Protein AF-A0A1G9J6H7-F1 (afdb_monomer)

Foldseek 3Di:
DQVLLVLLLLLLLLLLQQLQVLVVLLDDPLLAFDFDDDLVSNLVSLVSNLVSLCVVLLVQLVVPCVPPHSVVSSVCSLPPPLSNVLSVQSVVLSVVLVVLSPPPCCSPDNVSSVVNNVSSLSNLLSSLCNAPLCVQVPPVSSVLSSLLSVLLSNLLSNLVRRLPGGPDCRSVLSNLVPNVVSNVVSVVSNVVSVLVNLCSLQCAPLDNPDDSVQSLLLCCQALLSVLVLLLVLLVVLLVVLSCCLNPVCSVVVVDPPDDSSLSSNVSSVSSSVSSSSVSSNSPTRRCRPVLVCLLVPNTDPVLVVQDPDCPSVCSNPDPDDDDDTKDFAADPQLVVLQVLLVVLVVQLVVCVVVVPDPVSNVVSSVSSSVSNSSSGSNRID

Radius of gyration: 22.46 Å; Cα contacts (8 Å, |Δi|>4): 518; chains: 1; bounding box: 62×38×65 Å

Mean predicted aligned error: 4.46 Å

Secondary structure (DSSP, 8-state):
-HHHHHHHHHHHHHHHHHHHHHHHHHS-GGGS--B---HHHHHHHHHHHHHHHHHHHHHHHHHT-TTT-HHHHHHHHHHHSHHHHHHHHHHHHHHHHHHHHH-TTTTT-HHHHHHHHHHHHHHHHHHHHTSHHHHHHTHHHHHHHHHHHHHHHHHHHHHHHHHHHBSS-TTHHHHHHHHHHHHHHHHHHHHHHHHHHHHHHH--SS-TT--HHHHHHHHTTSHHHHHHHHHHHHHHHHHHHHHIIIIIGGGTTTSTT--THHHHHHHHHHHHHHHHHHHHHTTSPPGGGHHHHHHHH-S-HHHHHH--SSHHHHHHH-SS-------B---HHHHHHHHHHHHHHHHHHHHHHTT--HHHHHHHHHHHHHHHHHHHHTTB-

Structure (mmCIF, N/CA/C/O backbone):
data_AF-A0A1G9J6H7-F1
#
_entry.id   AF-A0A1G9J6H7-F1
#
loop_
_atom_site.group_PDB
_atom_site.id
_atom_site.type_symbol
_atom_site.label_atom_id
_atom_site.label_alt_id
_atom_site.label_comp_id
_atom_site.label_asym_id
_atom_site.label_entity_id
_atom_site.label_seq_id
_atom_site.pdbx_PDB_ins_code
_atom_site.Cartn_x
_atom_site.Cartn_y
_atom_site.Cartn_z
_atom_site.occupancy
_atom_site.B_iso_or_equiv
_atom_site.auth_seq_id
_atom_site.auth_comp_id
_atom_site.auth_asym_id
_atom_site.auth_atom_id
_atom_site.pdbx_PDB_model_num
ATOM 1 N N . MET A 1 1 ? 8.218 -14.814 -7.486 1.00 83.25 1 MET A N 1
ATOM 2 C CA . MET A 1 1 ? 7.610 -13.469 -7.375 1.00 83.25 1 MET A CA 1
ATOM 3 C C . MET A 1 1 ? 6.305 -13.495 -6.580 1.00 83.25 1 MET A C 1
ATOM 5 O O . MET A 1 1 ? 6.303 -12.977 -5.475 1.00 83.25 1 MET A O 1
ATOM 9 N N . ILE A 1 2 ? 5.256 -14.191 -7.048 1.00 89.44 2 ILE A N 1
ATOM 10 C CA . ILE A 1 2 ? 3.910 -14.205 -6.421 1.00 89.44 2 ILE A CA 1
ATOM 11 C C . ILE A 1 2 ? 3.928 -14.518 -4.916 1.00 89.44 2 ILE A C 1
ATOM 13 O O . ILE A 1 2 ? 3.296 -13.810 -4.139 1.00 89.44 2 ILE A O 1
ATOM 17 N N . LEU A 1 3 ? 4.666 -15.550 -4.490 1.00 92.38 3 LEU A N 1
ATOM 18 C CA . LEU A 1 3 ? 4.752 -15.912 -3.070 1.00 92.38 3 LEU A CA 1
ATOM 19 C C . LEU A 1 3 ? 5.314 -14.768 -2.215 1.00 92.38 3 LEU A C 1
ATOM 21 O O . LEU A 1 3 ? 4.769 -14.475 -1.158 1.00 92.38 3 LEU A O 1
ATOM 25 N N . VAL A 1 4 ? 6.366 -14.097 -2.690 1.00 92.38 4 VAL A N 1
ATOM 26 C CA . VAL A 1 4 ? 6.992 -12.989 -1.956 1.00 92.38 4 VAL A CA 1
ATOM 27 C C . VAL A 1 4 ? 6.050 -11.783 -1.911 1.00 92.38 4 VAL A C 1
ATOM 29 O O . VAL A 1 4 ? 5.866 -11.193 -0.849 1.00 92.38 4 VAL A O 1
ATOM 32 N N . SER A 1 5 ? 5.348 -11.493 -3.010 1.00 95.19 5 SER A N 1
ATOM 33 C CA . SER A 1 5 ? 4.308 -10.456 -3.045 1.00 95.19 5 SER A CA 1
ATOM 34 C C . SER A 1 5 ? 3.161 -10.757 -2.079 1.00 95.19 5 SER A C 1
ATOM 36 O O . SER A 1 5 ? 2.678 -9.865 -1.390 1.00 95.19 5 SER A O 1
ATOM 38 N N . LEU A 1 6 ? 2.743 -12.022 -1.955 1.00 96.88 6 LEU A N 1
ATOM 39 C CA . LEU A 1 6 ? 1.738 -12.419 -0.969 1.00 96.88 6 LEU A CA 1
ATOM 40 C C . LEU A 1 6 ? 2.239 -12.191 0.462 1.00 96.88 6 LEU A C 1
ATOM 42 O O . LEU A 1 6 ? 1.489 -11.698 1.304 1.00 96.88 6 LEU A O 1
ATOM 46 N N . THR A 1 7 ? 3.500 -12.521 0.750 1.00 96.75 7 THR A N 1
ATOM 47 C CA . THR A 1 7 ? 4.070 -12.264 2.079 1.00 96.75 7 THR A CA 1
ATOM 48 C C . THR A 1 7 ? 4.175 -10.774 2.382 1.00 96.75 7 THR A C 1
ATOM 50 O O . THR A 1 7 ? 3.839 -10.362 3.488 1.00 96.75 7 THR A O 1
ATOM 53 N N . GLU A 1 8 ? 4.533 -9.949 1.403 1.00 95.81 8 GLU A N 1
ATOM 54 C CA . GLU A 1 8 ? 4.592 -8.496 1.561 1.00 95.81 8 GLU A CA 1
ATOM 55 C C . GLU A 1 8 ? 3.195 -7.872 1.732 1.00 95.81 8 GLU A C 1
ATOM 57 O O . GLU A 1 8 ? 2.989 -7.017 2.592 1.00 95.81 8 GLU A O 1
ATOM 62 N N . PHE A 1 9 ? 2.179 -8.394 1.044 1.00 98.06 9 PHE A N 1
ATOM 63 C CA . PHE A 1 9 ? 0.788 -8.024 1.301 1.00 98.06 9 PHE A CA 1
ATOM 64 C C . PHE A 1 9 ? 0.375 -8.330 2.752 1.00 98.06 9 PHE A C 1
ATOM 66 O O . PHE A 1 9 ? -0.180 -7.472 3.444 1.00 98.06 9 PHE A O 1
ATOM 73 N N . ILE A 1 10 ? 0.681 -9.536 3.247 1.00 98.44 10 ILE A N 1
ATOM 74 C CA . ILE A 1 10 ? 0.394 -9.934 4.635 1.00 98.44 10 ILE A CA 1
ATOM 75 C C . ILE A 1 10 ? 1.153 -9.042 5.629 1.00 98.44 10 ILE A C 1
ATOM 77 O O . ILE A 1 10 ? 0.602 -8.692 6.679 1.00 98.44 10 ILE A O 1
ATOM 81 N N . LEU A 1 11 ? 2.382 -8.637 5.304 1.00 98.12 11 LEU A N 1
ATOM 82 C CA . LEU A 1 11 ? 3.183 -7.710 6.100 1.00 98.12 11 LEU A CA 1
ATOM 83 C C . LEU A 1 11 ? 2.480 -6.350 6.246 1.00 98.12 11 LEU A C 1
ATOM 85 O O . LEU A 1 11 ? 2.283 -5.880 7.370 1.00 98.12 11 LEU A O 1
ATOM 89 N N . TYR A 1 12 ? 2.024 -5.752 5.139 1.00 98.19 12 TYR A N 1
ATOM 90 C CA . TYR A 1 12 ? 1.306 -4.467 5.139 1.00 98.19 12 TYR A CA 1
ATOM 91 C C . TYR A 1 12 ? 0.005 -4.524 5.939 1.00 98.19 12 TYR A C 1
ATOM 93 O O . TYR A 1 12 ? -0.302 -3.623 6.732 1.00 98.19 12 TYR A O 1
ATOM 101 N N . VAL A 1 13 ? -0.746 -5.617 5.783 1.00 98.56 13 VAL A N 1
ATOM 102 C CA . VAL A 1 13 ? -1.965 -5.869 6.557 1.00 98.56 13 VAL A CA 1
ATOM 103 C C . VAL A 1 13 ? -1.643 -6.016 8.045 1.00 98.56 13 VAL A C 1
ATOM 105 O O . VAL A 1 13 ? -2.344 -5.443 8.879 1.00 98.56 13 VAL A O 1
ATOM 108 N N . SER A 1 14 ? -0.565 -6.716 8.399 1.00 98.69 14 SER A N 1
ATOM 109 C CA . SER A 1 14 ? -0.150 -6.919 9.793 1.00 98.69 14 SER A CA 1
ATOM 110 C C . SER A 1 14 ? 0.237 -5.604 10.478 1.00 98.69 14 SER A C 1
ATOM 112 O O . SER A 1 14 ? -0.233 -5.335 11.587 1.00 98.69 14 S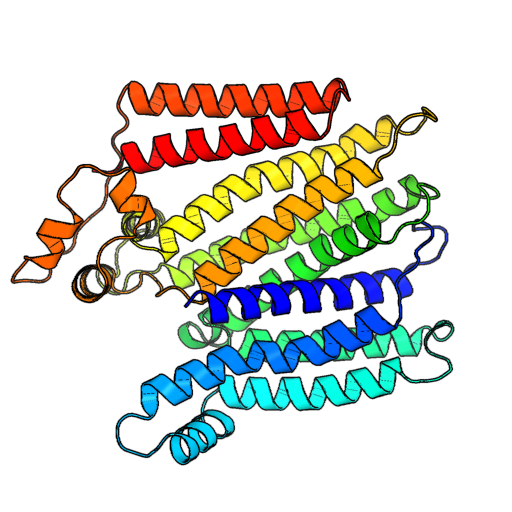ER A O 1
ATOM 114 N N . PHE A 1 15 ? 1.005 -4.739 9.806 1.00 98.75 15 PHE A N 1
ATOM 115 C CA . PHE A 1 15 ? 1.299 -3.391 10.307 1.00 98.75 15 PHE A CA 1
ATOM 116 C C . PHE A 1 15 ? 0.031 -2.552 10.482 1.00 98.75 15 PHE A C 1
ATOM 118 O O . PHE A 1 15 ? -0.168 -1.950 11.540 1.00 98.75 15 PHE A O 1
ATOM 125 N N . SER A 1 16 ? -0.865 -2.570 9.494 1.00 98.56 16 SER A N 1
ATOM 126 C CA . SER A 1 16 ? -2.135 -1.833 9.543 1.00 98.56 16 SER A CA 1
ATOM 127 C C . SER A 1 16 ? -3.035 -2.303 10.690 1.00 98.56 16 SER A C 1
ATOM 129 O O . SER A 1 16 ? -3.629 -1.487 11.395 1.00 98.56 16 SER A O 1
ATOM 131 N N . ILE A 1 17 ? -3.095 -3.615 10.940 1.00 98.69 17 ILE A N 1
ATOM 132 C CA . ILE A 1 17 ? -3.823 -4.192 12.075 1.00 98.69 17 ILE A CA 1
ATOM 133 C C . ILE A 1 17 ? -3.247 -3.695 13.400 1.00 98.69 17 ILE A C 1
ATOM 135 O O . ILE A 1 17 ? -4.017 -3.271 14.267 1.00 98.69 17 ILE A O 1
ATOM 139 N N . LEU A 1 18 ? -1.923 -3.753 13.582 1.00 98.69 18 LEU A N 1
ATOM 140 C CA . LEU A 1 18 ? -1.284 -3.342 14.833 1.00 98.69 18 LEU A CA 1
ATOM 141 C C . LEU A 1 18 ? -1.461 -1.846 15.083 1.00 98.69 18 LEU A C 1
ATOM 143 O O . LEU A 1 18 ? -1.993 -1.470 16.127 1.00 98.69 18 LEU A O 1
ATOM 147 N N . ILE A 1 19 ? -1.075 -1.003 14.125 1.00 98.75 19 ILE A N 1
ATOM 148 C CA . ILE A 1 19 ? -1.137 0.457 14.253 1.00 98.75 19 ILE A CA 1
ATOM 149 C C . ILE A 1 19 ? -2.587 0.907 14.455 1.00 98.75 19 ILE A C 1
ATOM 151 O O . ILE A 1 19 ? -2.886 1.596 15.433 1.00 98.75 19 ILE A O 1
ATOM 155 N N . GLY A 1 20 ? -3.512 0.435 13.613 1.00 98.38 20 GLY A N 1
ATOM 156 C CA . GLY A 1 20 ? -4.934 0.755 13.725 1.00 98.38 20 GLY A CA 1
ATOM 157 C C . GLY A 1 20 ? -5.534 0.355 15.072 1.00 98.38 20 GLY A C 1
ATOM 158 O O . GLY A 1 20 ? -6.202 1.158 15.727 1.00 98.38 20 GLY A O 1
ATOM 159 N N . SER A 1 21 ? -5.254 -0.868 15.535 1.00 98.19 21 SER A N 1
ATOM 160 C CA . SER A 1 21 ? -5.779 -1.367 16.812 1.00 98.19 21 SER A CA 1
ATOM 161 C C . SER A 1 21 ? -5.215 -0.603 18.006 1.00 98.19 21 SER A C 1
ATOM 163 O O . SER A 1 21 ? -5.956 -0.255 18.924 1.00 98.19 21 SER A O 1
ATOM 165 N N . LEU A 1 22 ? -3.905 -0.350 18.014 1.00 98.31 22 LEU A N 1
ATOM 166 C CA . LEU A 1 22 ? -3.221 0.302 19.128 1.00 98.31 22 LEU A CA 1
ATOM 167 C C . LEU A 1 22 ? -3.633 1.769 19.260 1.00 98.31 22 LEU A C 1
ATOM 169 O O . LEU A 1 22 ? -3.910 2.210 20.377 1.00 98.31 22 LEU A O 1
ATOM 173 N N . ILE A 1 23 ? -3.784 2.487 18.141 1.00 98.44 23 ILE A N 1
ATOM 174 C CA . ILE A 1 23 ? -4.355 3.839 18.142 1.00 98.44 23 ILE A CA 1
ATOM 175 C C . ILE A 1 23 ? -5.781 3.801 18.699 1.00 98.44 23 ILE A C 1
ATOM 177 O O . ILE A 1 23 ? -6.098 4.534 19.636 1.00 98.44 23 ILE A O 1
ATOM 181 N N . LEU A 1 24 ? -6.638 2.900 18.209 1.00 97.75 24 LEU A N 1
ATOM 182 C CA . LEU A 1 24 ? -8.020 2.807 18.688 1.00 97.75 24 LEU A CA 1
ATOM 183 C C . LEU A 1 24 ? -8.123 2.409 20.167 1.00 97.75 24 LEU A C 1
ATOM 185 O O . LEU A 1 24 ? -9.075 2.811 20.832 1.00 97.75 24 LEU A O 1
ATOM 189 N N . TYR A 1 25 ? -7.159 1.679 20.734 1.00 96.12 25 TYR A N 1
ATOM 190 C CA . TYR A 1 25 ? -7.122 1.415 22.177 1.00 96.12 25 TYR A CA 1
ATOM 191 C C . TYR A 1 25 ? -6.742 2.627 23.033 1.00 96.12 25 TYR A C 1
ATOM 193 O O . TYR A 1 25 ? -7.062 2.630 24.228 1.00 96.12 25 TYR A O 1
ATOM 201 N N . ILE A 1 26 ? -6.046 3.606 22.455 1.00 96.94 26 ILE A N 1
ATOM 202 C CA . ILE A 1 26 ? -5.661 4.867 23.102 1.00 96.94 26 ILE A CA 1
ATOM 203 C C . ILE A 1 26 ? -6.821 5.872 23.049 1.00 96.94 26 ILE A C 1
ATOM 205 O O . ILE A 1 26 ? -7.030 6.617 24.005 1.00 96.94 26 ILE A O 1
ATOM 209 N N . ILE A 1 27 ? -7.609 5.863 21.970 1.00 96.69 27 ILE A N 1
ATOM 210 C CA . ILE A 1 27 ? -8.767 6.749 21.809 1.00 96.69 27 ILE A CA 1
ATOM 211 C C . ILE A 1 27 ? -9.861 6.441 22.860 1.00 96.69 27 ILE A C 1
ATOM 213 O O . ILE A 1 27 ? -10.206 5.268 23.051 1.00 96.69 27 ILE A O 1
ATOM 217 N N . PRO A 1 28 ? -10.447 7.466 23.518 1.00 95.31 28 PRO A N 1
ATOM 218 C CA . PRO A 1 28 ? -11.553 7.297 24.467 1.00 95.31 28 PRO A CA 1
ATOM 219 C C . PRO A 1 28 ? -12.775 6.571 23.881 1.00 95.31 28 PRO A C 1
ATOM 221 O O . PRO A 1 28 ? -13.112 6.758 22.713 1.00 95.31 28 PRO A O 1
ATOM 224 N N . GLU A 1 29 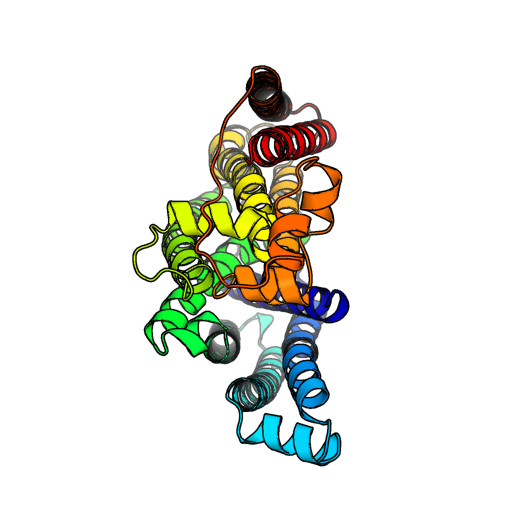? -13.486 5.795 24.707 1.00 93.38 29 GLU A N 1
ATOM 225 C CA . GLU A 1 29 ? -14.647 4.988 24.276 1.00 93.38 29 GLU A CA 1
ATOM 226 C C . GLU A 1 29 ? -15.805 5.830 23.709 1.00 93.38 29 GLU A C 1
ATOM 228 O O . GLU A 1 29 ? -16.482 5.406 22.783 1.00 93.38 29 GLU A O 1
ATOM 233 N N . ASN A 1 30 ? -15.991 7.071 24.170 1.00 94.81 30 ASN A N 1
ATOM 234 C CA . ASN A 1 30 ? -17.018 7.980 23.641 1.00 94.81 30 ASN A CA 1
ATOM 235 C C . ASN A 1 30 ? -16.660 8.616 22.281 1.00 94.81 30 ASN A C 1
ATOM 237 O O . ASN A 1 30 ? -17.448 9.387 21.733 1.00 94.81 30 ASN A O 1
ATOM 241 N N . LYS A 1 31 ? -15.466 8.341 21.744 1.00 95.75 31 LYS A N 1
ATOM 242 C CA . LYS A 1 31 ? -14.992 8.847 20.446 1.00 95.75 31 LYS A CA 1
ATOM 243 C C . LYS A 1 31 ? -14.855 7.751 19.391 1.00 95.75 31 LYS A C 1
ATOM 245 O O . LYS A 1 31 ? -14.321 8.014 18.317 1.00 95.75 31 LYS A O 1
ATOM 250 N N . LYS A 1 32 ? -15.298 6.529 19.670 1.00 94.19 32 LYS A N 1
ATOM 251 C CA . LYS A 1 32 ? -15.226 5.395 18.744 1.00 94.19 32 LYS A CA 1
ATOM 252 C C . LYS A 1 32 ? -16.425 4.474 18.948 1.00 94.19 32 LYS A C 1
ATOM 254 O O . LYS A 1 32 ? -17.097 4.550 19.972 1.00 94.19 32 LYS A O 1
ATOM 259 N N . THR A 1 33 ? -16.689 3.628 17.964 1.00 93.19 33 THR A N 1
ATOM 260 C CA . THR A 1 33 ? -17.697 2.564 18.061 1.00 93.19 33 THR A CA 1
ATOM 261 C C . THR A 1 33 ? -17.279 1.506 19.082 1.00 93.19 33 THR A C 1
ATOM 263 O O . THR A 1 33 ? -16.103 1.403 19.448 1.00 93.19 33 THR A O 1
ATOM 266 N N . THR A 1 34 ? -18.219 0.663 19.513 1.00 93.94 34 THR A N 1
ATOM 267 C CA . THR A 1 34 ? -17.870 -0.469 20.378 1.00 93.94 34 THR A CA 1
ATOM 268 C C . THR A 1 34 ? -17.050 -1.495 19.594 1.00 93.94 34 THR A C 1
ATOM 270 O O . THR A 1 34 ? -17.551 -2.154 18.677 1.00 93.94 34 THR A O 1
ATOM 273 N N . LEU A 1 35 ? -15.787 -1.680 19.981 1.00 94.44 35 LEU A N 1
ATOM 274 C CA . LEU A 1 35 ? -14.847 -2.571 19.297 1.00 94.44 35 LEU A CA 1
ATOM 275 C C . LEU A 1 35 ? -14.690 -3.924 19.998 1.00 94.44 35 LEU A C 1
ATOM 277 O O . LEU A 1 35 ? -14.591 -4.019 21.222 1.00 94.44 35 LEU A O 1
ATOM 281 N N . LYS A 1 36 ? -14.580 -4.999 19.207 1.00 92.81 36 LYS A N 1
ATOM 282 C CA . LYS A 1 36 ? -14.174 -6.334 19.677 1.00 92.81 36 LYS A CA 1
ATOM 283 C C . LYS A 1 36 ? -12.973 -6.830 18.889 1.00 92.81 36 LYS A C 1
ATOM 285 O O . LYS A 1 36 ? -13.091 -7.722 18.055 1.00 92.81 36 LYS A O 1
ATOM 290 N N . ILE A 1 37 ? -11.810 -6.273 19.197 1.00 95.00 37 ILE A N 1
ATOM 291 C CA . ILE A 1 37 ? -10.545 -6.706 18.606 1.00 95.00 37 ILE A CA 1
ATOM 292 C C . ILE A 1 37 ? -10.012 -7.890 19.431 1.00 95.00 37 ILE A C 1
ATOM 294 O O . ILE A 1 37 ? -9.702 -7.731 20.616 1.00 95.00 37 ILE A O 1
ATOM 298 N N . PRO A 1 38 ? -9.920 -9.105 18.865 1.00 94.44 38 PRO A N 1
ATOM 299 C CA . PRO A 1 38 ? -9.402 -10.246 19.603 1.00 94.44 38 PRO A CA 1
ATOM 300 C C . PRO A 1 38 ? -7.894 -10.089 19.830 1.00 94.44 38 PRO A C 1
ATOM 302 O O . PRO A 1 38 ? -7.144 -9.854 18.890 1.00 94.44 38 PRO A O 1
ATOM 305 N N . LYS A 1 39 ? -7.409 -10.306 21.062 1.00 93.00 39 LYS A N 1
ATOM 306 C CA . LYS A 1 39 ? -5.962 -10.240 21.371 1.00 93.00 39 LYS A CA 1
ATOM 307 C C . LYS A 1 39 ? -5.113 -11.158 20.487 1.00 93.00 39 LYS A C 1
ATOM 309 O O . LYS A 1 39 ? -3.992 -10.805 20.143 1.00 93.00 39 LYS A O 1
ATOM 314 N N . LYS A 1 40 ? -5.669 -12.311 20.095 1.00 96.12 40 LYS A N 1
ATOM 315 C CA . LYS A 1 40 ? -5.028 -13.258 19.171 1.00 96.12 40 LYS A CA 1
ATOM 316 C C . LYS A 1 40 ? -4.641 -12.606 17.843 1.00 96.12 40 LYS A C 1
ATOM 318 O O . LYS A 1 40 ? -3.605 -12.960 17.307 1.00 96.12 40 LYS A O 1
ATOM 323 N N . LEU A 1 41 ? -5.427 -11.646 17.354 1.00 97.56 41 LEU A N 1
ATOM 324 C CA . LEU A 1 41 ? -5.130 -10.929 16.116 1.00 97.56 41 LEU A CA 1
ATOM 325 C C . LEU A 1 41 ? -3.872 -10.064 16.245 1.00 97.56 41 LEU A C 1
ATOM 327 O O . LEU A 1 41 ? -3.071 -10.039 15.323 1.00 97.56 41 LEU A O 1
ATOM 331 N N . LEU A 1 42 ? -3.667 -9.414 17.396 1.00 98.06 42 LEU A N 1
ATOM 332 C CA . LEU A 1 42 ? -2.453 -8.630 17.650 1.00 98.06 42 LEU A CA 1
ATOM 333 C C . LEU A 1 42 ? -1.228 -9.537 17.722 1.00 98.06 42 LEU A C 1
ATOM 335 O O . LEU A 1 42 ? -0.236 -9.261 17.068 1.00 98.06 42 LEU A O 1
ATOM 339 N N . TYR A 1 43 ? -1.315 -10.650 18.462 1.00 98.25 43 TYR A N 1
ATOM 340 C CA . TYR A 1 43 ? -0.218 -11.618 18.518 1.00 98.25 43 TYR A CA 1
ATOM 341 C C . TYR A 1 43 ? 0.100 -12.192 17.139 1.00 98.25 43 TYR A C 1
ATOM 343 O O . TYR A 1 43 ? 1.266 -12.276 16.774 1.00 98.25 43 TYR A O 1
ATOM 351 N N . LEU A 1 44 ? -0.930 -12.550 16.367 1.00 98.38 44 LEU A N 1
ATOM 352 C CA . LEU A 1 44 ? -0.765 -13.067 15.016 1.00 98.38 44 LEU A CA 1
ATOM 353 C C . LEU A 1 44 ? -0.090 -12.035 14.108 1.00 98.38 44 LEU A C 1
ATOM 355 O O . LEU A 1 44 ? 0.890 -12.376 13.463 1.00 98.38 44 LEU A O 1
ATOM 359 N N . ALA A 1 45 ? -0.552 -10.783 14.104 1.00 98.50 45 ALA A N 1
ATOM 360 C CA . ALA A 1 45 ? 0.062 -9.718 13.314 1.00 98.50 45 ALA A CA 1
ATOM 361 C C . ALA A 1 45 ? 1.523 -9.465 13.728 1.00 98.50 45 ALA A C 1
ATOM 363 O O . ALA A 1 45 ? 2.393 -9.363 12.870 1.00 98.50 45 ALA A O 1
ATOM 364 N N . THR A 1 46 ? 1.823 -9.439 15.032 1.00 98.69 46 THR A N 1
ATOM 365 C CA . THR A 1 46 ? 3.200 -9.291 15.528 1.00 98.69 46 THR A CA 1
ATOM 366 C C . THR A 1 46 ? 4.104 -10.452 15.114 1.00 98.69 46 THR A C 1
ATOM 368 O O . THR A 1 46 ? 5.257 -10.212 14.783 1.00 98.69 46 THR A O 1
ATOM 371 N N . ILE A 1 47 ? 3.604 -11.692 15.121 1.00 98.56 47 ILE A N 1
ATOM 372 C CA . ILE A 1 47 ? 4.370 -12.881 14.713 1.00 98.56 47 ILE A CA 1
ATOM 373 C C . ILE A 1 47 ? 4.545 -12.933 13.192 1.00 98.56 47 ILE A C 1
ATOM 375 O O . ILE A 1 47 ? 5.608 -13.313 12.711 1.00 98.56 47 ILE A O 1
ATOM 379 N N . LEU A 1 48 ? 3.517 -12.554 12.431 1.00 98.56 48 LEU A N 1
ATOM 380 C CA . LEU A 1 48 ? 3.566 -12.590 10.975 1.00 98.56 48 LEU A CA 1
ATOM 381 C C . LEU A 1 48 ? 4.588 -11.605 10.417 1.00 98.56 48 LEU A C 1
ATOM 383 O O . LEU A 1 48 ? 5.291 -11.992 9.497 1.00 98.56 48 LEU A O 1
ATOM 387 N N . ILE A 1 49 ? 4.737 -10.407 10.996 1.00 98.56 49 ILE A N 1
ATOM 388 C CA . ILE A 1 49 ? 5.686 -9.386 10.516 1.00 98.56 49 ILE A CA 1
ATOM 389 C C . ILE A 1 49 ? 7.100 -9.949 10.253 1.00 98.56 49 ILE A C 1
ATOM 391 O O . ILE A 1 49 ? 7.525 -9.922 9.095 1.00 98.56 49 ILE A O 1
ATOM 395 N N . PRO A 1 50 ? 7.834 -10.500 11.242 1.00 98.19 50 PRO A N 1
ATOM 396 C CA . PRO A 1 50 ? 9.170 -11.046 11.002 1.00 98.19 50 PRO A CA 1
ATOM 397 C C . PRO A 1 50 ? 9.153 -12.284 10.096 1.00 98.19 50 PRO A C 1
ATOM 399 O O . PRO A 1 50 ? 10.090 -12.474 9.325 1.00 98.19 50 PRO A O 1
ATOM 402 N N . ILE A 1 51 ? 8.101 -13.112 10.130 1.00 98.31 51 ILE A N 1
ATOM 403 C CA . ILE A 1 51 ? 7.989 -14.280 9.240 1.00 98.31 51 ILE A CA 1
ATOM 404 C C . ILE A 1 51 ? 7.898 -13.830 7.781 1.00 98.31 51 ILE A C 1
ATOM 406 O O . ILE A 1 51 ? 8.627 -14.329 6.931 1.00 98.31 51 ILE A O 1
ATOM 410 N N . THR A 1 52 ? 7.025 -12.872 7.479 1.00 97.44 52 THR A N 1
ATOM 411 C CA . THR A 1 52 ? 6.818 -12.383 6.115 1.00 97.44 52 THR A CA 1
ATOM 412 C C .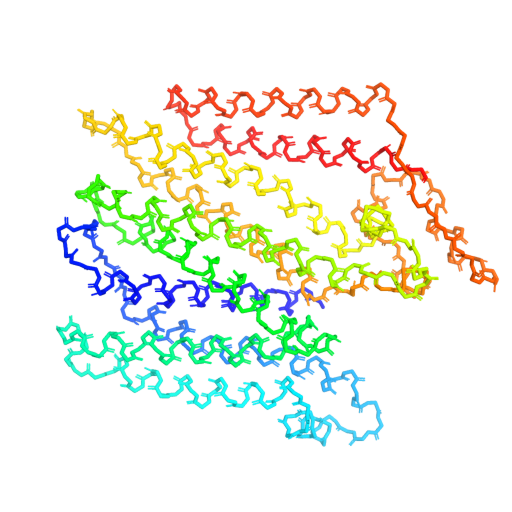 THR A 1 52 ? 7.975 -11.520 5.629 1.00 97.44 52 THR A C 1
ATOM 414 O O . THR A 1 52 ? 8.369 -11.637 4.474 1.00 97.44 52 THR A O 1
ATOM 417 N N . ALA A 1 53 ? 8.584 -10.720 6.511 1.00 96.31 53 ALA A N 1
ATOM 418 C CA . ALA A 1 53 ? 9.761 -9.918 6.178 1.00 96.31 53 ALA A CA 1
ATOM 419 C C . ALA A 1 53 ? 11.013 -10.773 5.891 1.00 96.31 53 ALA A C 1
ATOM 421 O O . ALA A 1 53 ? 11.964 -10.281 5.293 1.00 96.31 53 ALA A O 1
ATOM 422 N N . PHE A 1 54 ? 11.025 -12.056 6.279 1.00 96.81 54 PHE A N 1
ATOM 423 C CA . PHE A 1 54 ? 12.120 -12.974 5.955 1.00 96.81 54 PHE A CA 1
ATOM 424 C C . PHE A 1 54 ? 12.147 -13.383 4.475 1.00 96.81 54 PHE A C 1
ATOM 426 O O . PHE A 1 54 ? 13.201 -13.731 3.952 1.00 96.81 54 PHE A O 1
ATOM 433 N N . PHE A 1 55 ? 11.011 -13.369 3.774 1.00 95.12 55 PHE A N 1
ATOM 434 C CA . PHE A 1 55 ? 10.938 -13.892 2.404 1.00 95.12 55 PHE A CA 1
ATOM 435 C C . PHE A 1 55 ? 11.803 -13.115 1.399 1.00 95.12 55 PHE A C 1
ATOM 437 O O . PHE A 1 55 ? 12.495 -13.764 0.611 1.00 95.12 55 PHE A O 1
ATOM 444 N N . PRO A 1 56 ? 11.845 -11.769 1.428 1.00 91.88 56 PRO A N 1
ATOM 445 C CA . PRO A 1 56 ? 12.821 -11.004 0.655 1.00 91.88 56 PRO A CA 1
ATOM 446 C C . PRO A 1 56 ? 14.278 -11.377 0.977 1.00 91.88 56 PRO A C 1
ATOM 448 O O . PRO A 1 56 ? 15.065 -11.588 0.060 1.00 91.88 56 PRO A O 1
ATOM 451 N N . VAL A 1 57 ? 14.623 -11.565 2.259 1.00 94.12 57 VAL A N 1
ATOM 452 C CA . VAL A 1 57 ? 15.966 -12.008 2.691 1.00 94.12 57 VAL A CA 1
ATOM 453 C C . VAL A 1 57 ? 16.306 -13.378 2.101 1.00 94.12 57 VAL A C 1
ATOM 455 O O . VAL A 1 57 ? 17.383 -13.572 1.539 1.00 94.12 57 VAL A O 1
ATOM 458 N N . TYR A 1 58 ? 15.367 -14.322 2.189 1.00 94.19 58 TYR A N 1
ATOM 459 C CA . TYR A 1 58 ? 15.498 -15.657 1.613 1.00 94.19 58 TYR A CA 1
ATOM 460 C C . TYR A 1 58 ? 15.690 -15.604 0.093 1.00 94.19 58 TYR A C 1
ATOM 462 O O . TYR A 1 58 ? 16.577 -16.275 -0.431 1.00 94.19 58 TYR A O 1
ATOM 470 N N . ARG A 1 59 ? 14.900 -14.783 -0.617 1.00 91.75 59 ARG A N 1
ATOM 471 C CA . ARG A 1 59 ? 15.018 -14.593 -2.072 1.00 91.75 59 ARG A CA 1
ATOM 472 C C . ARG A 1 59 ? 16.410 -14.081 -2.440 1.00 91.75 59 ARG A C 1
ATOM 474 O O . ARG A 1 59 ? 17.035 -14.662 -3.320 1.00 91.75 59 ARG A O 1
ATOM 481 N N . THR A 1 60 ? 16.907 -13.058 -1.747 1.00 90.50 60 THR A N 1
ATOM 482 C CA . THR A 1 60 ? 18.254 -12.508 -1.967 1.00 90.50 60 THR A CA 1
ATOM 483 C C . THR A 1 60 ? 19.336 -13.556 -1.726 1.00 90.50 60 THR A C 1
ATOM 485 O O . THR A 1 60 ? 20.220 -13.731 -2.560 1.00 90.50 60 THR A O 1
ATOM 488 N N . ALA A 1 61 ? 19.242 -14.313 -0.630 1.00 93.44 61 ALA A N 1
ATOM 489 C CA . ALA A 1 61 ? 20.188 -15.388 -0.346 1.00 93.44 61 ALA A CA 1
ATOM 490 C C . ALA A 1 61 ? 20.168 -16.482 -1.421 1.00 93.44 61 ALA A C 1
ATOM 492 O O . ALA A 1 61 ? 21.226 -16.938 -1.835 1.00 93.44 61 ALA A O 1
ATOM 493 N N . ASN A 1 62 ? 18.985 -16.874 -1.902 1.00 92.12 62 ASN A N 1
ATOM 494 C CA . ASN A 1 62 ? 18.846 -17.890 -2.943 1.00 92.12 62 ASN A CA 1
ATOM 495 C C . ASN A 1 62 ? 19.419 -17.429 -4.293 1.00 92.12 62 ASN A C 1
ATOM 497 O O . ASN A 1 62 ? 20.053 -18.222 -4.980 1.00 92.12 62 ASN A O 1
ATOM 501 N N . LEU A 1 63 ? 19.237 -16.153 -4.655 1.00 89.12 63 LEU A N 1
ATOM 502 C CA . LEU A 1 63 ? 19.803 -15.577 -5.881 1.00 89.12 63 LEU A CA 1
ATOM 503 C C . LEU A 1 63 ? 21.338 -15.527 -5.852 1.00 89.12 63 LEU A C 1
ATOM 505 O O . LEU A 1 63 ? 21.974 -15.740 -6.876 1.00 89.12 63 LEU A O 1
ATOM 509 N N . LEU A 1 64 ? 21.934 -15.281 -4.683 1.00 90.38 64 LEU A N 1
ATOM 510 C CA . LEU A 1 64 ? 23.387 -15.168 -4.509 1.00 90.38 64 LEU A CA 1
ATOM 511 C C . LEU A 1 64 ? 24.078 -16.496 -4.140 1.00 90.38 64 LEU A C 1
ATOM 513 O O . LEU A 1 64 ? 25.289 -16.530 -3.935 1.00 90.38 64 LEU A O 1
ATOM 517 N N . ALA A 1 65 ? 23.334 -17.595 -3.990 1.00 90.88 65 ALA A N 1
ATOM 518 C CA . ALA A 1 65 ? 23.867 -18.863 -3.481 1.00 90.88 65 ALA A CA 1
ATOM 519 C C . ALA A 1 65 ? 24.673 -19.684 -4.504 1.00 90.88 65 ALA A C 1
ATOM 521 O O . ALA A 1 65 ? 25.169 -20.746 -4.128 1.00 90.88 65 ALA A O 1
ATOM 522 N N . VAL A 1 66 ? 24.793 -19.208 -5.751 1.00 76.94 66 VAL A N 1
ATOM 523 C CA . VAL A 1 66 ? 25.217 -19.982 -6.934 1.00 76.94 66 VAL A CA 1
ATOM 524 C C . VAL A 1 66 ? 26.526 -20.760 -6.720 1.00 76.94 66 VAL A C 1
ATOM 526 O O . VAL A 1 66 ? 26.577 -21.922 -7.109 1.00 76.94 66 VAL A O 1
ATOM 529 N N . ASP A 1 67 ? 27.508 -20.202 -5.996 1.00 74.50 67 ASP A N 1
ATOM 530 C CA . ASP A 1 67 ? 28.841 -20.826 -5.863 1.00 74.50 67 ASP A CA 1
ATOM 531 C C . ASP A 1 67 ? 29.281 -21.168 -4.422 1.00 74.50 67 ASP A C 1
ATOM 533 O O . ASP A 1 67 ? 30.159 -22.004 -4.219 1.00 74.50 67 ASP A O 1
ATOM 537 N N . LEU A 1 68 ? 28.690 -20.542 -3.394 1.00 79.50 68 LEU A N 1
ATOM 538 C CA . LEU A 1 68 ? 29.187 -20.600 -2.001 1.00 79.50 68 LEU A CA 1
ATOM 539 C C . LEU A 1 68 ? 28.340 -21.480 -1.062 1.00 79.50 68 LEU A C 1
ATOM 541 O O . LEU A 1 68 ? 28.689 -21.672 0.105 1.00 79.50 68 LEU A O 1
ATOM 545 N N . GLY A 1 69 ? 27.229 -22.023 -1.566 1.00 89.50 69 GLY A N 1
ATOM 546 C CA . GLY A 1 69 ? 26.272 -22.811 -0.795 1.00 89.50 69 GLY A CA 1
ATOM 547 C C . GLY A 1 69 ? 25.272 -21.952 -0.012 1.00 89.50 69 GLY A C 1
ATOM 548 O O . GLY A 1 69 ? 25.613 -20.960 0.633 1.00 89.50 69 GLY A O 1
ATOM 549 N N . PHE A 1 70 ? 24.005 -22.377 -0.024 1.00 91.94 70 PHE A N 1
ATOM 550 C CA . PHE A 1 70 ? 22.880 -21.587 0.489 1.00 91.94 70 PHE A CA 1
ATOM 551 C C . PHE A 1 70 ? 23.049 -21.121 1.943 1.00 91.94 70 PHE A C 1
ATOM 553 O O . PHE A 1 70 ? 22.779 -19.964 2.251 1.00 91.94 70 PHE A O 1
ATOM 560 N N . TRP A 1 71 ? 23.518 -21.985 2.849 1.00 92.88 71 TRP A N 1
ATOM 561 C CA . TRP A 1 71 ? 23.634 -21.630 4.269 1.00 92.88 71 TRP A CA 1
ATOM 562 C C . TRP A 1 71 ? 24.705 -20.580 4.550 1.00 92.88 71 TRP A C 1
ATOM 564 O O . TRP A 1 71 ? 24.501 -19.709 5.399 1.00 92.88 71 TRP A O 1
ATOM 574 N N . PHE A 1 72 ? 25.827 -20.645 3.833 1.00 93.38 72 PHE A N 1
ATOM 575 C CA . PHE A 1 72 ? 26.873 -19.636 3.937 1.00 93.38 72 PHE A CA 1
ATOM 576 C C . PHE A 1 72 ? 26.356 -18.291 3.424 1.00 93.38 72 PHE A C 1
ATOM 578 O O . PHE A 1 72 ? 26.445 -17.287 4.134 1.00 93.38 72 PHE A O 1
ATOM 585 N N . THR A 1 73 ? 25.727 -18.287 2.245 1.00 94.31 73 THR A N 1
ATOM 586 C CA . THR A 1 73 ? 25.147 -17.079 1.654 1.00 94.31 73 THR A CA 1
ATOM 587 C C . THR A 1 73 ? 24.033 -16.496 2.519 1.00 94.31 73 THR A C 1
ATOM 589 O O . THR A 1 73 ? 24.042 -15.297 2.775 1.00 94.31 73 THR A O 1
ATOM 592 N N . LEU A 1 74 ? 23.119 -17.310 3.057 1.00 95.25 74 LEU A N 1
ATOM 593 C CA . LEU A 1 74 ? 22.056 -16.839 3.947 1.00 95.25 74 LEU A CA 1
ATOM 594 C C . LEU A 1 74 ? 22.625 -16.191 5.213 1.00 95.25 74 LEU A C 1
ATOM 596 O O . LEU A 1 74 ? 22.175 -15.116 5.602 1.00 95.25 74 LEU A O 1
ATOM 600 N N . LYS A 1 75 ? 23.630 -16.813 5.844 1.00 95.19 75 LYS A N 1
ATOM 601 C CA . LYS A 1 75 ? 24.311 -16.229 7.008 1.00 95.19 75 LYS A CA 1
ATOM 602 C C . LYS A 1 75 ? 24.966 -14.896 6.651 1.00 95.19 75 LYS A C 1
ATOM 604 O O . LYS A 1 75 ? 24.884 -13.958 7.440 1.00 95.19 75 LYS A O 1
ATOM 609 N N . ASN A 1 76 ? 25.599 -14.815 5.483 1.00 94.38 76 ASN A N 1
ATOM 610 C CA . ASN A 1 76 ? 26.211 -13.583 5.009 1.00 94.38 76 ASN A CA 1
ATOM 611 C C . ASN A 1 76 ? 25.144 -12.494 4.811 1.00 94.38 76 ASN A C 1
ATOM 613 O O . ASN A 1 76 ? 25.212 -11.465 5.472 1.00 94.38 76 ASN A O 1
ATOM 617 N N . VAL A 1 77 ? 24.093 -12.768 4.030 1.00 95.06 77 VAL A N 1
ATOM 618 C CA . VAL A 1 77 ? 22.973 -11.839 3.801 1.00 95.06 77 VAL A CA 1
ATOM 619 C C . VAL A 1 77 ? 22.362 -11.362 5.120 1.00 95.06 77 VAL A C 1
ATOM 621 O O . VAL A 1 77 ? 22.154 -10.167 5.298 1.00 95.06 77 VAL A O 1
ATOM 624 N N . LEU A 1 78 ? 22.136 -12.258 6.084 1.00 95.88 78 LEU A N 1
ATOM 625 C CA . LEU A 1 78 ? 21.577 -11.901 7.391 1.00 95.88 78 LEU A CA 1
ATOM 626 C C . LEU A 1 78 ? 22.443 -10.917 8.190 1.00 95.88 78 LEU A C 1
ATOM 628 O O . LEU A 1 78 ? 21.902 -10.064 8.890 1.00 95.88 78 LEU A O 1
ATOM 632 N N . LEU A 1 79 ? 23.769 -11.044 8.123 1.00 95.50 79 LEU A N 1
ATOM 633 C CA . LEU A 1 79 ? 24.688 -10.306 8.994 1.00 95.50 79 LEU A CA 1
ATOM 634 C C . LEU A 1 79 ? 25.323 -9.082 8.321 1.00 95.50 79 LEU A C 1
ATOM 636 O O . LEU A 1 79 ? 25.728 -8.144 9.017 1.00 95.50 79 LEU A O 1
ATOM 640 N N . THR A 1 80 ? 25.424 -9.068 6.991 1.00 93.38 80 THR A N 1
ATOM 641 C CA . THR A 1 80 ? 26.141 -8.023 6.246 1.00 93.38 80 THR A CA 1
ATOM 642 C C . THR A 1 80 ? 25.230 -7.150 5.391 1.00 93.38 80 THR A C 1
ATOM 644 O O . THR A 1 80 ? 25.508 -5.959 5.291 1.00 93.38 80 THR A O 1
ATOM 647 N N . PHE A 1 81 ? 24.120 -7.675 4.861 1.00 92.25 81 PHE A N 1
ATOM 648 C CA . PHE A 1 81 ? 23.203 -6.896 4.024 1.00 92.25 81 PHE A CA 1
ATOM 649 C C . PHE A 1 81 ? 22.206 -6.123 4.895 1.00 92.25 81 PHE A C 1
ATOM 651 O O . PHE A 1 81 ? 21.740 -6.613 5.929 1.00 92.25 81 PHE A O 1
ATOM 658 N N . GLU A 1 82 ? 21.819 -4.929 4.445 1.00 91.81 82 GLU A N 1
ATOM 659 C CA . GLU A 1 82 ? 20.863 -4.061 5.148 1.00 91.81 82 GLU A CA 1
ATOM 660 C C . GLU A 1 82 ? 19.512 -4.744 5.371 1.00 91.81 82 GLU A C 1
ATOM 662 O O . GLU A 1 82 ? 18.952 -4.666 6.465 1.00 91.81 82 GLU A O 1
ATOM 667 N N . ILE A 1 83 ? 19.029 -5.495 4.376 1.00 92.94 83 ILE A N 1
ATOM 668 C CA . ILE A 1 83 ? 17.778 -6.257 4.469 1.00 92.94 83 ILE A CA 1
ATOM 669 C C . ILE A 1 83 ? 17.832 -7.347 5.551 1.00 92.94 83 ILE A C 1
ATOM 671 O O . ILE A 1 83 ? 16.864 -7.554 6.282 1.00 92.94 83 ILE A O 1
ATOM 675 N N . GLY A 1 84 ? 18.985 -8.003 5.716 1.00 96.19 84 GLY A N 1
ATOM 676 C CA . GLY A 1 84 ? 19.202 -9.019 6.743 1.00 96.19 84 GLY A CA 1
ATOM 677 C C . GLY A 1 84 ? 19.282 -8.427 8.148 1.00 96.19 84 GLY A C 1
ATOM 678 O O . GLY A 1 84 ? 18.599 -8.894 9.063 1.00 96.19 84 GLY A O 1
ATOM 679 N N . ARG A 1 85 ? 20.048 -7.341 8.311 1.00 95.25 85 ARG A N 1
ATOM 680 C CA . ARG A 1 85 ? 20.160 -6.605 9.582 1.00 95.25 85 ARG A CA 1
ATOM 681 C C . ARG A 1 85 ? 18.818 -6.024 10.022 1.00 95.25 85 ARG A C 1
ATOM 683 O O . ARG A 1 85 ? 18.462 -6.119 11.196 1.00 95.25 85 ARG A O 1
ATOM 690 N N . SER A 1 86 ? 18.052 -5.491 9.074 1.00 95.88 86 SER A N 1
ATOM 691 C CA . SER A 1 86 ? 16.705 -4.967 9.306 1.00 95.88 86 SER A CA 1
ATOM 692 C C . SER A 1 86 ? 15.746 -6.067 9.743 1.00 95.88 86 SER A C 1
ATOM 694 O O . SER A 1 86 ? 15.030 -5.908 10.731 1.00 95.88 86 SER A O 1
ATOM 696 N N . TRP A 1 87 ? 15.793 -7.235 9.097 1.00 97.69 87 TRP A N 1
ATOM 697 C CA . TRP A 1 87 ? 15.014 -8.395 9.523 1.00 97.69 87 TRP A CA 1
ATOM 698 C C . TRP A 1 87 ? 15.372 -8.876 10.940 1.00 97.69 87 TRP A C 1
ATOM 700 O O . TRP A 1 87 ? 14.470 -9.158 11.736 1.00 97.69 87 TRP A O 1
ATOM 710 N N . LEU A 1 88 ? 16.664 -8.935 11.293 1.00 98.00 88 LEU A N 1
ATOM 711 C CA . LEU A 1 88 ? 17.109 -9.284 12.650 1.00 98.00 88 LEU A CA 1
ATOM 712 C C . LEU A 1 88 ? 16.569 -8.292 13.683 1.00 98.00 88 LEU A C 1
ATOM 714 O O . LEU A 1 88 ? 16.023 -8.699 14.712 1.00 98.00 88 LEU A O 1
ATOM 718 N N . PHE A 1 89 ? 16.667 -6.996 13.389 1.00 97.88 89 PHE A N 1
ATOM 719 C CA . PHE A 1 89 ? 16.132 -5.941 14.240 1.00 97.88 89 PHE A CA 1
ATOM 720 C C . PHE A 1 89 ? 14.614 -6.078 14.427 1.00 97.88 89 PHE A C 1
ATOM 722 O O . PHE A 1 89 ? 14.143 -6.148 15.563 1.00 97.88 89 PHE A O 1
ATOM 729 N N . ILE A 1 90 ? 13.847 -6.215 13.340 1.00 98.12 90 ILE A N 1
ATOM 730 C CA . ILE A 1 90 ? 12.391 -6.424 13.383 1.00 98.12 90 ILE A CA 1
ATOM 731 C C . ILE A 1 90 ? 12.043 -7.661 14.216 1.00 98.12 90 ILE A C 1
ATOM 733 O O . ILE A 1 90 ? 11.135 -7.612 15.044 1.00 98.12 90 ILE A O 1
ATOM 737 N N . SER A 1 91 ? 12.783 -8.757 14.044 1.00 98.31 91 SER A N 1
ATOM 738 C CA . SER A 1 91 ? 12.572 -10.000 14.788 1.00 98.31 91 SER A CA 1
ATOM 739 C C . SER A 1 91 ? 12.753 -9.793 16.292 1.00 98.31 91 SER A C 1
ATOM 741 O O . SER A 1 91 ? 11.870 -10.156 17.071 1.00 98.31 91 SER A O 1
ATOM 743 N N . ILE A 1 92 ? 13.832 -9.130 16.716 1.00 98.38 92 ILE A N 1
ATOM 744 C CA . ILE A 1 92 ? 14.087 -8.818 18.131 1.00 98.38 92 ILE A CA 1
ATOM 745 C C . ILE A 1 92 ? 12.995 -7.895 18.693 1.00 98.38 92 ILE A C 1
ATOM 747 O O . ILE A 1 92 ? 12.427 -8.166 19.754 1.00 98.38 92 ILE A O 1
ATOM 751 N N . VAL A 1 93 ? 12.649 -6.828 17.973 1.00 98.44 93 VAL A N 1
ATOM 752 C CA . VAL A 1 93 ? 11.633 -5.856 18.405 1.00 98.44 93 VAL A CA 1
ATOM 753 C C . VAL A 1 93 ? 10.238 -6.497 18.470 1.00 98.44 93 VAL A C 1
ATOM 755 O O . VAL A 1 93 ? 9.465 -6.203 19.385 1.00 98.44 93 VAL A O 1
ATOM 758 N N . SER A 1 94 ? 9.922 -7.442 17.580 1.00 98.38 94 SER A N 1
ATOM 759 C CA . SER A 1 94 ? 8.658 -8.189 17.614 1.00 98.38 94 SER A CA 1
ATOM 760 C C . SER A 1 94 ? 8.511 -9.025 18.891 1.00 98.38 94 SER A C 1
ATOM 762 O O . SER A 1 94 ? 7.434 -9.057 19.491 1.00 98.38 94 SER A O 1
ATOM 764 N N . ILE A 1 95 ? 9.603 -9.628 19.379 1.00 98.38 95 ILE A N 1
ATOM 765 C CA . ILE A 1 95 ? 9.623 -10.379 20.641 1.00 98.38 95 ILE A CA 1
ATOM 766 C C . ILE A 1 95 ? 9.307 -9.440 21.809 1.00 98.38 95 ILE A C 1
ATOM 768 O O . ILE A 1 95 ? 8.464 -9.760 22.654 1.00 98.38 95 ILE A O 1
ATOM 772 N N . VAL A 1 96 ? 9.918 -8.250 21.831 1.00 98.19 96 VAL A N 1
ATOM 773 C CA . VAL A 1 96 ? 9.620 -7.211 22.830 1.00 98.19 96 VAL A CA 1
ATOM 774 C C . VAL A 1 96 ? 8.139 -6.826 22.782 1.00 98.19 96 VAL A C 1
ATOM 776 O O . VAL A 1 96 ? 7.484 -6.773 23.828 1.00 98.19 96 VAL A O 1
ATOM 779 N N . LEU A 1 97 ? 7.568 -6.634 21.588 1.00 98.31 97 LEU A N 1
ATOM 780 C CA . LEU A 1 97 ? 6.148 -6.316 21.440 1.00 98.31 97 LEU A CA 1
ATOM 781 C C . LEU A 1 97 ? 5.248 -7.425 22.001 1.00 98.31 97 LEU A C 1
ATOM 783 O O . LEU A 1 97 ? 4.293 -7.125 22.722 1.00 98.31 97 LEU A O 1
ATOM 787 N N . ILE A 1 98 ? 5.559 -8.700 21.744 1.00 98.06 98 ILE A N 1
ATOM 788 C CA . ILE A 1 98 ? 4.815 -9.830 22.322 1.00 98.06 98 ILE A CA 1
ATOM 789 C C . ILE A 1 98 ? 4.822 -9.766 23.853 1.00 98.06 98 ILE A C 1
ATOM 791 O O . ILE A 1 98 ? 3.769 -9.951 24.472 1.00 98.06 98 ILE A O 1
ATOM 795 N N . PHE A 1 99 ? 5.963 -9.464 24.480 1.00 97.12 99 PHE A N 1
ATOM 796 C CA . PHE A 1 99 ? 6.030 -9.309 25.935 1.00 97.12 99 PHE A CA 1
ATOM 797 C C . PHE A 1 99 ? 5.136 -8.171 26.440 1.00 97.12 99 PHE A C 1
ATOM 799 O O . PHE A 1 99 ? 4.363 -8.383 27.379 1.00 97.12 99 PHE A O 1
ATOM 806 N N . VAL A 1 100 ? 5.164 -7.004 25.787 1.00 96.88 100 VAL A N 1
ATOM 807 C CA . VAL A 1 100 ? 4.294 -5.866 26.134 1.00 96.88 100 VAL A CA 1
ATOM 808 C C . VAL A 1 100 ? 2.814 -6.247 26.006 1.00 96.88 100 VAL A C 1
ATOM 810 O O . VAL A 1 100 ? 2.030 -6.029 26.935 1.00 96.88 100 VAL A O 1
ATOM 813 N N . LEU A 1 101 ? 2.424 -6.890 24.901 1.00 96.31 101 LEU A N 1
ATOM 814 C CA . LEU A 1 101 ? 1.044 -7.319 24.644 1.00 96.31 101 LEU A CA 1
ATOM 815 C C . LEU A 1 101 ? 0.557 -8.415 25.614 1.00 96.31 101 LEU A C 1
ATOM 817 O O . LEU A 1 101 ? -0.652 -8.576 25.812 1.00 96.31 101 LEU A O 1
ATOM 821 N N . ARG A 1 102 ? 1.456 -9.203 26.220 1.00 95.94 102 ARG A N 1
ATOM 822 C CA . ARG A 1 102 ? 1.115 -10.254 27.203 1.00 95.94 102 ARG A CA 1
ATOM 823 C C . ARG A 1 102 ? 0.946 -9.735 28.630 1.00 95.94 102 ARG A C 1
ATOM 825 O O . ARG A 1 102 ? 0.426 -10.466 29.475 1.00 95.94 102 ARG A O 1
ATOM 832 N N . MET A 1 103 ? 1.331 -8.493 28.923 1.00 95.06 103 MET A N 1
ATOM 833 C CA . MET A 1 103 ? 1.216 -7.944 30.274 1.00 95.06 103 MET A CA 1
ATOM 834 C C . MET A 1 103 ? -0.245 -7.947 30.763 1.00 95.06 103 MET A C 1
ATOM 836 O O . MET A 1 103 ? -1.142 -7.414 30.106 1.00 95.06 103 MET A O 1
ATOM 840 N N . LYS A 1 104 ? -0.496 -8.505 31.961 1.00 87.44 104 LYS A N 1
ATOM 841 C CA . LYS A 1 104 ? -1.853 -8.720 32.523 1.00 87.44 104 LYS A CA 1
ATOM 842 C C . LYS A 1 104 ? -2.744 -7.470 32.478 1.00 87.44 104 LYS A C 1
ATOM 844 O O . LYS A 1 104 ? -3.942 -7.568 32.234 1.00 87.44 104 LYS A O 1
ATOM 849 N N . LYS A 1 105 ? -2.155 -6.288 32.685 1.00 89.25 105 LYS A N 1
ATOM 850 C CA . LYS A 1 105 ? -2.863 -5.001 32.768 1.00 89.25 105 LYS A CA 1
ATOM 851 C C . LYS A 1 105 ? -2.922 -4.226 31.440 1.00 89.25 105 LYS A C 1
ATOM 853 O O . LYS A 1 105 ? -3.353 -3.076 31.454 1.00 89.25 105 LYS A O 1
ATOM 858 N N . PHE A 1 106 ? -2.541 -4.832 30.309 1.00 90.19 106 PHE A N 1
ATOM 859 C CA . PHE A 1 106 ? -2.530 -4.186 28.985 1.00 90.19 106 PHE A CA 1
ATOM 860 C C . PHE A 1 106 ? -3.879 -3.553 28.606 1.00 90.19 106 PHE A C 1
ATOM 862 O O . PHE A 1 106 ? -3.928 -2.431 28.113 1.00 90.19 106 PHE A O 1
ATOM 869 N N . ALA A 1 107 ? -4.990 -4.236 28.901 1.00 85.19 107 ALA A N 1
ATOM 870 C CA . ALA A 1 107 ? -6.328 -3.745 28.559 1.00 85.19 107 ALA A CA 1
ATOM 871 C C . ALA A 1 107 ? -6.689 -2.425 29.271 1.00 85.19 107 ALA A C 1
ATOM 873 O O . ALA A 1 107 ? -7.436 -1.614 28.729 1.00 85.19 107 ALA A O 1
ATOM 874 N N . ILE A 1 108 ? -6.131 -2.206 30.465 1.00 87.81 108 ILE A N 1
ATOM 875 C CA . ILE A 1 108 ? -6.512 -1.112 31.366 1.00 87.81 108 ILE A CA 1
ATOM 876 C C . ILE A 1 108 ? -5.491 0.034 31.301 1.00 87.81 108 ILE A C 1
ATOM 878 O O . ILE A 1 108 ? -5.861 1.203 31.290 1.00 87.81 108 ILE A O 1
ATOM 882 N N . ARG A 1 109 ? -4.191 -0.278 31.257 1.00 93.56 109 ARG A N 1
ATOM 883 C CA . ARG A 1 109 ? -3.117 0.715 31.410 1.00 93.56 109 ARG A CA 1
ATOM 884 C C . ARG A 1 109 ? -2.779 1.414 30.095 1.00 93.56 109 ARG A C 1
ATOM 886 O O . ARG A 1 109 ? -2.223 0.796 29.192 1.00 93.56 109 ARG A O 1
ATOM 893 N N . LEU A 1 110 ? -3.020 2.726 30.038 1.00 94.06 110 LEU A N 1
ATOM 894 C CA . LEU A 1 110 ? -2.725 3.563 28.870 1.00 94.06 110 LEU A CA 1
ATOM 895 C C . LEU A 1 110 ? -1.248 3.518 28.448 1.00 94.06 110 LEU A C 1
ATOM 897 O O . LEU A 1 110 ? -0.966 3.321 27.271 1.00 94.06 110 LEU A O 1
ATOM 901 N N . HIS A 1 111 ? -0.310 3.618 29.397 1.00 95.50 111 HIS A N 1
ATOM 902 C CA . HIS A 1 111 ? 1.124 3.590 29.077 1.00 95.50 111 HIS A CA 1
ATOM 903 C C . HIS A 1 111 ? 1.544 2.309 28.346 1.00 95.50 111 HIS A C 1
ATOM 905 O O . HIS A 1 111 ? 2.380 2.378 27.458 1.00 95.50 111 HIS A O 1
ATOM 911 N N . LEU A 1 112 ? 0.943 1.150 28.650 1.00 96.44 112 LEU A N 1
ATOM 912 C CA . LEU A 1 112 ? 1.267 -0.103 27.955 1.00 96.44 112 LEU A CA 1
ATOM 913 C C . LEU A 1 112 ? 0.812 -0.089 26.491 1.00 96.44 112 LEU A C 1
ATOM 915 O O . LEU A 1 112 ? 1.488 -0.654 25.636 1.00 96.44 112 LEU A O 1
ATOM 919 N N . LYS A 1 113 ? -0.306 0.581 26.192 1.00 96.56 113 LYS A N 1
ATOM 920 C CA . LYS A 1 113 ? -0.804 0.763 24.821 1.00 96.56 113 LYS A CA 1
ATOM 921 C C . LYS A 1 113 ? 0.110 1.700 24.029 1.00 96.56 113 LYS A C 1
ATOM 923 O O . LYS A 1 113 ? 0.425 1.406 22.882 1.00 96.56 113 LYS A O 1
ATOM 928 N N . ILE A 1 114 ? 0.576 2.777 24.668 1.00 97.44 114 ILE A N 1
ATOM 929 C CA . ILE A 1 114 ? 1.548 3.717 24.089 1.00 97.44 114 ILE A CA 1
ATOM 930 C C . ILE A 1 114 ? 2.882 3.012 23.822 1.00 97.44 114 ILE A C 1
ATOM 932 O O . ILE A 1 114 ? 3.403 3.118 22.719 1.00 97.44 114 ILE A O 1
ATOM 936 N N . TRP A 1 115 ? 3.398 2.232 24.778 1.00 97.25 115 TRP A N 1
ATOM 937 C CA . TRP A 1 115 ? 4.613 1.437 24.581 1.00 97.25 115 TRP A CA 1
ATOM 938 C C . TRP A 1 115 ? 4.466 0.429 23.444 1.00 97.25 115 TRP A C 1
ATOM 940 O O . TRP A 1 115 ? 5.351 0.334 22.604 1.00 97.25 115 TRP A O 1
ATOM 950 N N . ALA A 1 116 ? 3.343 -0.288 23.365 1.00 98.25 116 ALA A N 1
ATOM 951 C CA . ALA A 1 116 ? 3.096 -1.205 22.256 1.00 98.25 116 ALA A CA 1
ATOM 952 C C . ALA A 1 116 ? 3.065 -0.479 20.901 1.00 98.25 116 ALA A C 1
ATOM 954 O O . ALA A 1 116 ? 3.613 -0.992 19.925 1.00 98.25 116 ALA A O 1
ATOM 955 N N . LEU A 1 117 ? 2.469 0.718 20.836 1.00 98.56 117 LEU A N 1
ATOM 956 C CA . LEU A 1 117 ? 2.480 1.538 19.624 1.00 98.56 117 LEU A CA 1
ATOM 957 C C . LEU A 1 117 ? 3.903 1.984 19.277 1.00 98.56 117 LEU A C 1
ATOM 959 O O . LEU A 1 117 ? 4.327 1.783 18.147 1.00 98.56 117 LEU A O 1
ATOM 963 N N . ALA A 1 118 ? 4.665 2.497 20.244 1.00 98.44 118 ALA A N 1
ATOM 964 C CA . ALA A 1 118 ? 6.052 2.913 20.042 1.00 98.44 118 ALA A CA 1
ATOM 965 C C . ALA A 1 118 ? 6.935 1.760 19.535 1.00 98.44 118 ALA A C 1
ATOM 967 O O . ALA A 1 118 ? 7.658 1.920 18.559 1.00 98.44 118 ALA A O 1
ATOM 968 N N . VAL A 1 119 ? 6.821 0.571 20.132 1.00 98.38 119 VAL A N 1
ATOM 969 C CA . VAL A 1 119 ? 7.547 -0.630 19.687 1.00 98.38 119 VAL A CA 1
ATOM 970 C C . VAL A 1 119 ? 7.097 -1.067 18.285 1.00 98.38 119 VAL A C 1
ATOM 972 O O . VAL A 1 119 ? 7.920 -1.491 17.479 1.00 98.38 119 VAL A O 1
ATOM 975 N N . THR A 1 120 ? 5.813 -0.910 17.947 1.00 98.62 120 THR A N 1
ATOM 976 C CA . THR A 1 120 ? 5.317 -1.159 16.580 1.00 98.62 120 THR A CA 1
ATOM 977 C C . THR A 1 120 ? 5.915 -0.178 15.571 1.00 98.62 120 THR A C 1
ATOM 979 O O . THR A 1 120 ? 6.304 -0.594 14.483 1.00 98.62 120 THR A O 1
ATOM 982 N N . LEU A 1 121 ? 6.041 1.100 15.934 1.00 98.50 121 LEU A N 1
ATOM 983 C CA . LEU A 1 121 ? 6.688 2.112 15.096 1.00 98.50 121 LEU A CA 1
ATOM 984 C C . LEU A 1 121 ? 8.188 1.840 14.921 1.00 98.50 121 LEU A C 1
ATOM 986 O O . LEU A 1 121 ? 8.704 2.031 13.828 1.00 98.50 121 LEU A O 1
ATOM 990 N N . LEU A 1 122 ? 8.872 1.312 15.943 1.00 98.12 122 LEU A N 1
ATOM 991 C CA . LEU A 1 122 ? 10.255 0.850 15.790 1.00 98.12 122 LEU A CA 1
ATOM 992 C C . LEU A 1 122 ? 10.360 -0.272 14.751 1.00 98.12 122 LEU A C 1
ATOM 994 O O . LEU A 1 122 ? 11.222 -0.197 13.884 1.00 98.12 122 LEU A O 1
ATOM 998 N N . MET A 1 123 ? 9.468 -1.271 14.773 1.00 98.06 123 MET A N 1
ATOM 999 C CA . MET A 1 123 ? 9.447 -2.297 13.716 1.00 98.06 123 MET A CA 1
ATOM 1000 C C . MET A 1 123 ? 9.193 -1.692 12.332 1.00 98.06 123 MET A C 1
ATOM 1002 O O . MET A 1 123 ? 9.792 -2.144 11.361 1.00 98.06 123 MET A O 1
ATOM 1006 N N . LEU A 1 124 ? 8.322 -0.681 12.242 1.00 98.12 124 LEU A N 1
ATOM 1007 C CA . LEU A 1 124 ? 8.044 0.020 10.990 1.00 98.12 124 LEU A CA 1
ATOM 1008 C C . LEU A 1 124 ? 9.309 0.695 10.454 1.00 98.12 124 LEU A C 1
ATOM 1010 O O . LEU A 1 124 ? 9.63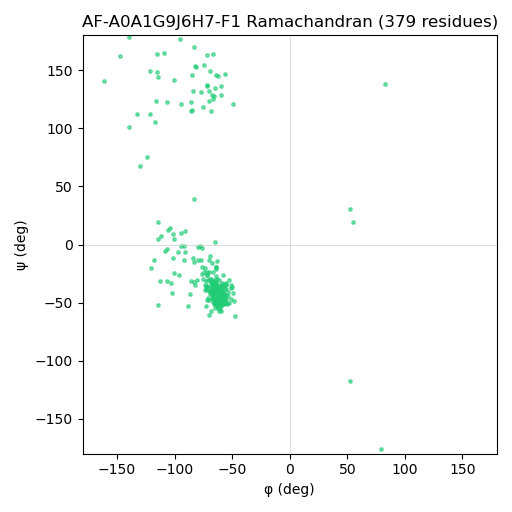2 0.487 9.293 1.00 98.12 124 LEU A O 1
ATOM 1014 N N . PHE A 1 125 ? 10.056 1.417 11.297 1.00 96.81 125 PHE A N 1
ATOM 1015 C CA . PHE A 1 125 ? 11.336 2.016 10.902 1.00 96.81 125 PHE A CA 1
ATOM 1016 C C . PHE A 1 125 ? 12.359 0.967 10.477 1.00 96.81 125 PHE A C 1
ATOM 1018 O O . PHE A 1 125 ? 13.061 1.167 9.495 1.00 96.81 125 PHE A O 1
ATOM 1025 N N . GLY A 1 126 ? 12.413 -0.171 11.175 1.00 95.69 126 GLY A N 1
ATOM 1026 C CA . GLY A 1 126 ? 13.253 -1.294 10.766 1.00 95.69 126 GLY A CA 1
ATOM 1027 C C . GLY A 1 126 ? 12.909 -1.793 9.364 1.00 95.69 126 GLY A C 1
ATOM 1028 O O . GLY A 1 126 ? 13.802 -2.032 8.564 1.00 95.69 126 GLY A O 1
ATOM 1029 N N . TYR A 1 127 ? 11.619 -1.914 9.046 1.00 95.75 127 TYR A N 1
ATOM 1030 C CA . TYR A 1 127 ? 11.174 -2.351 7.723 1.00 95.75 127 TYR A CA 1
ATOM 1031 C C . TYR A 1 127 ? 11.521 -1.332 6.632 1.00 95.75 127 TYR A C 1
ATOM 1033 O O . TYR A 1 127 ? 12.116 -1.698 5.618 1.00 95.75 127 TYR A O 1
ATOM 1041 N N . THR A 1 128 ? 11.194 -0.057 6.854 1.00 95.00 128 THR A N 1
ATOM 1042 C CA . THR A 1 128 ? 11.385 0.996 5.850 1.00 95.00 128 THR A CA 1
ATOM 1043 C C . THR A 1 128 ? 12.847 1.392 5.661 1.00 95.00 128 THR A C 1
ATOM 1045 O O . THR A 1 128 ? 13.192 1.910 4.605 1.00 95.00 128 THR A O 1
ATOM 1048 N N . TYR A 1 129 ? 13.720 1.102 6.630 1.00 92.75 129 TYR A N 1
ATOM 1049 C CA . TYR A 1 129 ? 15.168 1.286 6.500 1.00 92.75 129 TYR A CA 1
ATOM 1050 C C . TYR A 1 129 ? 15.784 0.396 5.415 1.00 92.75 129 TYR A C 1
ATOM 1052 O O . TYR A 1 129 ? 16.662 0.841 4.692 1.00 92.75 129 TYR A O 1
ATOM 1060 N N . SER A 1 130 ? 15.282 -0.830 5.246 1.00 89.44 130 SER A N 1
ATOM 1061 C CA . SER A 1 130 ? 15.711 -1.737 4.169 1.00 89.44 130 SER A CA 1
ATOM 1062 C C . SER A 1 130 ? 14.886 -1.634 2.884 1.00 89.44 130 SER A C 1
ATOM 1064 O O . SER A 1 130 ? 14.947 -2.532 2.043 1.00 89.44 130 SER A O 1
ATOM 1066 N N . ALA A 1 131 ? 14.043 -0.609 2.751 1.00 85.50 131 ALA A N 1
ATOM 1067 C CA . ALA A 1 131 ? 13.194 -0.469 1.579 1.00 85.50 131 ALA A CA 1
ATOM 1068 C C . ALA A 1 131 ? 13.989 -0.012 0.350 1.00 85.50 131 ALA A C 1
ATOM 1070 O O . ALA A 1 131 ? 14.996 0.679 0.468 1.00 85.50 131 ALA A O 1
ATOM 1071 N N . HIS A 1 132 ? 13.483 -0.339 -0.838 1.00 80.00 132 HIS A N 1
ATOM 1072 C CA . HIS A 1 132 ? 14.161 -0.066 -2.104 1.00 80.00 132 HIS A CA 1
ATOM 1073 C C . HIS A 1 132 ? 14.582 1.406 -2.278 1.00 80.00 132 HIS A C 1
ATOM 1075 O O . HIS A 1 132 ? 15.761 1.688 -2.473 1.00 80.00 132 HIS A O 1
ATOM 1081 N N . ALA A 1 133 ? 13.665 2.352 -2.064 1.00 77.19 133 ALA A N 1
ATOM 1082 C CA . ALA A 1 133 ? 13.983 3.780 -2.107 1.00 77.19 133 ALA A CA 1
ATOM 1083 C C . ALA A 1 133 ? 15.123 4.180 -1.147 1.00 77.19 133 ALA A C 1
ATOM 1085 O O . ALA A 1 133 ? 15.964 5.000 -1.509 1.00 77.19 133 ALA A O 1
ATOM 1086 N N . ALA A 1 134 ? 15.187 3.589 0.054 1.00 81.44 134 ALA A N 1
ATOM 1087 C CA . ALA A 1 134 ? 16.259 3.850 1.017 1.00 81.44 134 ALA A CA 1
ATOM 1088 C C . ALA A 1 134 ? 17.611 3.291 0.550 1.00 81.44 134 ALA A C 1
ATOM 1090 O O . ALA A 1 134 ? 18.643 3.876 0.847 1.00 81.44 134 ALA A O 1
ATOM 1091 N N . THR A 1 135 ? 17.616 2.206 -0.226 1.00 84.38 135 THR A N 1
ATOM 1092 C CA . THR A 1 135 ? 18.854 1.677 -0.820 1.00 84.38 135 THR A CA 1
ATOM 1093 C C . THR A 1 135 ? 19.368 2.520 -1.992 1.00 84.38 135 THR A C 1
ATOM 1095 O O . THR A 1 135 ? 20.560 2.477 -2.275 1.00 84.38 135 THR A O 1
ATOM 1098 N N . ILE A 1 136 ? 18.495 3.291 -2.659 1.00 84.06 136 ILE A N 1
ATOM 1099 C CA . ILE A 1 136 ? 18.863 4.149 -3.800 1.00 84.06 136 ILE A CA 1
ATOM 1100 C C . ILE A 1 136 ? 19.314 5.536 -3.330 1.00 84.06 136 ILE A C 1
ATOM 1102 O O . ILE A 1 136 ? 20.388 5.993 -3.701 1.00 84.06 136 ILE A O 1
ATOM 1106 N N . THR A 1 137 ? 18.496 6.217 -2.521 1.00 87.44 137 THR A N 1
ATOM 1107 C CA . THR A 1 137 ? 18.720 7.624 -2.121 1.00 87.44 137 THR A CA 1
ATOM 1108 C C . THR A 1 137 ? 19.008 7.785 -0.626 1.00 87.44 137 THR A C 1
ATOM 1110 O O . THR A 1 137 ? 18.853 8.870 -0.053 1.00 87.44 137 THR A O 1
ATOM 1113 N N . GLU A 1 138 ? 19.419 6.697 0.029 1.00 89.56 138 GLU A N 1
ATOM 1114 C CA . GLU A 1 138 ? 19.803 6.650 1.440 1.00 89.56 138 GLU A CA 1
ATOM 1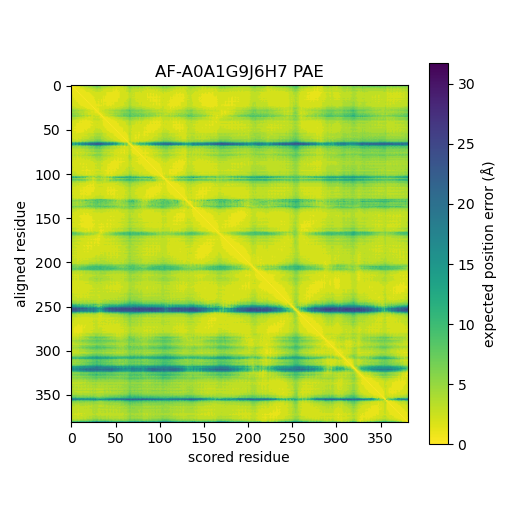115 C C . GLU A 1 138 ? 18.721 7.255 2.362 1.00 89.56 138 GLU A C 1
ATOM 1117 O O . GLU A 1 138 ? 17.583 6.778 2.455 1.00 89.56 138 GLU A O 1
ATOM 1122 N N . TRP A 1 139 ? 19.065 8.338 3.067 1.00 89.75 139 TRP A N 1
ATOM 1123 C CA . TRP A 1 139 ? 18.207 8.977 4.058 1.00 89.75 139 TRP A CA 1
ATOM 1124 C C . TRP A 1 139 ? 16.931 9.574 3.458 1.00 89.75 139 TRP A C 1
ATOM 1126 O O . TRP A 1 139 ? 15.880 9.540 4.102 1.00 89.75 139 TRP A O 1
ATOM 1136 N N . GLN A 1 140 ? 16.995 10.114 2.237 1.00 91.38 140 GLN A N 1
ATOM 1137 C CA . GLN A 1 140 ? 15.824 10.718 1.598 1.00 91.38 140 GLN A CA 1
ATOM 1138 C C . GLN A 1 140 ? 14.771 9.649 1.304 1.00 91.38 140 GLN A C 1
ATOM 1140 O O . GLN A 1 140 ? 13.629 9.769 1.758 1.00 91.38 140 GLN A O 1
ATOM 1145 N N . GLY A 1 141 ? 15.177 8.559 0.652 1.00 92.56 141 GLY A N 1
ATOM 1146 C CA . GLY A 1 141 ? 14.317 7.414 0.382 1.00 92.56 141 GLY A CA 1
ATOM 1147 C C . GLY A 1 141 ? 13.758 6.785 1.655 1.00 92.56 141 GLY A C 1
ATOM 1148 O O . GLY A 1 141 ? 12.561 6.500 1.720 1.00 92.56 141 GLY A O 1
ATOM 1149 N N . PHE A 1 142 ? 14.573 6.662 2.709 1.00 94.62 142 PHE A N 1
ATOM 1150 C CA . PHE A 1 142 ? 14.107 6.196 4.017 1.00 94.62 142 PHE A CA 1
ATOM 1151 C C . PHE A 1 142 ? 12.986 7.073 4.587 1.00 94.62 142 PHE A C 1
ATOM 1153 O O . PHE A 1 142 ? 11.942 6.554 4.994 1.00 94.62 142 PHE A O 1
ATOM 1160 N N . VAL A 1 143 ? 13.174 8.395 4.629 1.00 96.56 143 VAL A N 1
ATOM 1161 C CA . VAL A 1 143 ? 12.186 9.325 5.196 1.00 96.56 143 VAL A CA 1
ATOM 1162 C C . VAL A 1 143 ? 10.902 9.318 4.376 1.00 96.56 143 VAL A C 1
ATOM 1164 O O . VAL A 1 143 ? 9.816 9.197 4.949 1.00 96.56 143 VAL A O 1
ATOM 1167 N N . VAL A 1 144 ? 11.010 9.405 3.049 1.00 96.44 144 VAL A N 1
ATOM 1168 C CA . VAL A 1 144 ? 9.852 9.421 2.149 1.00 96.44 144 VAL A CA 1
ATOM 1169 C C . VAL A 1 144 ? 9.058 8.122 2.281 1.00 96.44 144 VAL A C 1
ATOM 1171 O O . VAL A 1 144 ? 7.850 8.175 2.529 1.00 96.44 144 VAL A O 1
ATOM 1174 N N . HIS A 1 145 ? 9.721 6.963 2.218 1.00 95.50 145 HIS A N 1
ATOM 1175 C CA . HIS A 1 145 ? 9.053 5.669 2.358 1.00 95.50 145 HIS A CA 1
ATOM 1176 C C . HIS A 1 145 ? 8.417 5.521 3.746 1.00 95.50 145 HIS A C 1
ATOM 1178 O O . HIS A 1 145 ? 7.266 5.100 3.871 1.00 95.50 145 HIS A O 1
ATOM 1184 N N . THR A 1 146 ? 9.128 5.917 4.804 1.00 97.69 146 THR A N 1
ATOM 1185 C CA . THR A 1 146 ? 8.617 5.872 6.180 1.00 97.69 146 THR A CA 1
ATOM 1186 C C . THR A 1 146 ? 7.353 6.704 6.341 1.00 97.69 146 THR A C 1
ATOM 1188 O O . THR A 1 146 ? 6.360 6.208 6.874 1.00 97.69 146 THR A O 1
ATOM 1191 N N . LEU A 1 147 ? 7.356 7.950 5.865 1.00 98.31 147 LEU A N 1
ATOM 1192 C CA . LEU A 1 147 ? 6.192 8.830 5.934 1.00 98.31 147 LEU A CA 1
ATOM 1193 C C . LEU A 1 147 ? 5.025 8.293 5.100 1.00 98.31 147 LEU A C 1
ATOM 1195 O O . LEU A 1 147 ? 3.885 8.329 5.575 1.00 98.31 147 LEU A O 1
ATOM 1199 N N . HIS A 1 148 ? 5.298 7.753 3.909 1.00 97.94 148 HIS A N 1
ATOM 1200 C CA . HIS A 1 148 ? 4.288 7.114 3.069 1.00 97.94 148 HIS A CA 1
ATOM 1201 C C . HIS A 1 148 ? 3.630 5.936 3.796 1.00 97.94 148 HIS A C 1
ATOM 1203 O O . HIS A 1 148 ? 2.417 5.924 4.026 1.00 97.94 148 HIS A O 1
ATOM 1209 N N . PHE A 1 149 ? 4.439 4.964 4.223 1.00 97.94 149 PHE A N 1
ATOM 1210 C CA . PHE A 1 149 ? 3.960 3.731 4.834 1.00 97.94 149 PHE A CA 1
ATOM 1211 C C . PHE A 1 149 ? 3.291 3.979 6.192 1.00 97.94 149 PHE A C 1
ATOM 1213 O O . PHE A 1 149 ? 2.246 3.394 6.486 1.00 97.94 149 PHE A O 1
ATOM 1220 N N . LEU A 1 150 ? 3.812 4.906 7.002 1.00 98.56 150 LEU A N 1
ATOM 1221 C CA . LEU A 1 150 ? 3.185 5.314 8.260 1.00 98.56 150 LEU A CA 1
ATOM 1222 C C . LEU A 1 150 ? 1.813 5.960 8.027 1.00 98.56 150 LEU A C 1
ATOM 1224 O O . LEU A 1 150 ? 0.839 5.593 8.683 1.00 98.56 150 LEU A O 1
ATOM 1228 N N . SER A 1 151 ? 1.708 6.889 7.075 1.00 98.62 151 SER A N 1
ATOM 1229 C CA . SER A 1 151 ? 0.444 7.576 6.774 1.00 98.62 151 SER A CA 1
ATOM 1230 C C . SER A 1 151 ? -0.631 6.595 6.313 1.00 98.62 151 SER A C 1
ATOM 1232 O O . SER A 1 151 ? -1.764 6.617 6.799 1.00 98.62 151 SER A O 1
ATOM 1234 N N . ILE A 1 152 ? -0.258 5.678 5.420 1.00 98.00 152 ILE A N 1
ATOM 1235 C CA . ILE A 1 152 ? -1.151 4.644 4.905 1.00 98.00 152 ILE A CA 1
ATOM 1236 C C . ILE A 1 152 ? -1.565 3.654 6.003 1.00 98.00 152 ILE A C 1
ATOM 1238 O O . ILE A 1 152 ? -2.754 3.376 6.152 1.00 98.00 152 ILE A O 1
ATOM 1242 N N . THR A 1 153 ? -0.632 3.152 6.816 1.00 98.44 153 THR A N 1
ATOM 1243 C CA . THR A 1 153 ? -0.952 2.195 7.893 1.00 98.44 153 THR A CA 1
ATOM 1244 C C . THR A 1 153 ? -1.774 2.820 9.023 1.00 98.44 153 THR A C 1
ATOM 1246 O O . THR A 1 153 ? -2.599 2.127 9.617 1.00 98.44 153 THR A O 1
ATOM 1249 N N . ILE A 1 154 ? -1.637 4.124 9.292 1.00 98.75 154 ILE A N 1
ATOM 1250 C CA . ILE A 1 154 ? -2.531 4.856 10.203 1.00 98.75 154 ILE A CA 1
ATOM 1251 C C . ILE A 1 154 ? -3.932 4.973 9.597 1.00 98.75 154 ILE A C 1
ATOM 1253 O O . ILE A 1 154 ? -4.905 4.536 10.218 1.00 98.75 154 ILE A O 1
ATOM 1257 N N . TRP A 1 155 ? -4.053 5.549 8.397 1.00 98.38 155 TRP A N 1
ATOM 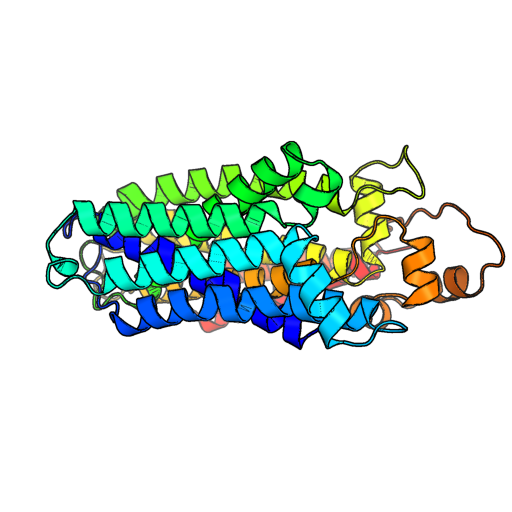1258 C CA . TRP A 1 155 ? -5.352 5.800 7.768 1.00 98.38 155 TRP A CA 1
ATOM 1259 C C . TRP A 1 155 ? -6.116 4.499 7.516 1.00 98.38 155 TRP A C 1
ATOM 1261 O O . TRP A 1 155 ? -7.220 4.308 8.038 1.00 98.38 155 TRP A O 1
ATOM 1271 N N . ILE A 1 156 ? -5.508 3.582 6.766 1.00 97.88 156 ILE A N 1
ATOM 1272 C CA . ILE A 1 156 ? -6.129 2.319 6.376 1.00 97.88 156 ILE A CA 1
ATOM 1273 C C . ILE A 1 156 ? -6.230 1.372 7.566 1.00 97.88 156 ILE A C 1
ATOM 1275 O O . ILE A 1 156 ? -7.237 0.682 7.697 1.00 97.88 156 ILE A O 1
ATOM 1279 N N . GLY A 1 157 ? -5.258 1.363 8.481 1.00 98.44 157 GLY A N 1
ATOM 1280 C CA . GLY A 1 157 ? -5.314 0.523 9.676 1.00 98.44 157 GLY A CA 1
ATOM 1281 C C . GLY A 1 157 ? -6.483 0.869 10.590 1.00 98.44 157 GLY A C 1
ATOM 1282 O O . GLY A 1 157 ? -7.237 -0.021 10.991 1.00 98.44 157 GLY A O 1
ATOM 1283 N N . ILE A 1 158 ? -6.695 2.154 10.892 1.00 98.44 158 ILE A N 1
ATOM 1284 C CA . ILE A 1 158 ? -7.847 2.587 11.697 1.00 98.44 158 ILE A CA 1
ATOM 1285 C C . ILE A 1 158 ? -9.157 2.250 10.973 1.00 98.44 158 ILE A C 1
ATOM 1287 O O . ILE A 1 158 ? -10.062 1.683 11.590 1.00 98.44 158 ILE A O 1
ATOM 1291 N N . LEU A 1 159 ? -9.249 2.546 9.669 1.00 97.69 159 LEU A N 1
ATOM 1292 C CA . LEU A 1 159 ? -10.427 2.241 8.854 1.00 97.69 159 LEU A CA 1
ATOM 1293 C C . LEU A 1 159 ? -10.732 0.736 8.819 1.00 97.69 159 LEU A C 1
ATOM 1295 O O . LEU A 1 159 ? -11.884 0.320 8.952 1.00 97.69 159 LEU A O 1
ATOM 1299 N N . PHE A 1 160 ? -9.714 -0.098 8.643 1.00 98.00 160 PHE A N 1
ATOM 1300 C CA . PHE A 1 160 ? -9.854 -1.546 8.604 1.00 98.00 160 PHE A CA 1
ATOM 1301 C C . PHE A 1 160 ? -10.347 -2.071 9.956 1.00 98.00 160 PHE A C 1
ATOM 1303 O O . PHE A 1 160 ? -11.343 -2.789 10.032 1.00 98.00 160 PHE A O 1
ATOM 1310 N N . ILE A 1 161 ? -9.730 -1.646 11.058 1.00 98.19 161 ILE A N 1
ATOM 1311 C CA . ILE A 1 161 ? -10.143 -2.118 12.379 1.00 98.19 161 ILE A CA 1
ATOM 1312 C C . ILE A 1 161 ? -11.563 -1.657 12.731 1.00 98.19 161 ILE A C 1
ATOM 1314 O O . ILE A 1 161 ? -12.375 -2.472 13.177 1.00 98.19 161 ILE A O 1
ATOM 1318 N N . ILE A 1 162 ? -11.905 -0.387 12.488 1.00 96.56 162 ILE A N 1
ATOM 1319 C CA . ILE A 1 162 ? -13.248 0.123 12.790 1.00 96.56 162 ILE A CA 1
ATOM 1320 C C . ILE A 1 162 ? -14.308 -0.559 11.914 1.00 96.56 162 ILE A C 1
ATOM 1322 O O . ILE A 1 162 ? -15.371 -0.929 12.405 1.00 96.56 162 ILE A O 1
ATOM 1326 N N . SER A 1 163 ? -14.043 -0.786 10.627 1.00 95.50 163 SER A N 1
ATOM 1327 C CA . SER A 1 163 ? -15.050 -1.331 9.711 1.00 95.50 163 SER A CA 1
ATOM 1328 C C . SER A 1 163 ? -15.328 -2.817 9.943 1.00 95.50 163 SER A C 1
ATOM 1330 O O . SER A 1 163 ? -16.480 -3.244 9.829 1.00 95.50 163 SER A O 1
ATOM 1332 N N . TRP A 1 164 ? -14.315 -3.604 10.315 1.00 96.81 164 TRP A N 1
ATOM 1333 C CA . TRP A 1 164 ? -14.440 -5.057 10.463 1.00 96.81 164 TRP A CA 1
ATOM 1334 C C . TRP A 1 164 ? -14.716 -5.526 11.896 1.00 96.81 164 TRP A C 1
ATOM 1336 O O . TRP A 1 164 ? -15.356 -6.565 12.061 1.00 96.81 164 TRP A O 1
ATOM 1346 N N . PHE A 1 165 ? -14.306 -4.769 12.921 1.00 96.81 165 PHE A N 1
ATOM 1347 C CA . PHE A 1 165 ? -14.390 -5.197 14.329 1.00 96.81 165 PHE A CA 1
ATOM 1348 C C . PHE A 1 165 ? -15.357 -4.380 15.202 1.00 96.81 165 PHE A C 1
ATOM 1350 O O . PHE A 1 165 ? -15.446 -4.640 16.409 1.00 96.81 165 PHE A O 1
ATOM 1357 N N . SER A 1 166 ? -16.100 -3.430 14.625 1.00 95.19 166 SER A N 1
ATOM 1358 C CA . SER A 1 166 ? -17.209 -2.755 15.320 1.00 95.19 166 SER A CA 1
ATOM 1359 C C . SER A 1 166 ? -18.408 -3.681 15.502 1.00 95.19 166 SER A C 1
ATOM 1361 O O . SER A 1 166 ? -18.797 -4.390 14.572 1.00 95.19 166 SER A O 1
ATOM 1363 N N . ARG A 1 167 ? -19.019 -3.658 16.691 1.00 91.12 167 ARG A N 1
ATOM 1364 C CA . ARG A 1 167 ? -20.259 -4.402 16.986 1.00 91.12 167 ARG A CA 1
ATOM 1365 C C . ARG A 1 167 ? -21.520 -3.642 16.599 1.00 91.12 167 ARG A C 1
ATOM 1367 O O . ARG A 1 167 ? -22.519 -4.256 16.242 1.00 91.12 167 ARG A O 1
ATOM 1374 N N . ASP A 1 168 ? -21.453 -2.325 16.684 1.00 90.19 168 ASP A N 1
ATOM 1375 C CA . ASP A 1 168 ? -22.559 -1.406 16.475 1.00 90.19 168 ASP A CA 1
ATOM 1376 C C . ASP A 1 168 ? -22.082 -0.182 15.683 1.00 90.19 168 ASP A C 1
ATOM 1378 O O . ASP A 1 168 ? -20.919 -0.071 15.281 1.00 90.19 168 ASP A O 1
ATOM 1382 N N . LYS A 1 169 ? -23.024 0.718 15.411 1.00 89.12 169 LYS A N 1
ATOM 1383 C CA . LYS A 1 169 ? -22.785 2.007 14.753 1.00 89.12 169 LYS A CA 1
ATOM 1384 C C . LYS A 1 169 ? -22.829 3.170 15.751 1.00 89.12 169 LYS A C 1
ATOM 1386 O O . LYS A 1 169 ? -22.941 4.323 15.320 1.00 89.12 169 LYS A O 1
ATOM 1391 N N . ASP A 1 170 ? -22.771 2.878 17.049 1.00 89.94 170 ASP A N 1
ATOM 1392 C CA . ASP A 1 170 ? -22.847 3.893 18.093 1.00 89.94 170 ASP A CA 1
ATOM 1393 C C . ASP A 1 170 ? -21.574 4.737 18.064 1.00 89.94 170 ASP A C 1
ATOM 1395 O O . ASP A 1 170 ? -20.512 4.285 17.642 1.00 89.94 170 ASP A O 1
ATOM 1399 N N . ASN A 1 171 ? -21.673 6.012 18.440 1.00 91.69 171 ASN A N 1
ATOM 1400 C CA . ASN A 1 171 ? -20.552 6.959 18.392 1.00 91.69 171 ASN A CA 1
ATOM 1401 C C . ASN A 1 171 ? -19.856 7.101 17.018 1.00 91.69 171 ASN A C 1
ATOM 1403 O O . ASN A 1 171 ? -18.757 7.654 16.940 1.00 91.69 171 ASN A O 1
ATOM 1407 N N . TRP A 1 172 ? -20.496 6.700 15.914 1.00 92.25 172 TRP A N 1
ATOM 1408 C CA . TRP A 1 172 ? -19.925 6.860 14.572 1.00 92.25 172 TRP A CA 1
ATOM 1409 C C . TRP A 1 172 ? -19.644 8.329 14.215 1.00 92.25 172 TRP A C 1
ATOM 1411 O O . TRP A 1 172 ? -18.601 8.643 13.648 1.00 92.25 172 TRP A O 1
ATOM 1421 N N . ILE A 1 173 ? -20.531 9.262 14.588 1.00 91.00 173 ILE A N 1
ATOM 1422 C CA . ILE A 1 173 ? -20.291 10.700 14.374 1.00 91.00 173 ILE A CA 1
ATOM 1423 C C . ILE A 1 173 ? -19.097 11.193 15.211 1.00 91.00 173 ILE A C 1
ATOM 1425 O O . ILE A 1 173 ? -18.212 11.830 14.634 1.00 91.00 173 ILE A O 1
ATOM 1429 N N . PRO A 1 174 ? -19.026 10.933 16.536 1.00 93.81 174 PRO A N 1
ATOM 1430 C CA . PRO A 1 174 ? -17.817 11.182 17.319 1.00 93.81 174 PRO A CA 1
ATOM 1431 C C . PRO A 1 174 ? -16.540 10.618 16.691 1.00 93.81 174 PRO A C 1
ATOM 1433 O O . PRO A 1 174 ? -15.540 11.331 16.663 1.00 93.81 174 PRO A O 1
ATOM 1436 N N . PHE A 1 175 ? -16.586 9.400 16.145 1.00 95.19 175 PHE A N 1
ATOM 1437 C CA . PHE A 1 175 ? -15.468 8.789 15.427 1.00 95.19 175 PHE A CA 1
ATOM 1438 C C . PHE A 1 175 ? -15.052 9.608 14.202 1.00 95.19 175 PHE A C 1
ATOM 1440 O O . PHE A 1 175 ? -13.909 10.058 14.120 1.00 95.19 175 PHE A O 1
ATOM 1447 N N . LEU A 1 176 ? -15.987 9.897 13.292 1.00 94.50 176 LEU A N 1
ATOM 1448 C CA . LEU A 1 176 ? -15.697 10.675 12.085 1.00 94.50 176 LEU A CA 1
ATOM 1449 C C . LEU A 1 176 ? -15.152 12.077 12.397 1.00 94.50 176 LEU A C 1
ATOM 1451 O O . LEU A 1 176 ? -14.311 12.583 11.659 1.00 94.50 176 LEU A O 1
ATOM 1455 N N . LYS A 1 177 ? -15.582 12.714 13.496 1.00 94.31 177 LYS A N 1
ATOM 1456 C CA . LYS A 1 177 ? -15.122 14.066 13.868 1.00 94.31 177 LYS A CA 1
ATOM 1457 C C . LYS A 1 177 ? -13.605 14.170 14.034 1.00 94.31 177 LYS A C 1
ATOM 1459 O O . LYS A 1 177 ? -13.062 15.221 13.712 1.00 94.31 177 LYS A O 1
ATOM 1464 N N . TRP A 1 178 ? -12.941 13.131 14.538 1.00 96.69 178 TRP A N 1
ATOM 1465 C CA . TRP A 1 178 ? -11.481 13.129 14.683 1.00 96.69 178 TRP A CA 1
ATOM 1466 C C . TRP A 1 178 ? -10.792 12.297 13.600 1.00 96.69 178 TRP A C 1
ATOM 1468 O O . TRP A 1 178 ? -9.705 12.665 13.165 1.00 96.69 178 TRP A O 1
ATOM 1478 N N . PHE A 1 179 ? -11.420 11.214 13.132 1.00 96.81 179 PHE A N 1
ATOM 1479 C CA . PHE A 1 179 ? -10.808 10.343 12.136 1.00 96.81 179 PHE A CA 1
ATOM 1480 C C . PHE A 1 179 ? -10.755 10.991 10.753 1.00 96.81 179 PHE A C 1
ATOM 1482 O O . PHE A 1 179 ? -9.744 10.861 10.077 1.00 96.81 179 PHE A O 1
ATOM 1489 N N . THR A 1 180 ? -11.785 11.732 10.329 1.00 95.88 180 THR A N 1
ATOM 1490 C CA . THR A 1 180 ? -11.788 12.370 9.003 1.00 95.88 180 THR A CA 1
ATOM 1491 C C . THR A 1 180 ? -10.634 13.372 8.826 1.00 95.88 180 THR A C 1
ATOM 1493 O O . THR A 1 180 ? -9.937 13.258 7.823 1.00 95.88 180 THR A O 1
ATOM 1496 N N . PRO A 1 181 ? -10.343 14.290 9.773 1.00 96.94 181 PRO A N 1
ATOM 1497 C CA . PRO A 1 181 ? -9.136 15.118 9.700 1.00 96.94 181 PRO A CA 1
ATOM 1498 C C . PRO A 1 181 ? -7.836 14.305 9.640 1.00 96.94 181 PRO A C 1
ATOM 1500 O O . PRO A 1 181 ? -6.970 14.612 8.826 1.00 96.94 181 PRO A O 1
ATOM 1503 N N . VAL A 1 182 ? -7.709 13.247 10.452 1.00 98.25 182 VAL A N 1
ATOM 1504 C CA . VAL A 1 182 ? -6.529 12.363 10.436 1.00 98.25 182 VAL A CA 1
ATOM 1505 C C . VAL A 1 182 ? -6.370 11.688 9.074 1.00 98.25 182 VAL A C 1
ATOM 1507 O O . VAL A 1 182 ? -5.276 11.699 8.519 1.00 98.25 182 VAL A O 1
ATOM 1510 N N . ALA A 1 183 ? -7.452 11.152 8.509 1.00 97.75 183 ALA A N 1
ATOM 1511 C CA . ALA A 1 183 ? -7.461 10.512 7.199 1.00 97.75 183 ALA A CA 1
ATOM 1512 C C . ALA A 1 183 ? -7.065 11.487 6.080 1.00 97.75 183 ALA A C 1
ATOM 1514 O O . ALA A 1 183 ? -6.279 11.118 5.217 1.00 97.75 183 ALA A O 1
ATOM 1515 N N . ILE A 1 184 ? -7.539 12.739 6.118 1.00 97.62 184 ILE A N 1
ATOM 1516 C CA . ILE A 1 184 ? -7.159 13.776 5.143 1.00 97.62 184 ILE A CA 1
ATOM 1517 C C . ILE A 1 184 ? -5.667 14.101 5.244 1.00 97.62 184 ILE A C 1
ATOM 1519 O O . ILE A 1 184 ? -4.988 14.132 4.224 1.00 97.62 184 ILE A O 1
ATOM 1523 N N . ILE A 1 185 ? -5.143 14.301 6.459 1.00 98.56 185 ILE A N 1
ATOM 1524 C CA . ILE A 1 185 ? -3.709 14.552 6.670 1.00 98.56 185 ILE A CA 1
ATOM 1525 C C . ILE A 1 185 ? -2.885 13.372 6.142 1.00 98.56 185 ILE A C 1
ATOM 1527 O O . ILE A 1 185 ? -1.933 13.576 5.394 1.00 98.56 185 ILE A O 1
ATOM 1531 N N . CYS A 1 186 ? -3.280 12.139 6.471 1.00 98.56 186 CYS A N 1
ATOM 1532 C CA . CYS A 1 186 ? -2.602 10.940 5.985 1.00 98.56 186 CYS A CA 1
ATOM 1533 C C . CYS A 1 186 ? -2.669 10.820 4.460 1.00 98.56 186 CYS A C 1
ATOM 1535 O O . CYS A 1 186 ? -1.669 10.469 3.848 1.00 98.56 186 CYS A O 1
ATOM 1537 N N . LEU A 1 187 ? -3.812 11.122 3.838 1.00 97.75 187 LEU A N 1
ATOM 1538 C CA . LEU A 1 187 ? -3.968 11.104 2.384 1.00 97.75 187 LEU A CA 1
ATOM 1539 C C . LEU A 1 187 ? -3.052 12.136 1.716 1.00 97.75 187 LEU A C 1
ATOM 1541 O O . LEU A 1 187 ? -2.403 11.808 0.728 1.00 97.75 187 LEU A O 1
ATOM 1545 N N . ILE A 1 188 ? -2.963 13.354 2.259 1.00 98.44 188 ILE A N 1
ATOM 1546 C CA . ILE A 1 188 ? -2.075 14.404 1.740 1.00 98.44 188 ILE A CA 1
ATOM 1547 C C . ILE A 1 188 ? -0.615 13.952 1.834 1.00 98.44 188 ILE A C 1
ATOM 1549 O O . ILE A 1 188 ? 0.089 13.959 0.825 1.00 98.44 188 ILE A O 1
ATOM 1553 N N . ILE A 1 189 ? -0.173 13.497 3.013 1.00 98.69 189 ILE A N 1
ATOM 1554 C CA . ILE A 1 189 ? 1.203 13.022 3.209 1.00 98.69 189 ILE A CA 1
ATOM 1555 C C . ILE A 1 189 ? 1.485 11.833 2.289 1.00 98.69 189 ILE A C 1
ATOM 1557 O O . ILE A 1 189 ? 2.503 11.831 1.603 1.00 98.69 189 ILE A O 1
ATOM 1561 N N . ALA A 1 190 ? 0.586 10.849 2.224 1.00 98.00 190 ALA A N 1
ATOM 1562 C CA . ALA A 1 190 ? 0.744 9.669 1.380 1.00 98.00 190 ALA A CA 1
ATOM 1563 C C . ALA A 1 190 ? 0.767 10.009 -0.116 1.00 98.00 190 ALA A C 1
ATOM 1565 O O . ALA A 1 190 ? 1.482 9.348 -0.861 1.00 98.00 190 ALA A O 1
ATOM 1566 N N . SER A 1 191 ? 0.030 11.032 -0.556 1.00 97.62 191 SER A N 1
ATOM 1567 C CA . SER A 1 191 ? 0.038 11.473 -1.957 1.00 97.62 191 SER A CA 1
ATOM 1568 C C . SER A 1 191 ? 1.371 12.125 -2.318 1.00 97.62 191 SER A C 1
ATOM 1570 O O . SER A 1 191 ? 1.985 11.741 -3.306 1.00 97.62 191 SER A O 1
ATOM 1572 N N . ILE A 1 192 ? 1.857 13.051 -1.481 1.00 98.31 192 ILE A N 1
ATOM 1573 C CA . ILE A 1 192 ? 3.145 13.732 -1.697 1.00 98.31 192 ILE A CA 1
ATOM 1574 C C . ILE A 1 192 ? 4.292 12.721 -1.656 1.00 98.31 192 ILE A C 1
ATOM 1576 O O . ILE A 1 192 ? 5.082 12.623 -2.585 1.00 98.31 192 ILE A O 1
ATOM 1580 N N . THR A 1 193 ? 4.363 11.926 -0.592 1.00 98.00 193 THR A N 1
ATOM 1581 C CA . THR A 1 193 ? 5.430 10.928 -0.431 1.00 98.00 193 THR A CA 1
ATOM 1582 C C . THR A 1 193 ? 5.319 9.796 -1.443 1.00 98.00 193 THR A C 1
ATOM 1584 O O . THR A 1 193 ? 6.337 9.276 -1.872 1.00 98.00 193 THR A O 1
ATOM 1587 N N . GLY A 1 194 ? 4.105 9.441 -1.872 1.00 96.62 194 GLY A N 1
ATOM 1588 C CA . GLY A 1 194 ? 3.881 8.445 -2.915 1.00 96.62 194 GLY A CA 1
ATOM 1589 C C . GLY A 1 194 ? 4.392 8.905 -4.275 1.00 96.62 194 GLY A C 1
ATOM 1590 O O . GLY A 1 194 ? 5.010 8.107 -4.969 1.00 96.62 194 GLY A O 1
ATOM 1591 N N . TYR A 1 195 ? 4.193 10.181 -4.620 1.00 97.12 195 TYR A N 1
ATOM 1592 C CA . TYR A 1 195 ? 4.798 10.786 -5.807 1.00 97.12 195 TYR A CA 1
ATOM 1593 C C . TYR A 1 195 ? 6.330 10.760 -5.722 1.00 97.12 195 TYR A C 1
ATOM 1595 O O . TYR A 1 195 ? 6.972 10.291 -6.649 1.00 97.12 195 TYR A O 1
ATOM 1603 N N . LEU A 1 196 ? 6.909 11.168 -4.588 1.00 96.62 196 LEU A N 1
ATOM 1604 C CA . LEU A 1 196 ? 8.367 11.172 -4.404 1.00 96.62 196 LEU A CA 1
ATOM 1605 C C . LEU A 1 196 ? 8.974 9.758 -4.438 1.00 96.62 196 LEU A C 1
ATOM 1607 O O . LEU A 1 196 ? 10.047 9.563 -4.989 1.00 96.62 196 LEU A O 1
ATOM 1611 N N . THR A 1 197 ? 8.306 8.752 -3.859 1.00 94.31 197 THR A N 1
ATOM 1612 C CA . THR A 1 197 ? 8.756 7.351 -3.978 1.00 94.31 197 THR A CA 1
ATOM 1613 C C . THR A 1 197 ? 8.644 6.856 -5.414 1.00 94.31 197 THR A C 1
ATOM 1615 O O . THR A 1 197 ? 9.543 6.174 -5.881 1.00 94.31 197 THR A O 1
ATOM 1618 N N . MET A 1 198 ? 7.561 7.205 -6.115 1.00 95.50 198 MET A N 1
ATOM 1619 C CA . MET A 1 198 ? 7.398 6.856 -7.523 1.00 95.50 198 MET A CA 1
ATOM 1620 C C . MET A 1 198 ? 8.519 7.457 -8.368 1.00 95.50 198 MET A C 1
ATOM 1622 O O . MET A 1 198 ? 9.092 6.733 -9.163 1.00 95.50 198 MET A O 1
ATOM 1626 N N . GLU A 1 199 ? 8.832 8.740 -8.180 1.00 94.81 199 GLU A N 1
ATOM 1627 C CA . GLU A 1 199 ? 9.927 9.434 -8.863 1.00 94.81 199 GLU A CA 1
ATOM 1628 C C . GLU A 1 199 ? 11.254 8.696 -8.670 1.00 94.81 199 GLU A C 1
ATOM 1630 O O . GLU A 1 199 ? 11.884 8.344 -9.659 1.00 94.81 199 GLU A O 1
ATOM 1635 N N . ILE A 1 200 ? 11.604 8.352 -7.424 1.00 93.19 200 ILE A N 1
ATOM 1636 C CA . ILE A 1 200 ? 12.813 7.569 -7.123 1.00 93.19 200 ILE A CA 1
ATOM 1637 C C . ILE A 1 200 ? 12.796 6.216 -7.836 1.00 93.19 200 ILE A C 1
ATOM 1639 O O . ILE A 1 200 ? 13.817 5.820 -8.374 1.00 93.19 200 ILE A O 1
ATOM 1643 N N . ASP A 1 201 ? 11.673 5.493 -7.817 1.00 93.06 201 ASP A N 1
ATOM 1644 C CA . ASP A 1 201 ? 11.596 4.121 -8.331 1.00 93.06 201 ASP A CA 1
ATOM 1645 C C . ASP A 1 201 ? 11.555 4.044 -9.870 1.00 93.06 201 ASP A C 1
ATOM 1647 O O . ASP A 1 201 ? 11.905 3.002 -10.426 1.00 93.06 201 ASP A O 1
ATOM 1651 N N . ILE A 1 202 ? 11.085 5.092 -10.561 1.00 94.44 202 ILE A N 1
ATOM 1652 C CA . ILE A 1 202 ? 10.975 5.100 -12.031 1.00 94.44 202 ILE A CA 1
ATOM 1653 C C . ILE A 1 202 ? 12.087 5.863 -12.740 1.00 94.44 202 ILE A C 1
ATOM 1655 O O . ILE A 1 202 ? 12.182 5.731 -13.956 1.00 94.44 202 ILE A O 1
ATOM 1659 N N . GLU A 1 203 ? 12.898 6.628 -12.006 1.00 93.00 203 GLU A N 1
ATOM 1660 C CA . GLU A 1 203 ? 14.003 7.416 -12.555 1.00 93.00 203 GLU A CA 1
ATOM 1661 C C . GLU A 1 203 ? 14.878 6.562 -13.482 1.00 93.00 203 GLU A C 1
ATOM 1663 O O . GLU A 1 203 ? 15.415 5.521 -13.079 1.00 93.00 203 GLU A O 1
ATOM 1668 N N . SER A 1 204 ? 14.989 6.993 -14.737 1.00 88.69 204 SER A N 1
ATOM 1669 C CA . SER A 1 204 ? 15.731 6.271 -15.764 1.00 88.69 204 SER A CA 1
ATOM 1670 C C . SER A 1 204 ? 17.238 6.459 -15.620 1.00 88.69 204 SER A C 1
ATOM 1672 O O . SER A 1 204 ? 17.763 7.567 -15.547 1.00 88.69 204 SER A O 1
ATOM 1674 N N . TYR A 1 205 ? 17.967 5.345 -15.653 1.00 87.75 205 TYR A N 1
ATOM 1675 C CA . TYR A 1 205 ? 19.426 5.333 -15.791 1.00 87.75 205 TYR A CA 1
ATOM 1676 C C . TYR A 1 205 ? 19.855 5.226 -17.259 1.00 87.75 205 TYR A C 1
ATOM 1678 O O . TYR A 1 205 ? 21.031 5.424 -17.565 1.00 87.75 205 TYR A O 1
ATOM 1686 N N . ASP A 1 206 ? 18.920 4.890 -18.154 1.00 82.69 206 ASP A N 1
ATOM 1687 C CA . ASP A 1 206 ? 19.156 4.810 -19.597 1.00 82.69 206 ASP A CA 1
ATOM 1688 C C . ASP A 1 206 ? 19.117 6.213 -20.250 1.00 82.69 206 ASP A C 1
ATOM 1690 O O . ASP A 1 206 ? 19.849 6.461 -21.207 1.00 82.69 206 ASP A O 1
ATOM 1694 N N . ASP A 1 207 ? 18.324 7.148 -19.709 1.00 86.12 207 ASP A N 1
ATOM 1695 C CA . ASP A 1 207 ? 18.268 8.559 -20.122 1.00 86.12 207 ASP A CA 1
ATOM 1696 C C . ASP A 1 207 ? 18.144 9.473 -18.897 1.00 86.12 207 ASP A C 1
ATOM 1698 O O . ASP A 1 207 ? 17.065 9.657 -18.352 1.00 86.12 207 ASP A O 1
ATOM 1702 N N . VAL A 1 208 ? 19.255 10.085 -18.485 1.00 85.88 208 VAL A N 1
ATOM 1703 C CA . VAL A 1 208 ? 19.322 10.948 -17.288 1.00 85.88 208 VAL A CA 1
ATOM 1704 C C . VAL A 1 208 ? 18.565 12.275 -17.474 1.00 85.88 208 VAL A C 1
ATOM 1706 O O . VAL A 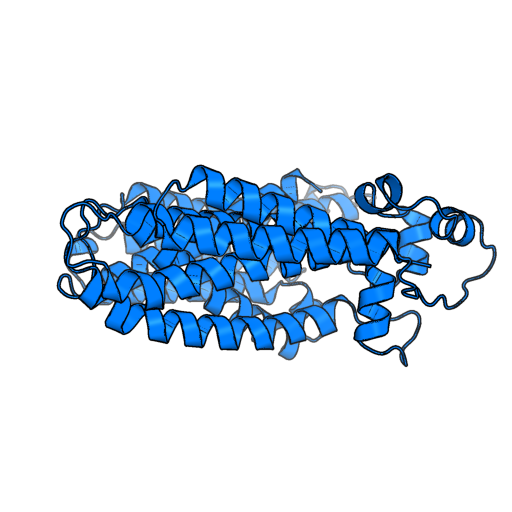1 208 ? 18.337 13.002 -16.511 1.00 85.88 208 VAL A O 1
ATOM 1709 N N . ASN A 1 209 ? 18.192 12.631 -18.708 1.00 89.06 209 ASN A N 1
ATOM 1710 C CA . ASN A 1 209 ? 17.445 13.858 -18.994 1.00 89.06 209 ASN A CA 1
ATOM 1711 C C . ASN A 1 209 ? 15.947 13.604 -19.196 1.00 89.06 209 ASN A C 1
ATOM 1713 O O . ASN A 1 209 ? 15.216 14.536 -19.557 1.00 89.06 209 ASN A O 1
ATOM 1717 N N . SER A 1 210 ? 15.483 12.368 -18.999 1.00 90.69 210 SER A N 1
ATOM 1718 C CA . SER A 1 210 ? 14.073 12.047 -19.119 1.00 90.69 210 SER A CA 1
ATOM 1719 C C . SER A 1 210 ? 13.263 12.795 -18.058 1.00 90.69 210 SER A C 1
ATOM 1721 O O . SER A 1 210 ? 13.697 13.085 -16.942 1.00 90.69 210 SER A O 1
ATOM 1723 N N . SER A 1 211 ? 12.044 13.174 -18.430 1.00 94.50 211 SER A N 1
ATOM 1724 C CA . SER A 1 211 ? 11.102 13.716 -17.454 1.00 94.50 211 SER A CA 1
ATOM 1725 C C . SER A 1 211 ? 10.418 12.574 -16.703 1.00 94.50 211 SER A C 1
ATOM 1727 O O . SER A 1 211 ? 10.176 11.518 -17.283 1.00 94.50 211 SER A O 1
ATOM 1729 N N . VAL A 1 212 ? 9.964 12.829 -15.472 1.00 95.44 212 VAL A N 1
ATOM 1730 C CA . VAL A 1 212 ? 9.151 11.875 -14.686 1.00 95.44 212 VAL A CA 1
ATOM 1731 C C . VAL A 1 212 ? 7.945 11.353 -15.483 1.00 95.44 212 VAL A C 1
ATOM 1733 O O . VAL A 1 212 ? 7.556 10.196 -15.351 1.00 95.44 212 VAL A O 1
ATOM 1736 N N . LEU A 1 213 ? 7.349 12.192 -16.340 1.00 95.31 213 LEU A N 1
ATOM 1737 C CA . LEU A 1 213 ? 6.249 11.779 -17.214 1.00 95.31 213 LEU A CA 1
ATOM 1738 C C . LEU A 1 213 ? 6.705 10.768 -18.276 1.00 95.31 213 LEU A C 1
ATOM 1740 O O . LEU A 1 213 ? 5.995 9.793 -18.516 1.00 95.31 213 LEU A O 1
ATOM 1744 N N . GLN A 1 214 ? 7.866 10.995 -18.891 1.00 95.56 214 GLN A N 1
ATOM 1745 C CA . GLN A 1 214 ? 8.426 10.092 -19.895 1.00 95.56 214 GLN A CA 1
ATOM 1746 C C . GLN A 1 214 ? 8.826 8.754 -19.265 1.00 95.56 214 GLN A C 1
ATOM 1748 O O . GLN A 1 214 ? 8.479 7.706 -19.802 1.00 95.56 214 GLN A O 1
ATOM 1753 N N . ASP A 1 215 ? 9.460 8.773 -18.093 1.00 95.50 215 ASP A N 1
ATOM 1754 C CA . ASP A 1 215 ? 9.806 7.557 -17.347 1.00 95.50 215 ASP A CA 1
ATOM 1755 C C . ASP A 1 215 ? 8.563 6.773 -16.938 1.00 95.50 215 ASP A C 1
ATOM 1757 O O . ASP A 1 215 ? 8.501 5.549 -17.081 1.00 95.50 215 ASP A O 1
ATOM 1761 N N . TYR A 1 216 ? 7.516 7.485 -16.514 1.00 96.25 216 TYR A N 1
ATOM 1762 C CA . TYR A 1 216 ? 6.231 6.868 -16.228 1.00 96.25 216 TYR A CA 1
ATOM 1763 C C . TYR A 1 216 ? 5.663 6.179 -17.473 1.00 96.25 216 TYR A C 1
ATOM 1765 O O . TYR A 1 216 ? 5.272 5.017 -17.383 1.00 96.25 216 TYR A O 1
ATOM 1773 N N . GLN A 1 217 ? 5.648 6.849 -18.631 1.00 95.94 217 GLN A N 1
ATOM 1774 C CA . GLN A 1 217 ? 5.180 6.276 -19.899 1.00 95.94 217 GLN A CA 1
ATOM 1775 C C . GLN A 1 217 ? 6.007 5.059 -20.320 1.00 95.94 217 GLN A C 1
ATOM 1777 O O . GLN A 1 217 ? 5.434 4.010 -20.613 1.00 95.94 217 GLN A O 1
ATOM 1782 N N . ASN A 1 218 ? 7.335 5.163 -20.272 1.00 95.06 218 ASN A N 1
ATOM 1783 C CA . ASN A 1 218 ? 8.244 4.072 -20.611 1.00 95.06 218 ASN A CA 1
ATOM 1784 C C . ASN A 1 218 ? 8.019 2.858 -19.696 1.00 95.06 218 ASN A C 1
ATOM 1786 O O . ASN A 1 218 ? 8.000 1.714 -20.157 1.00 95.06 218 ASN A O 1
ATOM 1790 N N . SER A 1 219 ? 7.765 3.094 -18.403 1.00 95.81 219 SER A N 1
ATOM 1791 C CA . SER A 1 219 ? 7.531 2.025 -17.428 1.00 95.81 219 SER A CA 1
ATOM 1792 C C . SER A 1 219 ? 6.277 1.194 -17.711 1.00 95.81 219 SER A C 1
ATOM 1794 O O . SER A 1 219 ? 6.191 0.051 -17.254 1.00 95.81 219 SER A O 1
ATOM 1796 N N . LEU A 1 220 ? 5.308 1.720 -18.474 1.00 96.62 220 LEU A N 1
ATOM 1797 C CA . LEU A 1 220 ? 4.051 1.025 -18.757 1.00 96.62 220 LEU A CA 1
ATOM 1798 C C . LEU A 1 220 ? 4.258 -0.263 -19.557 1.00 96.62 220 LEU A C 1
ATOM 1800 O O . LEU A 1 220 ? 3.399 -1.130 -19.516 1.00 96.62 220 LEU A O 1
ATOM 1804 N N . ILE A 1 221 ? 5.385 -0.461 -20.235 1.00 95.94 221 ILE A N 1
ATOM 1805 C CA . ILE A 1 221 ? 5.626 -1.721 -20.953 1.00 95.94 221 ILE A CA 1
ATOM 1806 C C . ILE A 1 221 ? 5.893 -2.881 -19.977 1.00 95.94 221 ILE A C 1
ATOM 1808 O O . ILE A 1 221 ? 5.623 -4.038 -20.296 1.00 95.94 221 ILE A O 1
ATOM 1812 N N . VAL A 1 222 ? 6.390 -2.602 -18.767 1.00 96.19 222 VAL A N 1
ATOM 1813 C CA . VAL A 1 222 ? 6.866 -3.620 -17.814 1.00 96.19 222 VAL A CA 1
ATOM 1814 C C . VAL A 1 222 ? 5.946 -3.786 -16.598 1.00 96.19 222 VAL A C 1
ATOM 1816 O O . VAL A 1 222 ? 5.075 -2.966 -16.311 1.00 96.19 222 VAL A O 1
ATOM 1819 N N . ASN A 1 223 ? 6.128 -4.885 -15.853 1.00 96.31 223 ASN A N 1
ATOM 1820 C CA . ASN A 1 223 ? 5.245 -5.265 -14.738 1.00 96.31 223 ASN A CA 1
ATOM 1821 C C . ASN A 1 223 ? 5.111 -4.185 -13.655 1.00 96.31 223 ASN A C 1
ATOM 1823 O O . ASN A 1 223 ? 4.015 -3.996 -13.125 1.00 96.31 223 ASN A O 1
ATOM 1827 N N . TYR A 1 224 ? 6.204 -3.484 -13.333 1.00 96.56 224 TYR A N 1
ATOM 1828 C CA . TYR A 1 224 ? 6.188 -2.420 -12.331 1.00 96.56 224 TYR A CA 1
ATOM 1829 C C . TYR A 1 224 ? 5.258 -1.275 -12.755 1.00 96.56 224 TYR A C 1
ATOM 1831 O O . TYR A 1 224 ? 4.336 -0.944 -12.010 1.00 96.56 224 TYR A O 1
ATOM 1839 N N . GLY A 1 225 ? 5.428 -0.717 -13.961 1.00 97.06 225 GLY A N 1
ATOM 1840 C CA . GLY A 1 225 ? 4.602 0.402 -14.431 1.00 97.06 225 GLY A CA 1
ATOM 1841 C C . GLY A 1 225 ? 3.137 0.017 -14.634 1.00 97.06 225 GLY A C 1
ATOM 1842 O O . GLY A 1 225 ? 2.241 0.793 -14.305 1.00 97.06 225 GLY A O 1
ATOM 1843 N N . GLN A 1 226 ? 2.864 -1.222 -15.055 1.00 97.38 226 GLN A N 1
ATOM 1844 C CA . GLN A 1 226 ? 1.498 -1.750 -15.116 1.00 97.38 226 GLN A CA 1
ATOM 1845 C C . GLN A 1 226 ? 0.824 -1.794 -13.739 1.00 97.38 226 GLN A C 1
ATOM 1847 O O . GLN A 1 226 ? -0.305 -1.325 -13.569 1.00 97.38 226 GLN A O 1
ATOM 1852 N N . ALA A 1 227 ? 1.524 -2.302 -12.723 1.00 97.81 227 ALA A N 1
ATOM 1853 C CA . ALA A 1 227 ? 1.029 -2.299 -11.351 1.00 97.81 227 ALA A CA 1
ATOM 1854 C C . ALA A 1 227 ? 0.860 -0.871 -10.805 1.00 97.81 227 ALA A C 1
ATOM 1856 O O . ALA A 1 227 ? -0.146 -0.574 -10.157 1.00 97.81 227 ALA A O 1
ATOM 1857 N N . LEU A 1 228 ? 1.794 0.029 -11.113 1.00 97.94 228 LEU A N 1
ATOM 1858 C CA . LEU A 1 228 ? 1.731 1.435 -10.732 1.00 97.94 228 LEU A CA 1
ATOM 1859 C C . LEU A 1 228 ? 0.499 2.129 -11.331 1.00 97.94 228 LEU A C 1
ATOM 1861 O O . LEU A 1 228 ? -0.226 2.822 -10.614 1.00 97.94 228 LEU A O 1
ATOM 1865 N N . LEU A 1 229 ? 0.194 1.896 -12.610 1.00 98.12 229 LEU A N 1
ATOM 1866 C CA . LEU A 1 229 ? -1.004 2.434 -13.255 1.00 98.12 229 LEU A CA 1
ATOM 1867 C C . LEU A 1 229 ? -2.287 1.903 -12.604 1.00 98.12 229 LEU A C 1
ATOM 1869 O O . LEU A 1 229 ? -3.180 2.681 -12.258 1.00 98.12 229 LEU A O 1
ATOM 1873 N N . ILE A 1 230 ? -2.369 0.589 -12.370 1.00 98.38 230 ILE A N 1
ATOM 1874 C CA . ILE A 1 230 ? -3.512 -0.028 -11.682 1.00 98.38 230 ILE A CA 1
ATOM 1875 C C . ILE A 1 230 ? -3.684 0.578 -10.284 1.00 98.38 230 ILE A C 1
ATOM 1877 O O . ILE A 1 230 ? -4.806 0.887 -9.878 1.00 98.38 230 ILE A O 1
ATOM 1881 N N . LYS A 1 231 ? -2.585 0.800 -9.551 1.00 98.06 231 LYS A N 1
ATOM 1882 C CA . LYS A 1 231 ? -2.598 1.452 -8.237 1.00 98.06 231 LYS A CA 1
ATOM 1883 C C . LYS A 1 231 ? -3.214 2.851 -8.322 1.00 98.06 231 LYS A C 1
ATOM 1885 O O . LYS A 1 231 ? -4.128 3.137 -7.549 1.00 98.06 231 LYS A O 1
ATOM 1890 N N . HIS A 1 232 ? -2.782 3.693 -9.264 1.00 97.62 232 HIS A N 1
ATOM 1891 C CA . HIS A 1 232 ? -3.344 5.037 -9.459 1.00 97.62 232 HIS A CA 1
ATOM 1892 C C . HIS A 1 232 ? -4.848 5.007 -9.757 1.00 97.62 232 HIS A C 1
ATOM 1894 O O . HIS A 1 232 ? -5.618 5.745 -9.141 1.00 97.62 232 HIS A O 1
ATOM 1900 N N . ILE A 1 233 ? -5.292 4.105 -10.633 1.00 98.25 233 ILE A N 1
ATOM 1901 C CA . ILE A 1 233 ? -6.711 3.960 -10.983 1.00 98.25 233 ILE A CA 1
ATOM 1902 C C . ILE A 1 233 ? -7.540 3.490 -9.773 1.00 98.25 233 ILE A C 1
ATOM 1904 O O . ILE A 1 233 ? -8.617 4.026 -9.498 1.00 98.25 233 ILE A O 1
ATOM 1908 N N . LEU A 1 234 ? -7.038 2.527 -8.993 1.00 97.88 234 LEU A N 1
ATOM 1909 C CA . LEU A 1 234 ? -7.712 2.065 -7.775 1.00 97.88 234 LEU A CA 1
ATOM 1910 C C . LEU A 1 234 ? -7.779 3.152 -6.694 1.00 97.88 234 LEU A C 1
ATOM 1912 O O . LEU A 1 234 ? -8.772 3.216 -5.963 1.00 97.88 234 LEU A O 1
ATOM 1916 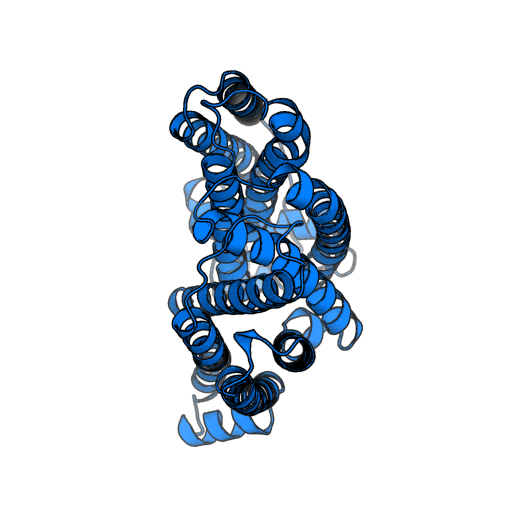N N . ILE A 1 235 ? -6.773 4.031 -6.606 1.00 97.25 235 ILE A N 1
ATOM 1917 C CA . ILE A 1 235 ? -6.775 5.176 -5.682 1.00 97.25 235 ILE A CA 1
ATOM 1918 C C . ILE A 1 235 ? -7.956 6.112 -5.968 1.00 97.25 235 ILE A C 1
ATOM 1920 O O . ILE A 1 235 ? -8.569 6.590 -5.014 1.00 97.25 235 ILE A O 1
ATOM 1924 N N . ILE A 1 236 ? -8.351 6.308 -7.233 1.00 96.81 236 ILE A N 1
ATOM 1925 C CA . ILE A 1 236 ? -9.547 7.101 -7.584 1.00 96.81 236 ILE A CA 1
ATOM 1926 C C . ILE A 1 236 ? -10.782 6.541 -6.865 1.00 96.81 236 ILE A C 1
ATOM 1928 O O . ILE A 1 236 ? -11.537 7.280 -6.229 1.00 96.81 236 ILE A O 1
ATOM 1932 N N . SER A 1 237 ? -10.957 5.218 -6.904 1.00 95.44 237 SER A N 1
ATOM 1933 C CA . SER A 1 237 ? -12.074 4.540 -6.237 1.00 95.44 237 SER A CA 1
ATOM 1934 C C . SER A 1 237 ? -11.975 4.632 -4.712 1.00 95.44 237 SER A C 1
ATOM 1936 O O . SER A 1 237 ? -12.970 4.915 -4.044 1.00 95.44 237 SER A O 1
ATOM 1938 N N . LEU A 1 238 ? -10.777 4.445 -4.149 1.00 96.88 238 LEU A N 1
ATOM 1939 C CA . LEU A 1 238 ? -10.544 4.572 -2.709 1.00 96.88 238 LEU A CA 1
ATOM 1940 C C . LEU A 1 238 ? -10.896 5.980 -2.206 1.00 96.88 238 LEU A C 1
ATOM 1942 O O . LEU A 1 238 ? -11.660 6.114 -1.251 1.00 96.88 238 LEU A O 1
ATOM 1946 N N . VAL A 1 239 ? -10.379 7.023 -2.860 1.00 96.38 239 VAL A N 1
ATOM 1947 C CA . VAL A 1 239 ? -10.626 8.426 -2.493 1.00 96.38 239 VAL A CA 1
ATOM 1948 C C . VAL A 1 239 ? -12.106 8.770 -2.636 1.00 96.38 239 VAL A C 1
ATOM 1950 O O . VAL A 1 239 ? -12.665 9.435 -1.762 1.00 96.38 239 VAL A O 1
ATOM 1953 N N . LEU A 1 240 ? -12.773 8.265 -3.678 1.00 95.06 240 LEU A N 1
ATOM 1954 C CA . LEU A 1 240 ? -14.213 8.428 -3.847 1.00 95.06 240 LEU A CA 1
ATOM 1955 C C . LEU A 1 240 ? -14.992 7.861 -2.650 1.00 95.06 240 LEU A C 1
ATOM 1957 O O . LEU A 1 240 ? -15.833 8.554 -2.070 1.00 95.06 240 LEU A O 1
ATOM 1961 N N . PHE A 1 241 ? -14.721 6.612 -2.259 1.00 94.12 241 PHE A N 1
ATOM 1962 C CA . PHE A 1 241 ? -15.412 5.990 -1.128 1.00 94.12 241 PHE A CA 1
ATOM 1963 C C . PHE A 1 241 ? -15.052 6.648 0.208 1.00 94.12 241 PHE A C 1
ATOM 1965 O O . PHE A 1 241 ? -15.946 6.845 1.032 1.00 94.12 241 PHE A O 1
ATOM 1972 N N . ALA A 1 242 ? -13.802 7.078 0.391 1.00 93.88 242 ALA A N 1
ATOM 1973 C CA . ALA A 1 242 ? -13.375 7.844 1.560 1.00 93.88 242 ALA A CA 1
ATOM 1974 C C . ALA A 1 242 ? -14.122 9.181 1.674 1.00 93.88 242 ALA A C 1
ATOM 1976 O O . ALA A 1 242 ? -14.618 9.535 2.748 1.00 93.88 242 ALA A O 1
ATOM 1977 N N . PHE A 1 243 ? -14.290 9.904 0.562 1.00 93.25 243 PHE A N 1
ATOM 1978 C CA . PHE A 1 243 ? -15.061 11.146 0.525 1.00 93.25 243 PHE A CA 1
ATOM 1979 C C . PHE A 1 243 ? -16.536 10.910 0.880 1.00 93.25 243 PHE A C 1
ATOM 1981 O O . PHE A 1 243 ? -17.113 11.600 1.727 1.00 93.25 243 PHE A O 1
ATOM 1988 N N . ILE A 1 244 ? -17.148 9.893 0.276 1.00 90.12 244 ILE A N 1
ATOM 1989 C CA . ILE A 1 244 ? -18.534 9.503 0.546 1.00 90.12 244 ILE A CA 1
ATOM 1990 C C . ILE A 1 244 ? -18.721 9.155 2.031 1.00 90.12 244 ILE A C 1
ATOM 1992 O O . ILE A 1 244 ? -19.648 9.659 2.675 1.00 90.12 244 ILE A O 1
ATOM 1996 N N . ASN A 1 245 ? -17.845 8.321 2.590 1.00 89.94 245 ASN A N 1
ATOM 1997 C CA . ASN A 1 245 ? -17.940 7.859 3.971 1.00 89.94 245 ASN A CA 1
ATOM 1998 C C . ASN A 1 245 ? -17.671 8.981 4.980 1.00 89.94 245 ASN A C 1
ATOM 2000 O O . ASN A 1 245 ? -18.410 9.111 5.960 1.00 89.94 245 ASN A O 1
ATOM 2004 N N . GLY A 1 246 ? -16.659 9.814 4.729 1.00 88.19 246 GLY A N 1
ATOM 2005 C CA . GLY A 1 246 ? -16.259 10.907 5.615 1.00 88.19 246 GLY A CA 1
ATOM 2006 C C . GLY A 1 246 ? -17.228 12.092 5.618 1.00 88.19 246 GLY A C 1
ATOM 2007 O O . GLY A 1 246 ? -17.497 12.669 6.676 1.00 88.19 246 GLY A O 1
ATOM 2008 N N . PHE A 1 247 ? -17.795 12.446 4.460 1.00 88.50 247 PHE A N 1
ATOM 2009 C CA . PHE A 1 247 ? -18.584 13.673 4.303 1.00 88.50 247 PHE A CA 1
ATOM 2010 C C . PHE A 1 247 ? -20.064 13.426 4.011 1.00 88.50 247 PHE A C 1
ATOM 2012 O O . PHE A 1 247 ? -20.929 13.980 4.698 1.00 88.50 247 PHE A O 1
ATOM 2019 N N . LEU A 1 248 ? -20.384 12.606 3.006 1.00 84.12 248 LEU A N 1
ATOM 2020 C CA . LEU A 1 248 ? -21.764 12.445 2.537 1.00 84.12 248 LEU A CA 1
ATOM 2021 C C . LEU A 1 248 ? -22.610 11.662 3.548 1.00 84.12 248 LEU A C 1
ATOM 2023 O O . LEU A 1 248 ? -23.705 12.079 3.939 1.00 84.12 248 LEU A O 1
ATOM 2027 N N . PHE A 1 249 ? -22.082 10.538 4.027 1.00 83.06 249 PHE A N 1
ATOM 2028 C CA . PHE A 1 249 ? -22.792 9.671 4.961 1.00 83.06 249 PHE A CA 1
ATOM 2029 C C . PHE A 1 249 ? -22.831 10.191 6.390 1.00 83.06 249 PHE A C 1
ATOM 2031 O O . PHE A 1 249 ? -23.766 9.858 7.121 1.00 83.06 249 PHE A O 1
ATOM 2038 N N . ARG A 1 250 ? -21.937 11.117 6.748 1.00 80.88 250 ARG A N 1
ATOM 2039 C CA . ARG A 1 250 ? -22.016 11.869 8.004 1.00 80.88 250 ARG A CA 1
ATOM 2040 C C . ARG A 1 250 ? -23.357 12.598 8.168 1.00 80.88 250 ARG A C 1
ATOM 2042 O O . ARG A 1 250 ? -23.878 12.664 9.275 1.00 80.88 250 ARG A O 1
ATOM 2049 N N . LYS A 1 251 ? -23.946 13.097 7.073 1.00 73.31 251 LYS A N 1
ATOM 2050 C CA . LYS A 1 251 ? -25.246 13.801 7.071 1.00 73.31 251 LYS A CA 1
ATOM 2051 C C . LYS A 1 251 ? -26.456 12.858 7.042 1.00 73.31 251 LYS A C 1
ATOM 2053 O O . LYS A 1 251 ? -27.577 13.278 7.303 1.00 73.31 251 LYS A O 1
ATOM 2058 N N . CYS A 1 252 ? -26.250 11.583 6.710 1.00 67.62 252 CYS A N 1
ATOM 2059 C CA . CYS A 1 252 ? -27.323 10.619 6.451 1.00 67.62 252 CYS A CA 1
ATOM 2060 C C . CYS A 1 252 ? -27.690 9.728 7.649 1.00 67.62 252 CYS A C 1
ATOM 2062 O O . CYS A 1 252 ? -28.632 8.941 7.531 1.00 67.62 252 CYS A O 1
ATOM 2064 N N . GLN A 1 253 ? -26.950 9.799 8.760 1.00 61.62 253 GLN A N 1
ATOM 2065 C CA . GLN A 1 253 ? -27.048 8.824 9.851 1.00 61.62 253 GLN A CA 1
ATOM 2066 C C . GLN A 1 253 ? -28.275 8.997 10.762 1.00 61.62 253 GLN A C 1
ATOM 2068 O O . GLN A 1 253 ? -28.627 8.059 11.465 1.00 61.62 253 GLN A O 1
ATOM 2073 N N . ALA A 1 254 ? -28.988 10.126 10.689 1.00 56.88 254 ALA A N 1
ATOM 2074 C CA . ALA A 1 254 ? -30.226 10.356 11.447 1.00 56.88 254 ALA A CA 1
ATOM 2075 C C . ALA A 1 254 ? -31.397 9.422 11.057 1.00 56.88 254 ALA A C 1
ATOM 2077 O O . ALA A 1 254 ? -32.501 9.574 11.565 1.00 56.88 254 ALA A O 1
ATOM 2078 N N . ARG A 1 255 ? -31.185 8.481 10.126 1.00 62.94 255 ARG A N 1
ATOM 2079 C CA . ARG A 1 255 ? -32.162 7.459 9.732 1.00 62.94 255 ARG A CA 1
ATOM 2080 C C . ARG A 1 255 ? -31.733 6.102 10.284 1.00 62.94 255 ARG A C 1
ATOM 2082 O O . ARG A 1 255 ? -30.667 5.599 9.919 1.00 62.94 255 ARG A O 1
ATOM 2089 N N . ASP A 1 256 ? -32.595 5.475 11.078 1.00 62.81 256 ASP A N 1
ATOM 2090 C CA . ASP A 1 256 ? -32.297 4.222 11.788 1.00 62.81 256 ASP A CA 1
ATOM 2091 C C . ASP A 1 256 ? -31.895 3.057 10.871 1.00 62.81 256 ASP A C 1
ATOM 2093 O O . ASP A 1 256 ? -31.093 2.205 11.261 1.00 62.81 256 ASP A O 1
ATOM 2097 N N . SER A 1 257 ? -32.344 3.056 9.614 1.00 74.88 257 SER A N 1
ATOM 2098 C CA . SER A 1 257 ? -32.068 1.994 8.638 1.00 74.88 257 SER A CA 1
ATOM 2099 C C . SER A 1 257 ? -30.684 2.054 7.974 1.00 74.88 257 SER A C 1
ATOM 2101 O O . SER A 1 257 ? -30.265 1.082 7.342 1.00 74.88 257 SER A O 1
ATOM 2103 N N . PHE A 1 258 ? -29.939 3.159 8.093 1.00 83.00 258 PHE A N 1
ATOM 2104 C CA . PHE A 1 258 ? -28.635 3.286 7.438 1.00 83.00 258 PHE A CA 1
ATOM 2105 C C . PHE A 1 258 ? -27.508 2.659 8.277 1.00 83.00 258 PHE A C 1
ATOM 2107 O O . PHE A 1 258 ? -27.382 2.927 9.476 1.00 83.00 258 PHE A O 1
ATOM 2114 N N . ASN A 1 259 ? -26.663 1.841 7.638 1.00 87.00 259 ASN A N 1
ATOM 2115 C CA . ASN A 1 259 ? -25.482 1.237 8.256 1.00 87.00 259 ASN A CA 1
ATOM 2116 C C . ASN A 1 259 ? -24.194 1.724 7.554 1.00 87.00 259 ASN A C 1
ATOM 2118 O O . ASN A 1 259 ? -23.903 1.252 6.449 1.00 87.00 259 ASN A O 1
ATOM 2122 N N . PRO A 1 260 ? -23.408 2.623 8.180 1.00 89.12 260 PRO A N 1
ATOM 2123 C CA . PRO A 1 260 ? -22.176 3.146 7.590 1.00 89.12 260 PRO A CA 1
ATOM 2124 C C . PRO A 1 260 ? -21.047 2.107 7.511 1.00 89.12 260 PRO A C 1
ATOM 2126 O O . PRO A 1 260 ? -20.185 2.211 6.642 1.00 89.12 260 PRO A O 1
ATOM 2129 N N . LEU A 1 261 ? -21.063 1.066 8.353 1.00 91.06 261 LEU A N 1
ATOM 2130 C CA . LEU A 1 261 ? -19.986 0.073 8.404 1.00 91.06 261 LEU A CA 1
ATOM 2131 C C . LEU A 1 261 ? -19.877 -0.729 7.104 1.00 91.06 261 LEU A C 1
ATOM 2133 O O . LEU A 1 261 ? -18.778 -1.102 6.712 1.00 91.06 261 LEU A O 1
ATOM 2137 N N . LYS A 1 262 ? -20.995 -0.970 6.403 1.00 91.69 262 LYS A N 1
ATOM 2138 C CA . LYS A 1 262 ? -20.980 -1.665 5.101 1.00 91.69 262 LYS A CA 1
ATOM 2139 C C . LYS A 1 262 ? -20.138 -0.913 4.066 1.00 91.69 262 LYS A C 1
ATOM 2141 O O . LYS A 1 262 ? -19.433 -1.536 3.282 1.00 91.69 262 LYS A O 1
ATOM 2146 N N . TRP A 1 263 ? -20.188 0.413 4.101 1.00 92.19 263 TRP A N 1
ATOM 2147 C CA . TRP A 1 263 ? -19.454 1.272 3.180 1.00 92.19 263 TRP A CA 1
ATOM 2148 C C . TRP A 1 263 ? -18.010 1.506 3.626 1.00 92.19 263 TRP A C 1
ATOM 2150 O O . TRP A 1 263 ? -17.120 1.563 2.786 1.00 92.19 263 TRP A O 1
ATOM 2160 N N . ALA A 1 264 ? -17.748 1.542 4.934 1.00 94.12 264 ALA A N 1
ATOM 2161 C CA . ALA A 1 264 ? -16.380 1.547 5.455 1.00 94.12 264 ALA A CA 1
ATOM 2162 C C . ALA A 1 264 ? -15.640 0.222 5.151 1.00 94.12 264 ALA A C 1
ATOM 2164 O O . ALA A 1 264 ? -14.442 0.217 4.865 1.00 94.12 264 ALA A O 1
ATOM 2165 N N . LYS A 1 265 ? -16.351 -0.918 5.148 1.00 95.31 265 LYS A N 1
ATOM 2166 C CA . LYS A 1 265 ? -15.806 -2.210 4.689 1.00 95.31 265 LYS A CA 1
ATOM 2167 C C . LYS A 1 265 ? -15.465 -2.189 3.202 1.00 95.31 265 LYS A C 1
ATOM 2169 O O . LYS A 1 265 ? -14.442 -2.737 2.814 1.00 95.31 265 LYS A O 1
ATOM 2174 N N . LEU A 1 266 ? -16.298 -1.543 2.386 1.00 94.19 266 LEU A N 1
ATOM 2175 C CA . LEU A 1 266 ? -16.019 -1.354 0.965 1.00 94.19 266 LEU A CA 1
ATOM 2176 C C . LEU A 1 266 ? -14.747 -0.521 0.750 1.00 94.19 266 LEU A C 1
ATOM 2178 O O . LEU A 1 266 ? -13.851 -0.960 0.039 1.00 94.19 266 LEU A O 1
ATOM 2182 N N . GLU A 1 267 ? -14.643 0.633 1.413 1.00 95.44 267 GLU A N 1
ATOM 2183 C CA . GLU A 1 267 ? -13.461 1.507 1.356 1.00 95.44 267 GLU A CA 1
ATOM 2184 C C . GLU A 1 267 ? -12.185 0.759 1.775 1.00 95.44 267 GLU A C 1
ATOM 2186 O O . GLU A 1 267 ? -11.196 0.761 1.044 1.00 95.44 267 GLU A O 1
ATOM 2191 N N . SER A 1 268 ? -12.222 0.030 2.898 1.00 96.50 268 SER A N 1
ATOM 2192 C CA . SER A 1 268 ? -11.079 -0.795 3.321 1.00 96.50 268 SER A CA 1
ATOM 2193 C C . SER A 1 268 ? -10.780 -1.949 2.359 1.00 96.50 268 SER A C 1
ATOM 2195 O O . SER A 1 268 ? -9.618 -2.303 2.196 1.00 96.50 268 SER A O 1
ATOM 2197 N N . GLY A 1 269 ? -11.783 -2.502 1.672 1.00 95.94 269 GLY A N 1
ATOM 2198 C CA . GLY A 1 269 ? -11.589 -3.490 0.609 1.00 95.94 269 GLY A CA 1
ATOM 2199 C C . GLY A 1 269 ? -10.753 -2.952 -0.556 1.00 95.94 269 GLY A C 1
ATOM 2200 O O . GLY A 1 269 ? -9.798 -3.608 -0.967 1.00 95.94 269 GLY A O 1
ATOM 2201 N N . TYR A 1 270 ? -11.038 -1.734 -1.032 1.00 96.25 270 TYR A N 1
ATOM 2202 C CA . TYR A 1 270 ? -10.210 -1.072 -2.053 1.00 96.25 270 TYR A CA 1
ATOM 2203 C C . TYR A 1 270 ? -8.797 -0.786 -1.550 1.00 96.25 270 TYR A C 1
ATOM 2205 O O . TYR A 1 270 ? -7.829 -0.999 -2.278 1.00 96.25 270 TYR A O 1
ATOM 2213 N N . ALA A 1 271 ? -8.660 -0.364 -0.293 1.00 96.94 271 ALA A N 1
ATOM 2214 C CA . ALA A 1 271 ? -7.347 -0.158 0.304 1.00 96.94 271 ALA A CA 1
ATOM 2215 C C . ALA A 1 271 ? -6.517 -1.456 0.356 1.00 96.94 271 ALA A C 1
ATOM 2217 O O . ALA A 1 271 ? -5.325 -1.440 0.061 1.00 96.94 271 ALA A O 1
ATOM 2218 N N . LEU A 1 272 ? -7.149 -2.599 0.651 1.00 97.25 272 LEU A N 1
ATOM 2219 C CA . LEU A 1 272 ? -6.494 -3.909 0.598 1.00 97.25 272 LEU A CA 1
ATOM 2220 C C . LEU A 1 272 ? -6.115 -4.320 -0.831 1.00 97.25 272 LEU A C 1
ATOM 2222 O O . LEU A 1 272 ? -5.040 -4.878 -1.027 1.00 97.25 272 LEU A O 1
ATOM 2226 N N . MET A 1 273 ? -6.940 -4.020 -1.839 1.00 97.62 273 MET A N 1
ATOM 2227 C CA . MET A 1 273 ? -6.551 -4.236 -3.241 1.00 97.62 273 MET A CA 1
ATOM 2228 C C . MET A 1 273 ? -5.303 -3.417 -3.597 1.00 97.62 273 MET A C 1
ATOM 2230 O O . MET A 1 273 ? -4.370 -3.952 -4.190 1.00 97.62 273 MET A O 1
ATOM 2234 N N . ILE A 1 274 ? -5.238 -2.155 -3.157 1.00 98.00 274 ILE A N 1
ATOM 2235 C CA . ILE A 1 274 ? -4.063 -1.290 -3.340 1.00 98.00 274 ILE A CA 1
ATOM 2236 C C . ILE A 1 274 ? -2.830 -1.856 -2.625 1.00 98.00 274 ILE A C 1
ATOM 2238 O O . ILE A 1 274 ? -1.739 -1.810 -3.192 1.00 98.00 274 ILE A O 1
ATOM 2242 N N . PHE A 1 275 ? -2.972 -2.438 -1.428 1.00 97.88 275 PHE A N 1
ATOM 2243 C CA . PHE A 1 275 ? -1.865 -3.148 -0.771 1.00 97.88 275 PHE A CA 1
ATOM 2244 C C . PHE A 1 275 ? -1.393 -4.338 -1.596 1.00 97.88 275 PHE A C 1
ATOM 2246 O O . PHE A 1 275 ? -0.191 -4.533 -1.725 1.00 97.88 275 PHE A O 1
ATOM 2253 N N . GLY A 1 276 ? -2.318 -5.115 -2.167 1.00 97.81 276 GLY A N 1
ATOM 2254 C CA . GLY A 1 276 ? -1.981 -6.254 -3.020 1.00 97.81 276 GLY A CA 1
ATOM 2255 C C . GLY A 1 276 ? -1.187 -5.832 -4.256 1.00 97.81 276 GLY A C 1
ATOM 2256 O O . GLY A 1 276 ? -0.138 -6.406 -4.538 1.00 97.81 276 GLY A O 1
ATOM 2257 N N . VAL A 1 277 ? -1.638 -4.780 -4.945 1.00 97.69 277 VAL A N 1
ATOM 2258 C CA . VAL A 1 277 ? -0.931 -4.216 -6.105 1.00 97.69 277 VAL A CA 1
ATOM 2259 C C . VAL A 1 277 ? 0.427 -3.642 -5.696 1.00 97.69 277 VAL A C 1
ATOM 2261 O O . VAL A 1 277 ? 1.422 -3.912 -6.357 1.00 97.69 277 VAL A O 1
ATOM 2264 N N . THR A 1 278 ? 0.502 -2.927 -4.571 1.00 96.44 278 THR A N 1
ATOM 2265 C CA . THR A 1 278 ? 1.767 -2.371 -4.057 1.00 96.44 278 THR A CA 1
ATOM 2266 C C . THR A 1 278 ? 2.760 -3.474 -3.682 1.00 96.44 278 THR A C 1
ATOM 2268 O O . THR A 1 278 ? 3.935 -3.356 -3.998 1.00 96.44 278 THR A O 1
ATOM 2271 N N . ALA A 1 279 ? 2.302 -4.573 -3.081 1.00 96.75 279 ALA A N 1
ATOM 2272 C CA . ALA A 1 279 ? 3.149 -5.713 -2.730 1.00 96.75 279 ALA A CA 1
ATOM 2273 C C . ALA A 1 279 ? 3.617 -6.515 -3.959 1.00 96.75 279 ALA A C 1
ATOM 2275 O O . ALA A 1 279 ? 4.694 -7.107 -3.969 1.00 96.75 279 ALA A O 1
ATOM 2276 N N . PHE A 1 280 ? 2.818 -6.549 -5.028 1.00 96.38 280 PHE A N 1
ATOM 2277 C CA . PHE A 1 280 ? 3.280 -7.053 -6.321 1.00 96.38 280 PHE A CA 1
ATOM 2278 C C . PHE A 1 280 ? 4.357 -6.139 -6.918 1.00 96.38 280 PHE A C 1
ATOM 2280 O O . PHE A 1 280 ? 5.403 -6.615 -7.362 1.00 96.38 280 PHE A O 1
ATOM 2287 N N . MET A 1 281 ? 4.123 -4.828 -6.871 1.00 94.75 281 MET A N 1
ATOM 2288 C CA . MET A 1 281 ? 5.025 -3.805 -7.392 1.00 94.75 281 MET A CA 1
ATOM 2289 C C . MET A 1 281 ? 6.374 -3.805 -6.656 1.00 94.75 281 MET A C 1
ATOM 2291 O O . MET A 1 281 ? 7.406 -3.850 -7.310 1.00 94.75 281 MET A O 1
ATOM 2295 N N . GLY A 1 282 ? 6.376 -3.904 -5.321 1.00 91.38 282 GLY A N 1
ATOM 2296 C CA . GLY A 1 282 ? 7.591 -3.985 -4.495 1.00 91.38 282 GLY A CA 1
ATOM 2297 C C . GLY A 1 282 ? 8.458 -5.228 -4.735 1.00 91.38 282 GLY A C 1
ATOM 2298 O O . GLY A 1 282 ? 9.613 -5.268 -4.321 1.00 91.38 282 GLY A O 1
ATOM 2299 N N . GLN A 1 283 ? 7.928 -6.242 -5.429 1.00 90.81 283 GLN A N 1
ATOM 2300 C CA . GLN A 1 283 ? 8.668 -7.445 -5.836 1.00 90.81 283 GLN A CA 1
ATOM 2301 C C . GLN A 1 283 ? 8.963 -7.521 -7.334 1.00 90.81 283 GLN A C 1
ATOM 2303 O O . GLN A 1 283 ? 9.638 -8.471 -7.761 1.00 90.81 283 GLN A O 1
ATOM 2308 N N . SER A 1 284 ? 8.431 -6.568 -8.100 1.00 92.19 284 SER A N 1
ATOM 2309 C CA . SER A 1 284 ? 8.702 -6.385 -9.521 1.00 92.19 284 SER A CA 1
ATOM 2310 C C . SER A 1 284 ? 10.015 -5.629 -9.696 1.00 92.19 284 SER A C 1
ATOM 2312 O O . SER A 1 284 ? 10.412 -4.859 -8.825 1.00 92.19 284 SER A O 1
ATOM 2314 N N . TRP A 1 285 ? 10.693 -5.850 -10.818 1.00 90.06 285 TRP A N 1
ATOM 2315 C CA . TRP A 1 285 ? 11.900 -5.097 -11.141 1.00 90.06 285 TRP A CA 1
ATOM 2316 C C . TRP A 1 285 ? 11.549 -3.622 -11.396 1.00 90.06 285 TRP A C 1
ATOM 2318 O O . TRP A 1 285 ? 10.675 -3.364 -12.232 1.00 90.06 285 TRP A O 1
ATOM 2328 N N . PRO A 1 286 ? 12.190 -2.674 -10.694 1.00 90.88 286 PRO A N 1
ATOM 2329 C CA . PRO A 1 286 ? 12.022 -1.252 -10.959 1.00 90.88 286 PRO A CA 1
ATOM 2330 C C . PRO A 1 286 ? 12.488 -0.905 -12.381 1.00 90.88 286 PRO A C 1
ATOM 2332 O O . PRO A 1 286 ? 13.459 -1.492 -12.872 1.00 90.88 286 PRO A O 1
ATOM 2335 N N . PRO A 1 287 ? 11.823 0.041 -13.057 1.00 92.50 287 PRO A N 1
ATOM 2336 C CA . PRO A 1 287 ? 12.091 0.384 -14.446 1.00 92.50 287 PRO A CA 1
ATOM 2337 C C . PRO A 1 287 ? 13.271 1.365 -14.620 1.00 92.50 287 PRO A C 1
ATOM 2339 O O . PRO A 1 287 ? 13.214 2.215 -15.494 1.00 92.50 287 PRO A O 1
ATOM 2342 N N . HIS A 1 288 ? 14.363 1.243 -13.854 1.00 91.81 288 HIS A N 1
ATOM 2343 C CA . HIS A 1 288 ? 15.542 2.114 -14.035 1.00 91.81 288 HIS A CA 1
ATOM 2344 C C . HIS A 1 288 ? 16.287 1.864 -15.352 1.00 91.81 288 HIS A C 1
ATOM 2346 O O . HIS A 1 288 ? 16.898 2.764 -15.914 1.00 91.81 288 HIS A O 1
ATOM 2352 N N . GLN A 1 289 ? 16.285 0.615 -15.824 1.00 90.69 289 GLN A N 1
ATOM 2353 C CA . GLN A 1 289 ? 16.974 0.189 -17.046 1.00 90.69 289 GLN A CA 1
ATOM 2354 C C . GLN A 1 289 ? 16.016 -0.608 -17.927 1.00 90.69 289 GLN A C 1
ATOM 2356 O O . GLN A 1 289 ? 16.134 -1.832 -18.068 1.00 90.69 289 GLN A O 1
ATOM 2361 N N . ILE A 1 290 ? 14.999 0.072 -18.453 1.00 90.94 290 ILE A N 1
ATOM 2362 C CA . ILE A 1 290 ? 13.852 -0.570 -19.105 1.00 90.94 290 ILE A CA 1
ATOM 2363 C C . ILE A 1 290 ? 14.296 -1.376 -20.321 1.00 90.94 290 ILE A C 1
ATOM 2365 O O . ILE A 1 290 ? 13.796 -2.483 -20.523 1.00 90.94 290 ILE A O 1
ATOM 2369 N N . TYR A 1 291 ? 15.279 -0.884 -21.080 1.00 90.44 291 TYR A N 1
ATOM 2370 C CA . TYR A 1 291 ? 15.792 -1.608 -22.241 1.00 90.44 291 TYR A CA 1
ATOM 2371 C C . TYR A 1 291 ? 16.324 -2.995 -21.844 1.00 90.44 291 TYR A C 1
ATOM 2373 O O . TYR A 1 291 ? 15.956 -4.016 -22.429 1.00 90.44 291 TYR A O 1
ATOM 2381 N N . ASN A 1 292 ? 17.156 -3.052 -20.799 1.00 90.81 292 ASN A N 1
ATOM 2382 C CA . ASN A 1 292 ? 17.717 -4.315 -20.309 1.00 90.81 292 ASN A CA 1
ATOM 2383 C C . ASN A 1 292 ? 16.650 -5.216 -19.715 1.00 90.81 292 ASN A C 1
ATOM 2385 O O . ASN A 1 292 ? 16.696 -6.429 -19.911 1.00 90.81 292 ASN A O 1
ATOM 2389 N N . LEU A 1 293 ? 15.700 -4.622 -18.998 1.00 92.06 293 LEU A N 1
ATOM 2390 C CA . LEU A 1 293 ? 14.608 -5.351 -18.382 1.00 92.06 293 LEU A CA 1
ATOM 2391 C C . LEU A 1 293 ? 13.741 -6.038 -19.444 1.00 92.06 293 LEU A C 1
ATOM 2393 O O . LEU A 1 293 ? 13.483 -7.231 -19.327 1.00 92.06 293 LEU A O 1
ATOM 2397 N N . ILE A 1 294 ? 13.366 -5.335 -20.515 1.00 93.19 294 ILE A N 1
ATOM 2398 C CA . ILE A 1 294 ? 12.605 -5.917 -21.630 1.00 93.19 294 ILE A CA 1
ATOM 2399 C C . ILE A 1 294 ? 13.435 -6.984 -22.359 1.00 93.19 294 ILE A C 1
ATOM 2401 O O . ILE A 1 294 ? 12.909 -8.041 -22.709 1.00 93.19 294 ILE A O 1
ATOM 2405 N N . LYS A 1 295 ? 14.740 -6.762 -22.552 1.00 91.00 295 LYS A N 1
ATOM 2406 C CA . LYS A 1 295 ? 15.615 -7.751 -23.199 1.00 91.00 295 LYS A CA 1
ATOM 2407 C C . LYS A 1 295 ? 15.773 -9.036 -22.373 1.00 91.00 295 LYS A C 1
ATOM 2409 O O . LYS A 1 295 ? 15.875 -10.112 -22.953 1.00 91.00 295 LYS A O 1
ATOM 2414 N N . ALA A 1 296 ? 15.775 -8.934 -21.043 1.00 90.81 296 ALA A N 1
ATOM 2415 C CA . ALA A 1 296 ? 15.943 -10.072 -20.139 1.00 90.81 296 ALA A CA 1
ATOM 2416 C C . ALA A 1 296 ? 14.628 -10.800 -19.805 1.00 90.81 296 ALA A C 1
ATOM 2418 O O . ALA A 1 296 ? 14.600 -12.027 -19.774 1.00 90.81 296 ALA A O 1
ATOM 2419 N N . GLU A 1 297 ? 13.553 -10.056 -19.539 1.00 89.69 297 GLU A N 1
ATOM 2420 C CA . GLU A 1 297 ? 12.291 -10.576 -18.979 1.00 89.69 297 GLU A CA 1
ATOM 2421 C C . GLU A 1 297 ? 11.088 -10.375 -19.923 1.00 89.69 297 GLU A C 1
ATOM 2423 O O . GLU A 1 297 ? 10.030 -10.970 -19.715 1.00 89.69 297 GLU A O 1
ATOM 2428 N N . GLY A 1 298 ? 11.231 -9.554 -20.968 1.00 92.19 298 GLY A N 1
ATOM 2429 C CA . GLY A 1 298 ? 10.142 -9.165 -21.866 1.00 92.19 298 GLY A CA 1
ATOM 2430 C C . GLY A 1 298 ? 9.222 -8.077 -21.307 1.00 92.19 298 GLY A C 1
ATOM 2431 O O . GLY A 1 298 ? 9.438 -7.512 -20.233 1.00 92.19 298 GLY A O 1
ATOM 2432 N N . GLY A 1 299 ? 8.176 -7.766 -22.077 1.00 92.88 299 GLY A N 1
ATOM 2433 C CA . GLY A 1 299 ? 7.080 -6.903 -21.635 1.00 92.88 299 GLY A CA 1
ATOM 2434 C C . GLY A 1 299 ? 6.183 -7.584 -20.598 1.00 92.88 299 GLY A C 1
ATOM 2435 O O . GLY A 1 299 ? 6.176 -8.807 -20.444 1.00 92.88 299 GLY A O 1
ATOM 2436 N N . SER A 1 300 ? 5.389 -6.790 -19.882 1.00 95.44 300 SER A N 1
ATOM 2437 C CA . SER A 1 300 ? 4.410 -7.312 -18.932 1.00 95.44 300 SER A CA 1
ATOM 2438 C C . SER A 1 300 ? 3.403 -8.229 -19.636 1.00 95.44 300 SER A C 1
ATOM 2440 O O . SER A 1 300 ? 2.855 -7.842 -20.669 1.00 95.44 300 SER A O 1
ATOM 2442 N N . PRO A 1 301 ? 3.041 -9.389 -19.057 1.00 93.81 301 PRO A N 1
ATOM 2443 C CA . PRO A 1 301 ? 1.989 -10.230 -19.619 1.00 93.81 301 PRO A CA 1
ATOM 2444 C C . PRO A 1 301 ? 0.657 -9.494 -19.781 1.00 93.81 301 PRO A C 1
ATOM 2446 O O . PRO A 1 301 ? -0.064 -9.744 -20.737 1.00 93.81 301 PRO A O 1
ATOM 2449 N N . LEU A 1 302 ? 0.328 -8.573 -18.867 1.00 94.19 302 LEU A N 1
ATOM 2450 C CA . LEU A 1 302 ? -0.911 -7.801 -18.953 1.00 94.19 302 LEU A CA 1
ATOM 2451 C C . LEU A 1 302 ? -0.858 -6.761 -20.081 1.00 94.19 302 LEU A C 1
ATOM 2453 O O . LEU A 1 302 ? -1.858 -6.558 -20.764 1.00 94.19 302 LEU A O 1
ATOM 2457 N N . PHE A 1 303 ? 0.312 -6.154 -20.295 1.00 95.12 303 PHE A N 1
ATOM 2458 C CA . PHE A 1 303 ? 0.559 -5.262 -21.426 1.00 95.12 303 PHE A CA 1
ATOM 2459 C C . PHE A 1 303 ? 0.390 -6.017 -22.750 1.00 95.12 303 PHE A C 1
ATOM 2461 O O . PHE A 1 303 ? -0.431 -5.620 -23.567 1.00 95.12 303 PHE A O 1
ATOM 2468 N N . ASN A 1 304 ? 1.060 -7.163 -22.904 1.00 93.81 304 ASN A N 1
ATOM 2469 C CA . ASN A 1 304 ? 1.048 -7.968 -24.133 1.00 93.81 304 ASN A CA 1
ATOM 2470 C C . ASN A 1 304 ? -0.334 -8.542 -24.500 1.00 93.81 304 ASN A C 1
ATOM 2472 O O . ASN A 1 304 ? -0.540 -8.961 -25.630 1.00 93.81 304 ASN A O 1
ATOM 2476 N N . VAL A 1 305 ? -1.277 -8.618 -23.554 1.00 93.56 305 VAL A N 1
ATOM 2477 C CA . VAL A 1 305 ? -2.656 -9.064 -23.836 1.00 93.56 305 VAL A CA 1
ATOM 2478 C C . VAL A 1 305 ? -3.473 -7.982 -24.545 1.00 93.56 305 VAL A C 1
ATOM 2480 O O . VAL A 1 305 ? -4.409 -8.310 -25.270 1.00 93.56 305 VAL A O 1
ATOM 2483 N N . LEU A 1 306 ? -3.168 -6.706 -24.301 1.00 91.81 306 LEU A N 1
ATOM 2484 C CA . LEU A 1 306 ? -3.923 -5.577 -24.850 1.00 91.81 306 LEU A CA 1
ATOM 2485 C C . LEU A 1 306 ? -3.166 -4.849 -25.958 1.00 91.81 306 LEU A C 1
ATOM 2487 O O . LEU A 1 306 ? -3.792 -4.292 -26.851 1.00 91.81 306 LEU A O 1
ATOM 2491 N N . TYR A 1 307 ? -1.842 -4.818 -25.879 1.00 91.06 307 TYR A N 1
ATOM 2492 C CA . TYR A 1 307 ? -0.990 -4.150 -26.844 1.00 91.06 307 TYR A CA 1
ATOM 2493 C C . TYR A 1 307 ? -0.683 -5.077 -28.024 1.00 91.06 307 TYR A C 1
ATOM 2495 O O . TYR A 1 307 ? -0.139 -6.159 -27.826 1.00 91.06 307 TYR A O 1
ATOM 2503 N N . ASP A 1 308 ? -1.016 -4.630 -29.236 1.00 83.00 308 ASP A N 1
ATOM 2504 C CA . ASP A 1 308 ? -0.864 -5.391 -30.491 1.00 83.00 308 ASP A CA 1
ATOM 2505 C C . ASP A 1 308 ? 0.312 -4.892 -31.356 1.00 83.00 308 ASP A C 1
ATOM 2507 O O . ASP A 1 308 ? 0.414 -5.193 -32.540 1.00 83.00 308 ASP A O 1
ATOM 2511 N N . GLY A 1 309 ? 1.186 -4.055 -30.791 1.00 85.31 309 GLY A N 1
ATOM 2512 C CA . GLY A 1 309 ? 2.361 -3.543 -31.494 1.00 85.31 309 GLY A CA 1
ATOM 2513 C C . GLY A 1 309 ? 3.632 -4.347 -31.219 1.00 85.31 309 GLY A C 1
ATOM 2514 O O . GLY A 1 309 ? 3.679 -5.238 -30.371 1.00 85.31 309 GLY A O 1
ATOM 2515 N N . ASP A 1 310 ? 4.713 -3.958 -31.893 1.00 88.19 310 ASP A N 1
ATOM 2516 C CA . ASP A 1 310 ? 5.974 -4.706 -31.893 1.00 88.19 310 ASP A CA 1
ATOM 2517 C C . ASP A 1 310 ? 7.063 -4.139 -30.967 1.00 88.19 310 ASP A C 1
ATOM 2519 O O . ASP A 1 310 ? 8.185 -4.637 -31.005 1.00 88.19 310 ASP A O 1
ATOM 2523 N N . ILE A 1 311 ? 6.776 -3.147 -30.106 1.00 89.94 311 ILE A N 1
ATOM 2524 C CA . ILE A 1 311 ? 7.794 -2.512 -29.233 1.00 89.94 311 ILE A CA 1
ATOM 2525 C C . ILE A 1 311 ? 8.655 -3.553 -28.500 1.00 89.94 311 ILE A C 1
ATOM 2527 O O . ILE A 1 311 ? 9.883 -3.477 -28.520 1.00 89.94 311 ILE A O 1
ATOM 2531 N N . VAL A 1 312 ? 8.022 -4.551 -27.873 1.00 90.44 312 VAL A N 1
ATOM 2532 C CA . VAL A 1 312 ? 8.730 -5.590 -27.106 1.00 90.44 312 VAL A CA 1
ATOM 2533 C C . VAL A 1 312 ? 9.623 -6.432 -28.020 1.00 90.44 312 VAL A C 1
ATOM 2535 O O . VAL A 1 312 ? 10.791 -6.646 -27.700 1.00 90.44 312 VAL A O 1
ATOM 2538 N N . ASN A 1 313 ? 9.101 -6.859 -29.174 1.00 89.50 313 ASN A N 1
ATOM 2539 C CA . ASN A 1 313 ? 9.842 -7.657 -30.152 1.00 89.50 313 ASN A CA 1
ATOM 2540 C C . ASN A 1 313 ? 11.027 -6.876 -30.734 1.00 89.50 313 ASN A C 1
ATOM 2542 O O . ASN A 1 313 ? 12.118 -7.427 -30.880 1.00 89.50 313 ASN A O 1
ATOM 2546 N N . ILE A 1 314 ? 10.834 -5.593 -31.045 1.00 88.88 314 ILE A N 1
ATOM 2547 C CA . ILE A 1 314 ? 11.876 -4.709 -31.577 1.00 88.88 314 ILE A CA 1
ATOM 2548 C C . ILE A 1 314 ? 13.016 -4.580 -30.564 1.00 88.88 314 ILE A C 1
ATOM 2550 O O . ILE A 1 314 ? 14.169 -4.808 -30.917 1.00 88.88 314 ILE A O 1
ATOM 2554 N N . ILE A 1 315 ? 12.705 -4.297 -29.295 1.00 88.69 315 ILE A N 1
ATOM 2555 C CA . ILE A 1 315 ? 13.717 -4.136 -28.238 1.00 88.69 315 ILE A CA 1
ATOM 2556 C C . ILE A 1 315 ? 14.466 -5.448 -27.970 1.00 88.69 315 ILE A C 1
ATOM 2558 O O . ILE A 1 315 ? 15.685 -5.448 -27.793 1.00 88.69 315 ILE A O 1
ATOM 2562 N N . GLN A 1 316 ? 13.768 -6.586 -27.958 1.00 89.31 316 GLN A N 1
ATOM 2563 C CA . GLN A 1 316 ? 14.409 -7.884 -27.729 1.00 89.31 316 GLN A CA 1
ATOM 2564 C C . GLN A 1 316 ? 15.386 -8.264 -28.849 1.00 89.31 316 GLN A C 1
ATOM 2566 O O . GLN A 1 316 ? 16.448 -8.825 -28.564 1.00 89.31 316 GLN A O 1
ATOM 2571 N N . ASN A 1 317 ? 15.059 -7.919 -30.098 1.00 88.56 317 ASN A N 1
ATOM 2572 C CA . ASN A 1 317 ? 15.876 -8.229 -31.272 1.00 88.56 317 ASN A CA 1
ATOM 2573 C C . ASN A 1 317 ? 16.900 -7.137 -31.629 1.00 88.56 317 ASN A C 1
ATOM 2575 O O . ASN A 1 317 ? 17.731 -7.353 -32.509 1.00 88.56 317 ASN A O 1
ATOM 2579 N N . ALA A 1 318 ? 16.877 -5.983 -30.960 1.00 86.06 318 ALA A N 1
ATOM 2580 C CA . ALA A 1 318 ? 17.808 -4.898 -31.233 1.00 86.06 318 ALA A CA 1
ATOM 2581 C C . ALA A 1 318 ? 19.259 -5.263 -30.842 1.00 86.06 318 ALA A C 1
ATOM 2583 O O . ALA A 1 318 ? 19.560 -5.710 -29.719 1.00 86.06 318 ALA A O 1
ATOM 2584 N N . GLU A 1 319 ? 20.173 -5.063 -31.799 1.00 81.12 319 GLU A N 1
ATOM 2585 C CA . GLU A 1 319 ? 21.612 -5.328 -31.658 1.00 81.12 319 GLU A CA 1
ATOM 2586 C C . GLU A 1 319 ? 22.307 -4.291 -30.763 1.00 81.12 319 GLU A C 1
ATOM 2588 O O . GLU A 1 319 ? 23.241 -4.622 -30.026 1.00 81.12 319 GLU A O 1
ATOM 2593 N N . HIS A 1 320 ? 21.819 -3.050 -30.772 1.00 77.69 320 HIS A N 1
ATOM 2594 C CA . HIS A 1 320 ? 22.368 -1.931 -30.012 1.00 77.69 320 HIS A CA 1
ATOM 2595 C C . HIS A 1 320 ? 21.325 -1.341 -29.066 1.00 77.69 320 HIS A C 1
ATOM 2597 O O . HIS A 1 320 ? 20.129 -1.405 -29.332 1.00 77.69 320 HIS A O 1
ATOM 2603 N N . ARG A 1 321 ? 21.789 -0.800 -27.931 1.00 75.19 321 ARG A N 1
ATOM 2604 C CA . ARG A 1 321 ? 20.919 -0.057 -27.017 1.00 75.19 321 ARG A CA 1
ATOM 2605 C C . ARG A 1 321 ? 20.631 1.307 -27.618 1.00 75.19 321 ARG A C 1
ATOM 2607 O O . ARG A 1 321 ? 21.556 2.106 -27.729 1.00 75.19 321 ARG A O 1
ATOM 2614 N N . ASP A 1 322 ? 19.363 1.565 -27.886 1.00 70.00 322 ASP A N 1
ATOM 2615 C CA . ASP A 1 322 ? 18.875 2.886 -28.252 1.00 70.00 322 ASP A CA 1
ATOM 2616 C C . ASP A 1 322 ? 17.913 3.404 -27.181 1.00 70.00 322 ASP A C 1
ATOM 2618 O O . ASP A 1 322 ? 17.204 2.635 -26.522 1.00 70.00 322 ASP A O 1
ATOM 2622 N N . ILE A 1 323 ? 17.903 4.727 -27.006 1.00 72.19 323 ILE A N 1
ATOM 2623 C CA . ILE A 1 323 ? 16.905 5.405 -26.179 1.00 72.19 323 ILE A CA 1
ATOM 2624 C C . ILE A 1 323 ? 15.575 5.308 -26.924 1.00 72.19 323 ILE A C 1
ATOM 2626 O O . ILE A 1 323 ? 15.466 5.742 -28.072 1.00 72.19 323 ILE A O 1
ATOM 2630 N N . PHE A 1 324 ? 14.564 4.748 -26.267 1.00 81.50 324 PHE A N 1
ATOM 2631 C CA . PHE A 1 324 ? 13.203 4.723 -26.781 1.00 81.50 324 PHE A CA 1
ATOM 2632 C C . PHE A 1 324 ? 12.303 5.555 -25.874 1.00 81.50 324 PHE A C 1
ATOM 2634 O O . PHE A 1 324 ? 12.456 5.567 -24.653 1.00 81.50 324 PHE A O 1
ATOM 2641 N N . ASN A 1 325 ? 11.341 6.224 -26.497 1.00 88.44 325 ASN A N 1
ATOM 2642 C CA . ASN A 1 325 ? 10.330 6.995 -25.802 1.00 88.44 325 ASN A CA 1
ATOM 2643 C C . ASN A 1 325 ? 8.973 6.438 -26.180 1.00 88.44 325 ASN A C 1
ATOM 2645 O O . ASN A 1 325 ? 8.539 6.555 -27.324 1.00 88.44 325 ASN A O 1
ATOM 2649 N N . VAL A 1 326 ? 8.317 5.829 -25.201 1.00 90.81 326 VAL A N 1
ATOM 2650 C CA . VAL A 1 326 ? 6.916 5.458 -25.309 1.00 90.81 326 VAL A CA 1
ATOM 2651 C C . VAL A 1 326 ? 6.106 6.729 -25.392 1.00 90.81 326 VAL A C 1
ATOM 2653 O O . VAL A 1 326 ? 6.223 7.609 -24.535 1.00 90.81 326 VAL A O 1
ATOM 2656 N N . THR A 1 327 ? 5.263 6.812 -26.411 1.00 92.25 327 THR A N 1
ATOM 2657 C CA . THR A 1 327 ? 4.356 7.942 -26.576 1.00 92.25 327 THR A CA 1
ATOM 2658 C C . THR A 1 327 ? 2.911 7.489 -26.447 1.00 92.25 327 THR A C 1
ATOM 2660 O O . THR A 1 327 ? 2.594 6.301 -26.460 1.00 92.25 327 THR A O 1
ATOM 2663 N N . MET A 1 328 ? 2.021 8.457 -26.244 1.00 92.31 328 MET A N 1
ATOM 2664 C CA . MET A 1 328 ? 0.587 8.217 -26.137 1.00 92.31 328 MET A CA 1
ATOM 2665 C C . MET A 1 328 ? -0.117 8.906 -27.292 1.00 92.31 328 MET A C 1
ATOM 2667 O O . MET A 1 328 ? -0.027 10.125 -27.442 1.00 92.31 328 MET A O 1
ATOM 2671 N N . SER A 1 329 ? -0.863 8.131 -28.066 1.00 92.88 329 SER A N 1
ATOM 2672 C CA . SER A 1 329 ? -1.717 8.617 -29.138 1.00 92.88 329 SER A CA 1
ATOM 2673 C C . SER A 1 329 ? -3.081 7.961 -29.011 1.00 92.88 329 SER A C 1
ATOM 2675 O O . SER A 1 329 ? -3.241 6.750 -29.157 1.00 92.88 329 SER A O 1
ATOM 2677 N N . PHE A 1 330 ? -4.083 8.771 -28.686 1.00 95.44 330 PHE A N 1
ATOM 2678 C CA . PHE A 1 330 ? -5.428 8.280 -28.426 1.00 95.44 330 PHE A CA 1
ATOM 2679 C C . PHE A 1 330 ? -6.281 8.346 -29.691 1.00 95.44 330 PHE A C 1
ATOM 2681 O O . PHE A 1 330 ? -6.521 9.416 -30.251 1.00 95.44 330 PHE A O 1
ATOM 2688 N N . SER A 1 331 ? -6.779 7.188 -30.110 1.00 94.19 331 SER A N 1
ATOM 2689 C CA . SER A 1 331 ? -7.773 7.052 -31.170 1.00 94.19 331 SER A CA 1
ATOM 2690 C C . SER A 1 331 ? -9.201 7.272 -30.628 1.00 94.19 331 SER A C 1
ATOM 2692 O O . SER A 1 331 ? -9.411 7.303 -29.407 1.00 94.19 331 SER A O 1
ATOM 2694 N N . PRO A 1 332 ? -10.225 7.391 -31.497 1.00 96.69 332 PRO A N 1
ATOM 2695 C CA . PRO A 1 332 ? -11.625 7.470 -31.069 1.00 96.69 332 PRO A CA 1
ATOM 2696 C C . PRO A 1 332 ? -12.068 6.333 -30.132 1.00 96.69 332 PRO A C 1
ATOM 2698 O O . PRO A 1 332 ? -12.906 6.555 -29.257 1.00 96.69 332 PRO A O 1
ATOM 2701 N N . GLU A 1 333 ? -11.488 5.138 -30.266 1.00 95.06 333 GLU A N 1
ATOM 2702 C CA . GLU A 1 333 ? -11.789 3.982 -29.415 1.00 95.06 333 GLU A CA 1
ATOM 2703 C C . GLU A 1 333 ? -11.300 4.195 -27.975 1.00 95.06 333 GLU A C 1
ATOM 2705 O O . GLU A 1 333 ? -12.031 3.927 -27.018 1.00 95.06 333 GLU A O 1
ATOM 2710 N N . ASN A 1 334 ? -10.108 4.779 -27.805 1.00 96.19 334 ASN A N 1
ATOM 2711 C CA . ASN A 1 334 ? -9.573 5.143 -26.492 1.00 96.19 334 ASN A CA 1
ATOM 2712 C C . ASN A 1 334 ? -10.467 6.187 -25.813 1.00 96.19 334 ASN A C 1
ATOM 2714 O O . ASN A 1 334 ? -10.823 6.043 -24.642 1.00 96.19 334 ASN A O 1
ATOM 2718 N N . TYR A 1 335 ? -10.893 7.214 -26.558 1.00 97.50 335 TYR A N 1
ATOM 2719 C CA . TYR A 1 335 ? -11.814 8.227 -26.039 1.00 97.50 335 TYR A CA 1
ATOM 2720 C C . TYR A 1 335 ? -13.162 7.629 -25.626 1.00 97.50 335 TYR A C 1
ATOM 2722 O O . TYR A 1 335 ? -13.697 8.007 -24.582 1.00 97.50 335 TYR A O 1
ATOM 2730 N N . LEU A 1 336 ? -13.694 6.662 -26.382 1.00 97.88 336 LEU A N 1
ATOM 2731 C CA . LEU A 1 336 ? -14.909 5.940 -26.004 1.00 97.88 336 LEU A CA 1
ATOM 2732 C C . LEU A 1 336 ? -14.726 5.178 -24.683 1.00 97.88 336 LEU A C 1
ATOM 2734 O O . LEU A 1 336 ? -15.591 5.258 -23.809 1.00 97.88 336 LEU A O 1
ATOM 2738 N N . LEU A 1 337 ? -13.595 4.490 -24.501 1.00 98.00 337 LEU A N 1
ATOM 2739 C CA . LEU A 1 337 ? -13.266 3.801 -23.249 1.00 98.00 337 LEU A CA 1
ATOM 2740 C C . LEU A 1 337 ? -13.162 4.773 -22.066 1.00 98.00 337 LEU A C 1
ATOM 2742 O O . LEU A 1 337 ? -13.684 4.484 -20.987 1.00 98.00 337 LEU A O 1
ATOM 2746 N N . PHE A 1 338 ? -12.579 5.959 -22.258 1.00 98.12 338 PHE A N 1
ATOM 2747 C CA . PHE A 1 338 ? -12.560 6.994 -21.220 1.00 98.12 338 PHE A CA 1
ATOM 2748 C C . PHE A 1 338 ? -13.964 7.494 -20.875 1.00 98.12 338 PHE A C 1
ATOM 2750 O O . PHE A 1 338 ? -14.302 7.592 -19.694 1.00 98.12 338 PHE A O 1
ATOM 2757 N N . VAL A 1 339 ? -14.814 7.744 -21.876 1.00 98.31 339 VAL A N 1
ATOM 2758 C CA . VAL A 1 339 ? -16.216 8.139 -21.665 1.00 98.31 339 VAL A CA 1
ATOM 2759 C C . VAL A 1 339 ? -16.981 7.061 -20.891 1.00 98.31 339 VAL A C 1
ATOM 2761 O O . VAL A 1 339 ? -17.703 7.387 -19.947 1.00 98.31 339 VAL A O 1
ATOM 2764 N N . LEU A 1 340 ? -16.785 5.781 -21.223 1.00 98.25 340 LEU A N 1
ATOM 2765 C CA . LEU A 1 340 ? -17.355 4.661 -20.469 1.00 98.25 340 LEU A CA 1
ATOM 2766 C C . LEU A 1 340 ? -16.830 4.618 -19.029 1.00 98.25 340 LEU A C 1
ATOM 2768 O O . LEU A 1 340 ? -17.617 4.451 -18.097 1.00 98.25 340 LEU A O 1
ATOM 2772 N N . GLY A 1 341 ? -15.531 4.846 -18.826 1.00 98.06 341 GLY A N 1
ATOM 2773 C CA . GLY A 1 341 ? -14.928 4.984 -17.501 1.00 98.06 341 GLY A CA 1
ATOM 2774 C C . GLY A 1 341 ? -15.621 6.060 -16.661 1.00 98.06 341 GLY A C 1
ATOM 2775 O O . GLY A 1 341 ? -16.082 5.786 -15.551 1.00 98.06 341 GLY A O 1
ATOM 2776 N N . PHE A 1 342 ? -15.790 7.266 -17.210 1.00 97.50 342 PHE A N 1
ATOM 2777 C CA . PHE A 1 342 ? -16.498 8.360 -16.537 1.00 97.50 342 PHE A CA 1
ATOM 2778 C C . PHE A 1 342 ? -17.980 8.055 -16.290 1.00 97.50 342 PHE A C 1
ATOM 2780 O O . PHE A 1 342 ? -18.510 8.391 -15.227 1.00 97.50 342 PHE A O 1
ATOM 2787 N N . LEU A 1 343 ? -18.652 7.377 -17.223 1.00 98.25 343 LEU A N 1
ATOM 2788 C CA . LEU A 1 343 ? -20.029 6.929 -17.036 1.00 98.25 343 LEU A CA 1
ATOM 2789 C C . LEU A 1 343 ? -20.134 5.953 -15.856 1.00 98.25 343 LEU A C 1
ATOM 2791 O O . LEU A 1 343 ? -21.004 6.112 -14.999 1.00 98.25 343 LEU A O 1
ATOM 2795 N N . PHE A 1 344 ? -19.236 4.973 -15.760 1.00 98.25 344 PHE A N 1
ATOM 2796 C CA . PHE A 1 344 ? -19.209 4.031 -14.643 1.00 98.25 344 PHE A CA 1
ATOM 2797 C C . PHE A 1 344 ? -18.853 4.701 -13.310 1.00 98.25 344 PHE A C 1
ATOM 2799 O O . PHE A 1 344 ? -19.425 4.352 -12.272 1.00 98.25 344 PHE A O 1
ATOM 2806 N N . LEU A 1 345 ? -17.991 5.720 -13.318 1.00 96.62 345 LEU A N 1
ATOM 2807 C CA . LEU A 1 345 ? -17.751 6.561 -12.145 1.00 96.62 345 LEU A CA 1
ATOM 2808 C C . LEU A 1 345 ? -19.042 7.272 -11.700 1.00 96.62 345 LEU A C 1
ATOM 2810 O O . LEU A 1 345 ? -19.417 7.208 -10.525 1.00 96.62 345 LEU A O 1
ATOM 2814 N N . PHE A 1 346 ? -19.777 7.881 -12.634 1.00 96.00 346 PHE A N 1
ATOM 2815 C CA . PHE A 1 346 ? -21.065 8.516 -12.344 1.00 96.00 346 PHE A CA 1
ATOM 2816 C C . PHE A 1 346 ? -22.096 7.512 -11.810 1.00 96.00 346 PHE A C 1
ATOM 2818 O O . PHE A 1 346 ? -22.764 7.780 -10.811 1.00 96.00 346 PHE A O 1
ATOM 2825 N N . LEU A 1 347 ? -22.196 6.326 -12.416 1.00 95.81 347 LEU A N 1
ATOM 2826 C CA . LEU A 1 347 ? -23.085 5.257 -11.956 1.00 95.81 347 LEU A CA 1
ATOM 2827 C C . LEU A 1 347 ? -22.703 4.743 -10.563 1.00 95.81 347 LEU A C 1
ATOM 2829 O O . LEU A 1 347 ? -23.590 4.431 -9.763 1.00 95.81 347 LEU A O 1
ATOM 2833 N N . THR A 1 348 ? -21.408 4.715 -10.237 1.00 94.56 348 THR A N 1
ATOM 2834 C CA . THR A 1 348 ? -20.919 4.412 -8.886 1.00 94.56 348 THR A CA 1
ATOM 2835 C C . THR A 1 348 ? -21.455 5.440 -7.896 1.00 94.56 348 THR A C 1
ATOM 2837 O O . THR A 1 348 ? -22.129 5.063 -6.934 1.00 94.56 348 THR A O 1
ATOM 2840 N N . ILE A 1 349 ? -21.244 6.734 -8.163 1.00 92.81 349 ILE A N 1
ATOM 2841 C CA . ILE A 1 349 ? -21.734 7.839 -7.324 1.00 92.81 349 ILE A CA 1
ATOM 2842 C C . ILE A 1 349 ? -23.255 7.763 -7.172 1.00 92.81 349 ILE A C 1
ATOM 2844 O O . ILE A 1 349 ? -23.779 7.801 -6.057 1.00 92.81 349 ILE A O 1
ATOM 2848 N N . TYR A 1 350 ? -23.975 7.581 -8.277 1.00 92.44 350 TYR A N 1
ATOM 2849 C CA . TYR A 1 350 ? -25.427 7.466 -8.288 1.00 92.44 350 TYR A CA 1
ATOM 2850 C C . TYR A 1 350 ? -25.919 6.275 -7.449 1.00 92.44 350 TYR A C 1
ATOM 2852 O O . TYR A 1 350 ? -26.824 6.433 -6.625 1.00 92.44 350 TYR A O 1
ATOM 2860 N N . SER A 1 351 ? -25.309 5.093 -7.596 1.00 91.25 351 SER A N 1
ATOM 2861 C CA . SER A 1 351 ? -25.642 3.893 -6.812 1.00 91.25 351 SER A CA 1
ATOM 2862 C C . SER A 1 351 ? -25.489 4.141 -5.309 1.00 91.25 351 SER A C 1
ATOM 2864 O O . SER A 1 351 ? -26.384 3.808 -4.519 1.00 91.25 351 SER A O 1
ATOM 2866 N N . VAL A 1 352 ? -24.390 4.796 -4.924 1.00 87.88 352 VAL A N 1
ATOM 2867 C CA . VAL A 1 352 ? -24.093 5.160 -3.537 1.00 87.88 352 VAL A CA 1
ATOM 2868 C C . VAL A 1 352 ? -25.109 6.169 -2.998 1.00 87.88 352 VAL A C 1
ATOM 2870 O O . VAL A 1 352 ? -25.693 5.952 -1.934 1.00 87.88 352 VAL A O 1
ATOM 2873 N N . MET A 1 353 ? -25.367 7.256 -3.731 1.00 85.12 353 MET A N 1
ATOM 2874 C CA . MET A 1 353 ? -26.301 8.313 -3.322 1.00 85.12 353 MET A CA 1
ATOM 2875 C C . MET A 1 353 ? -27.728 7.790 -3.166 1.00 85.12 353 MET A C 1
ATOM 2877 O O . MET A 1 353 ? -28.443 8.168 -2.236 1.00 85.12 353 MET A O 1
ATOM 2881 N N . ARG A 1 354 ? -28.139 6.878 -4.051 1.00 84.75 354 ARG A N 1
ATOM 2882 C CA . ARG A 1 354 ? -29.441 6.207 -3.982 1.00 84.75 354 ARG A CA 1
ATOM 2883 C C . ARG A 1 354 ? -29.473 5.067 -2.965 1.00 84.75 354 ARG A C 1
ATOM 2885 O O . ARG A 1 354 ? -30.534 4.481 -2.777 1.00 84.75 354 ARG A O 1
ATOM 2892 N N . LYS A 1 355 ? -28.347 4.770 -2.303 1.00 74.88 355 LYS A N 1
ATOM 2893 C CA . LYS A 1 355 ? -28.195 3.734 -1.269 1.00 74.88 355 LYS A CA 1
ATOM 2894 C C . LYS A 1 355 ? -28.707 2.362 -1.732 1.00 74.88 355 LYS A C 1
ATOM 2896 O O . LYS A 1 355 ? -29.202 1.594 -0.912 1.00 74.88 355 LYS A O 1
ATOM 2901 N N . LYS A 1 356 ? -28.624 2.072 -3.040 1.00 68.50 356 LYS A N 1
ATOM 2902 C CA . LYS A 1 356 ? -29.283 0.910 -3.662 1.00 68.50 356 LYS A CA 1
ATOM 2903 C C . LYS A 1 356 ? -28.634 -0.401 -3.234 1.00 68.50 356 LYS A C 1
ATOM 2905 O O . LYS A 1 356 ? -2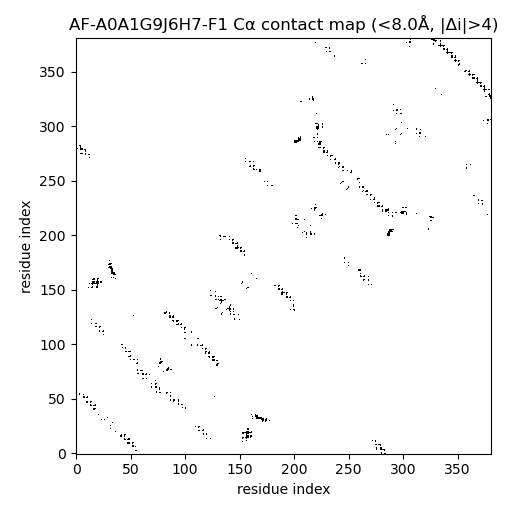9.290 -1.255 -2.652 1.00 68.50 356 LYS A O 1
ATOM 2910 N N . SER A 1 357 ? -27.348 -0.567 -3.535 1.00 83.81 357 SER A N 1
ATOM 2911 C CA . SER A 1 357 ? -26.598 -1.771 -3.183 1.00 83.81 357 SER A CA 1
ATOM 2912 C C . SER A 1 357 ? -25.099 -1.511 -3.237 1.00 83.81 357 SER A C 1
ATOM 2914 O O . SER A 1 357 ? -24.609 -0.869 -4.164 1.00 83.81 357 SER A O 1
ATOM 2916 N N . VAL A 1 358 ? -24.374 -2.077 -2.271 1.00 88.19 358 VAL A N 1
ATOM 2917 C CA . VAL A 1 358 ? -22.903 -2.116 -2.266 1.00 88.19 358 VAL A CA 1
ATOM 2918 C C . VAL A 1 358 ? -22.382 -2.867 -3.496 1.00 88.19 358 VAL A C 1
ATOM 2920 O O . VAL A 1 358 ? -21.377 -2.466 -4.070 1.00 88.19 358 VAL A O 1
ATOM 2923 N N . PHE A 1 359 ? -23.102 -3.901 -3.949 1.00 91.00 359 PHE A N 1
ATOM 2924 C CA . PHE A 1 359 ? -22.723 -4.702 -5.114 1.00 91.00 359 PHE A CA 1
ATOM 2925 C C . PHE A 1 359 ? -22.603 -3.858 -6.387 1.00 91.00 359 PHE A C 1
ATOM 2927 O O . PHE A 1 359 ? -21.578 -3.908 -7.057 1.00 91.00 359 PHE A O 1
ATOM 2934 N N . PHE A 1 360 ? -23.611 -3.033 -6.694 1.00 92.38 360 PHE A N 1
ATOM 2935 C CA . PHE A 1 360 ? -23.574 -2.187 -7.891 1.00 92.38 360 PHE A CA 1
ATOM 2936 C C . PHE A 1 360 ? -22.461 -1.140 -7.821 1.00 92.38 360 PHE A C 1
ATOM 2938 O O . PHE A 1 360 ? -21.832 -0.853 -8.831 1.00 92.38 360 PHE A O 1
ATOM 2945 N N . SER A 1 361 ? -22.173 -0.603 -6.632 1.00 93.00 361 SER A N 1
ATOM 2946 C CA . SER A 1 361 ? -21.054 0.325 -6.452 1.00 93.00 361 SER A CA 1
ATOM 2947 C C . SER A 1 361 ? -19.694 -0.342 -6.681 1.00 93.00 361 SER A C 1
ATOM 2949 O O . SER A 1 361 ? -18.834 0.281 -7.290 1.00 93.00 361 SER A O 1
ATOM 2951 N N . ILE A 1 362 ? -19.515 -1.598 -6.251 1.00 93.69 362 ILE A N 1
ATOM 2952 C CA . ILE A 1 362 ? -18.312 -2.391 -6.563 1.00 93.69 362 ILE A CA 1
ATOM 2953 C C . ILE A 1 362 ? -18.216 -2.629 -8.068 1.00 93.69 362 ILE A C 1
ATOM 2955 O O . ILE A 1 362 ? -17.188 -2.337 -8.669 1.00 93.69 362 ILE A O 1
ATOM 2959 N N . LEU A 1 363 ? -19.290 -3.140 -8.676 1.00 95.62 363 LEU A N 1
ATOM 2960 C CA . LEU A 1 363 ? -19.312 -3.500 -10.091 1.00 95.62 363 LEU A CA 1
ATOM 2961 C C . LEU A 1 363 ? -18.962 -2.302 -10.977 1.00 95.62 363 LEU A C 1
ATOM 2963 O O . LEU A 1 363 ? -18.079 -2.405 -11.821 1.00 95.62 363 LEU A O 1
ATOM 2967 N N . PHE A 1 364 ? -19.617 -1.158 -10.771 1.00 96.81 364 PHE A N 1
ATOM 2968 C CA . PHE A 1 364 ? -19.355 0.029 -11.580 1.00 96.81 364 PHE A CA 1
ATOM 2969 C C . PHE A 1 364 ? -17.959 0.605 -11.332 1.00 96.81 364 PHE A C 1
ATOM 2971 O O . PHE A 1 364 ? -17.285 0.963 -12.289 1.00 96.81 364 PHE A O 1
ATOM 2978 N N . SER A 1 365 ? -17.464 0.628 -10.095 1.00 96.00 365 SER A N 1
ATOM 2979 C CA . SER A 1 365 ? -16.091 1.080 -9.836 1.00 96.00 365 SER A CA 1
ATOM 2980 C C . SER A 1 365 ? -15.046 0.132 -10.444 1.00 96.00 365 SER A C 1
ATOM 2982 O O . SER A 1 365 ? -14.016 0.585 -10.934 1.00 96.00 365 SER A O 1
ATOM 2984 N N . PHE A 1 366 ? -15.315 -1.173 -10.489 1.00 96.19 366 PHE A N 1
ATOM 2985 C CA . PHE A 1 366 ? -14.454 -2.134 -11.175 1.00 96.19 366 PHE A CA 1
ATOM 2986 C C . PHE A 1 366 ? -14.453 -1.933 -12.699 1.00 96.19 366 PHE A C 1
ATOM 2988 O O . PHE A 1 366 ? -13.387 -1.863 -13.308 1.00 96.19 366 PHE A O 1
ATOM 2995 N N . LEU A 1 367 ? -15.631 -1.764 -13.311 1.00 97.94 367 LEU A N 1
ATOM 2996 C CA . LEU A 1 367 ? -15.759 -1.481 -14.746 1.00 97.94 367 LEU A CA 1
ATOM 2997 C C . LEU A 1 367 ? -15.128 -0.137 -15.136 1.00 97.94 367 LEU A C 1
ATOM 2999 O O . LEU A 1 367 ? -14.513 -0.038 -16.197 1.00 97.94 367 LEU A O 1
ATOM 3003 N N . MET A 1 368 ? -15.225 0.875 -14.267 1.00 97.94 368 MET A N 1
ATOM 3004 C CA . MET A 1 368 ? -14.500 2.139 -14.412 1.00 97.94 368 MET A CA 1
ATOM 3005 C C . MET A 1 368 ? -12.994 1.879 -14.505 1.00 97.94 368 MET A C 1
ATOM 3007 O O . MET A 1 368 ? -12.357 2.351 -15.444 1.00 97.94 368 MET A O 1
ATOM 3011 N N . SER A 1 369 ? -12.439 1.102 -13.569 1.00 97.44 369 SER A N 1
ATOM 3012 C CA . SER A 1 369 ? -11.007 0.805 -13.549 1.00 97.44 369 SER A CA 1
ATOM 3013 C C . SER A 1 369 ? -10.540 0.090 -14.816 1.00 97.44 369 SER A C 1
ATOM 3015 O O . SER A 1 369 ? -9.531 0.488 -15.388 1.00 97.44 369 SER A O 1
ATOM 3017 N N . ILE A 1 370 ? -11.294 -0.912 -15.289 1.00 97.19 370 ILE A N 1
ATOM 3018 C CA . ILE A 1 370 ? -10.988 -1.626 -16.540 1.00 97.19 370 ILE A CA 1
ATOM 3019 C C . ILE A 1 370 ? -11.019 -0.674 -17.736 1.00 97.19 370 ILE A C 1
ATOM 3021 O O . ILE A 1 370 ? -10.099 -0.687 -18.546 1.00 97.19 370 ILE A O 1
ATOM 3025 N N . SER A 1 371 ? -12.060 0.155 -17.844 1.00 98.12 371 SER A N 1
ATOM 3026 C CA . SER A 1 371 ? -12.250 1.031 -19.007 1.00 98.12 371 SER A CA 1
ATOM 3027 C C . SER A 1 371 ? -11.137 2.075 -19.108 1.00 98.12 371 SER A C 1
ATOM 3029 O O . SER A 1 371 ? -10.569 2.268 -20.178 1.00 98.12 371 SER A O 1
ATOM 3031 N N . ILE A 1 372 ? -10.774 2.707 -17.984 1.00 98.12 372 ILE A N 1
ATOM 3032 C CA . ILE A 1 372 ? -9.675 3.684 -17.942 1.00 98.12 372 ILE A CA 1
ATOM 3033 C C . ILE A 1 372 ? -8.342 3.003 -18.256 1.00 98.12 372 ILE A C 1
ATOM 3035 O O . ILE A 1 372 ? -7.572 3.515 -19.063 1.00 98.12 372 ILE A O 1
ATOM 3039 N N . TYR A 1 373 ? -8.081 1.846 -17.646 1.00 97.69 373 TYR A N 1
ATOM 3040 C CA . TYR A 1 373 ? -6.852 1.093 -17.868 1.00 97.69 373 TYR A CA 1
ATOM 3041 C C . TYR A 1 373 ? -6.681 0.705 -19.344 1.00 97.69 373 TYR A C 1
ATOM 3043 O O . TYR A 1 373 ? -5.662 1.032 -19.947 1.00 97.69 373 TYR A O 1
ATOM 3051 N N . ALA A 1 374 ? -7.702 0.088 -19.945 1.00 96.94 374 ALA A N 1
ATOM 3052 C CA . ALA A 1 374 ? -7.679 -0.304 -21.351 1.00 96.94 374 ALA A CA 1
ATOM 3053 C C . ALA A 1 374 ? -7.524 0.909 -22.278 1.00 96.94 374 ALA A C 1
ATOM 3055 O O . ALA A 1 374 ? -6.724 0.860 -23.206 1.00 96.94 374 ALA A O 1
ATOM 3056 N N . GLY A 1 375 ? -8.223 2.016 -21.997 1.00 96.81 375 GLY A N 1
ATOM 3057 C CA . GLY A 1 375 ? -8.104 3.244 -22.784 1.00 96.81 375 GLY A CA 1
ATOM 3058 C C . GLY A 1 375 ? -6.681 3.811 -22.804 1.00 96.81 375 GLY A C 1
ATOM 3059 O O . GLY A 1 375 ? -6.249 4.301 -23.846 1.00 96.81 375 GLY A O 1
ATOM 3060 N N . ILE A 1 376 ? -5.943 3.704 -21.690 1.00 96.69 376 ILE A N 1
ATOM 3061 C CA . ILE A 1 376 ? -4.535 4.122 -21.602 1.00 96.69 376 ILE A CA 1
ATOM 3062 C C . ILE A 1 376 ? -3.631 3.150 -22.362 1.00 96.69 376 ILE A C 1
ATOM 3064 O O . ILE A 1 376 ? -2.869 3.589 -23.214 1.00 96.69 376 ILE A O 1
ATOM 3068 N N . ILE A 1 377 ? -3.713 1.846 -22.078 1.00 96.31 377 ILE A N 1
ATOM 3069 C CA . ILE A 1 377 ? -2.782 0.861 -22.655 1.00 96.31 377 ILE A CA 1
ATOM 3070 C C . ILE A 1 377 ? -2.942 0.734 -24.170 1.00 96.31 377 ILE A C 1
ATOM 3072 O O . ILE A 1 377 ? -1.944 0.689 -24.880 1.00 96.31 377 ILE A O 1
ATOM 3076 N N . LEU A 1 378 ? -4.174 0.760 -24.681 1.00 95.12 378 LEU A N 1
ATOM 3077 C CA . LEU A 1 378 ? -4.437 0.746 -26.124 1.00 95.12 378 LEU A CA 1
ATOM 3078 C C . LEU A 1 378 ? -4.011 2.044 -26.828 1.00 95.12 378 LEU A C 1
ATOM 3080 O O . LEU A 1 378 ? -4.102 2.133 -28.045 1.00 95.12 378 LEU A O 1
ATOM 3084 N N . GLY A 1 379 ? -3.648 3.089 -26.080 1.00 93.69 379 GLY A N 1
ATOM 3085 C CA . GLY A 1 379 ? -3.171 4.360 -26.628 1.00 93.69 379 GLY A CA 1
ATOM 3086 C C . GLY A 1 379 ? -1.650 4.445 -26.723 1.00 93.69 379 GLY A C 1
ATOM 3087 O O . GLY A 1 379 ? -1.136 5.476 -27.145 1.00 93.69 379 GLY A O 1
ATOM 3088 N N . ILE A 1 380 ? -0.932 3.404 -26.293 1.00 94.06 380 ILE A N 1
ATOM 3089 C CA . ILE A 1 380 ? 0.530 3.351 -26.337 1.00 94.06 380 ILE A CA 1
ATOM 3090 C C . ILE A 1 380 ? 1.000 3.195 -27.788 1.00 94.06 380 ILE A C 1
ATOM 3092 O O . ILE A 1 380 ? 0.441 2.391 -28.534 1.00 94.06 380 ILE A O 1
ATOM 3096 N N . GLN A 1 381 ? 2.031 3.955 -28.165 1.00 82.06 381 GLN A N 1
ATOM 3097 C CA . GLN A 1 381 ? 2.714 3.886 -29.460 1.00 82.06 381 GLN A CA 1
ATOM 3098 C C . GLN A 1 381 ? 4.223 3.779 -29.311 1.00 82.06 381 GLN A C 1
ATOM 3100 O O . GLN A 1 381 ? 4.784 4.470 -28.420 1.00 82.06 381 GLN A O 1
#

Organism: NCBI:txid576118

Solvent-accessible surface area (backbone atoms only — not comparable to full-atom values): 19284 Å² total; per-residue (Å²): 100,69,70,52,17,51,28,42,26,52,30,55,51,22,50,10,50,46,48,11,46,36,53,57,71,68,49,58,73,79,43,31,44,55,71,64,78,57,68,65,57,52,54,48,26,49,56,43,36,45,60,28,55,40,44,63,45,50,52,54,16,62,72,64,17,86,85,72,41,54,70,56,31,38,53,44,37,40,73,72,35,60,53,20,45,24,40,54,49,27,40,56,42,34,54,52,38,52,55,50,73,62,40,91,56,40,92,76,38,65,69,51,39,52,49,43,43,52,44,49,50,51,36,47,52,28,54,29,57,46,29,70,51,14,74,73,55,42,69,59,23,22,52,36,48,38,49,20,53,50,24,45,27,46,40,51,7,36,42,40,44,54,31,73,31,39,79,55,74,52,40,46,66,49,24,47,72,56,46,41,61,52,38,51,53,22,50,53,48,25,51,57,25,43,50,55,50,47,48,66,49,30,50,39,75,78,44,81,83,60,48,72,68,48,32,52,46,47,22,42,47,30,57,28,30,43,31,51,51,52,38,55,49,49,44,55,55,29,53,51,42,47,48,42,59,59,55,59,47,65,75,53,58,93,39,91,88,62,66,67,45,68,55,40,40,50,31,36,49,44,50,50,51,42,40,45,36,50,19,44,32,76,60,36,72,65,40,28,46,49,71,60,46,34,52,75,70,42,54,17,72,74,41,61,74,65,43,89,73,57,67,57,60,51,57,53,70,47,91,66,94,70,92,78,76,48,44,78,56,76,50,76,68,27,53,50,26,40,52,50,14,53,50,23,46,50,50,19,52,48,30,57,76,68,66,70,45,72,64,56,28,51,52,24,45,51,52,16,43,52,25,41,50,50,22,52,56,65,12,59,88

InterPro domains:
  IPR032694 Copper transport protein C/D [PTHR34820] (5-306)

pLDDT: mean 93.29, std 6.42, range [56.88, 98.75]

Nearest PDB structures (foldseek):
  8rtd-assembly1_L  TM=2.163E-01  e=9.262E+00  Escherichia coli

Sequence (381 aa):
MILVSLTEFILYVSFSILIGSLILYIIPENKKTTLKIPKKLLYLATILIPITAFFPVYRTANLLAVDLGFWFTLKNVLLTFEIGRSWLFISIVSIVLIFVLRMKKFAIRLHLKIWALAVTLLMLFGYTYSAHAATITEWQGFVVHTLHFLSITIWIGILFIISWFSRDKDNWIPFLKWFTPVAIICLIIASITGYLTMEIDIESYDDVNSSVLQDYQNSLIVNYGQALLIKHILIISLVLFAFINGFLFRKCQARDSFNPLKWAKLESGYALMIFGVTAFMGQSWPPHQIYNLIKAEGGSPLFNVLYDGDIVNIIQNAEHRDIFNVTMSFSPENYLLFVLGFLFLFLTIYSVMRKKSVFFSILFSFLMSISIYAGIILGIQ